Protein AF-A0A968U167-F1 (afdb_monomer_lite)

Structure (mmCIF, N/CA/C/O backbone):
data_AF-A0A968U167-F1
#
_entry.id   AF-A0A968U167-F1
#
loop_
_atom_site.group_PDB
_atom_site.id
_atom_site.type_symbol
_atom_site.label_atom_id
_atom_site.label_alt_id
_atom_site.label_comp_id
_atom_site.label_asym_id
_atom_site.label_entity_id
_atom_site.label_seq_id
_atom_site.pdbx_PDB_ins_code
_atom_site.Cartn_x
_atom_site.Cartn_y
_atom_site.Cartn_z
_atom_site.occupancy
_atom_site.B_iso_or_equiv
_atom_site.auth_seq_id
_atom_site.auth_comp_id
_atom_site.auth_asym_id
_atom_site.auth_atom_id
_atom_site.pdbx_PDB_model_num
ATOM 1 N N . MET A 1 1 ? 27.352 14.567 -9.848 1.00 68.00 1 MET A N 1
ATOM 2 C CA . MET A 1 1 ? 27.889 14.735 -11.212 1.00 68.00 1 MET A CA 1
ATOM 3 C C . MET A 1 1 ? 27.193 13.751 -12.149 1.00 68.00 1 MET A C 1
ATOM 5 O O . MET A 1 1 ? 26.640 12.771 -11.653 1.00 68.00 1 MET A O 1
ATOM 9 N N . GLY A 1 2 ? 27.095 14.096 -13.438 1.00 72.19 2 GLY A N 1
ATOM 10 C CA . GLY A 1 2 ? 26.357 13.371 -14.487 1.00 72.19 2 GLY A CA 1
ATOM 11 C C . GLY A 1 2 ? 24.846 13.634 -14.541 1.00 72.19 2 GLY A C 1
ATOM 12 O O . GLY A 1 2 ? 24.357 14.433 -15.340 1.00 72.19 2 GLY A O 1
ATOM 13 N N . LEU A 1 3 ? 24.090 12.958 -13.672 1.00 84.94 3 LEU A N 1
ATOM 14 C CA . LEU A 1 3 ? 22.621 12.949 -13.714 1.00 84.94 3 LEU A CA 1
ATOM 15 C C . LEU A 1 3 ? 21.984 14.230 -13.139 1.00 84.94 3 LEU A C 1
ATOM 17 O O . LEU A 1 3 ? 22.247 14.600 -11.983 1.00 84.94 3 LEU A O 1
ATOM 21 N N . ILE A 1 4 ? 21.061 14.843 -13.887 1.00 89.62 4 ILE A N 1
ATOM 22 C CA . ILE A 1 4 ? 20.212 15.953 -13.410 1.00 89.62 4 ILE A CA 1
ATOM 23 C C . ILE A 1 4 ? 18.915 15.439 -12.771 1.00 89.62 4 ILE A C 1
ATOM 25 O O . ILE A 1 4 ? 18.640 14.240 -12.750 1.00 89.62 4 ILE A O 1
ATOM 29 N N . LYS A 1 5 ? 18.104 16.349 -12.209 1.00 88.62 5 LYS A N 1
ATOM 30 C CA . LYS A 1 5 ? 16.814 16.012 -11.579 1.00 88.62 5 LYS A CA 1
ATOM 31 C C . LYS A 1 5 ? 15.911 15.203 -12.518 1.00 88.62 5 LYS A C 1
ATOM 33 O O . LYS A 1 5 ? 15.347 14.213 -12.073 1.00 88.62 5 LYS A O 1
ATOM 38 N N . GLN A 1 6 ? 15.832 15.601 -13.789 1.00 88.69 6 GLN A N 1
ATOM 39 C CA . GLN A 1 6 ? 15.009 14.928 -14.794 1.00 88.69 6 GLN A CA 1
ATOM 40 C C . GLN A 1 6 ? 15.457 13.480 -15.037 1.00 88.69 6 GLN A C 1
ATOM 42 O O . GLN A 1 6 ? 14.628 12.578 -15.053 1.00 88.69 6 GLN A O 1
ATOM 47 N N . ASP A 1 7 ? 16.764 13.222 -15.147 1.00 88.44 7 ASP A N 1
ATOM 48 C CA . ASP A 1 7 ? 17.282 11.860 -15.341 1.00 88.44 7 ASP A CA 1
ATOM 49 C C . ASP A 1 7 ? 16.907 10.947 -14.160 1.00 88.44 7 ASP A C 1
ATOM 51 O O . ASP A 1 7 ? 16.488 9.808 -14.343 1.00 88.44 7 ASP A O 1
ATOM 55 N N . LYS A 1 8 ? 16.999 11.491 -12.941 1.00 87.94 8 LYS A N 1
ATOM 56 C CA . LYS A 1 8 ? 16.749 10.794 -11.668 1.00 87.94 8 LYS A CA 1
ATOM 57 C C . LYS A 1 8 ? 15.270 10.582 -11.348 1.00 87.94 8 LYS A C 1
ATOM 59 O O . LYS A 1 8 ? 14.965 9.934 -10.345 1.00 87.94 8 LYS A O 1
ATOM 64 N N . GLU A 1 9 ? 14.366 11.201 -12.102 1.00 89.50 9 GLU A N 1
ATOM 65 C CA . GLU A 1 9 ? 12.940 11.150 -11.819 1.00 89.50 9 GLU A CA 1
ATOM 66 C C . GLU A 1 9 ? 12.406 9.739 -12.069 1.00 89.50 9 GLU A C 1
ATOM 68 O O . GLU A 1 9 ? 12.439 9.243 -13.192 1.00 89.50 9 GLU A O 1
ATOM 73 N N . PHE A 1 10 ? 11.933 9.096 -11.002 1.00 92.62 10 PHE A N 1
ATOM 74 C CA . PHE A 1 10 ? 11.420 7.729 -11.049 1.00 92.62 10 PHE A CA 1
ATOM 75 C C . PHE A 1 10 ? 9.894 7.697 -11.015 1.00 92.62 10 PHE A C 1
ATOM 77 O O . PHE A 1 10 ? 9.302 6.906 -11.727 1.00 92.62 10 PHE A O 1
ATOM 84 N N . ARG A 1 11 ? 9.244 8.584 -10.249 1.00 92.25 11 ARG A N 1
ATOM 85 C CA . ARG A 1 11 ? 7.783 8.597 -10.074 1.00 92.25 11 ARG A CA 1
ATOM 86 C C . ARG A 1 11 ? 7.042 8.758 -11.410 1.00 92.25 11 ARG A C 1
ATOM 88 O O . ARG A 1 11 ? 7.341 9.657 -12.204 1.00 92.25 11 ARG A O 1
ATOM 95 N N . LEU A 1 12 ? 6.032 7.913 -11.618 1.00 95.44 12 LEU A N 1
ATOM 96 C CA . LEU A 1 12 ? 5.095 8.003 -12.735 1.00 95.44 12 LEU A CA 1
ATOM 97 C C . LEU A 1 12 ? 3.699 7.540 -12.298 1.00 95.44 12 LEU A C 1
ATOM 99 O O . LEU A 1 12 ? 3.453 6.341 -12.175 1.00 95.44 12 LEU A O 1
ATOM 103 N N . SER A 1 13 ? 2.769 8.487 -12.140 1.00 95.12 13 SER A N 1
ATOM 104 C CA . SER A 1 13 ? 1.399 8.213 -11.674 1.00 95.12 13 SER A CA 1
ATOM 105 C C . SER A 1 13 ? 0.599 7.286 -12.596 1.00 95.12 13 SER A C 1
ATOM 107 O O . SER A 1 13 ? -0.333 6.636 -12.142 1.00 95.12 13 SER A O 1
ATOM 109 N N . LYS A 1 14 ? 1.004 7.155 -13.868 1.00 94.81 14 LYS A N 1
ATOM 110 C CA . LYS A 1 14 ? 0.450 6.176 -14.819 1.00 94.81 14 LYS A CA 1
ATOM 111 C C . LYS A 1 14 ? 0.715 4.710 -14.413 1.00 94.81 14 LYS A C 1
ATOM 113 O O . LYS A 1 14 ? 0.041 3.813 -14.904 1.00 94.81 14 LYS A O 1
ATOM 118 N N . ILE A 1 15 ? 1.706 4.460 -13.548 1.00 96.56 15 ILE A N 1
ATOM 119 C CA . ILE A 1 15 ? 2.030 3.135 -12.984 1.00 96.56 15 ILE A CA 1
ATOM 120 C C . ILE A 1 15 ? 1.485 3.029 -11.553 1.00 96.56 15 ILE A C 1
ATOM 122 O O . ILE A 1 15 ? 0.775 2.082 -11.205 1.00 96.56 15 ILE A O 1
ATOM 126 N N . THR A 1 16 ? 1.852 3.995 -10.710 1.00 97.44 16 THR A N 1
ATOM 127 C CA . THR A 1 16 ? 1.410 4.107 -9.317 1.00 97.44 16 THR A CA 1
ATOM 128 C C . THR A 1 16 ? 1.583 5.541 -8.831 1.00 97.44 16 THR A C 1
ATOM 130 O O . THR A 1 16 ? 2.532 6.232 -9.207 1.00 97.44 16 THR A O 1
ATOM 133 N N . TYR A 1 17 ? 0.682 5.989 -7.963 1.00 97.12 17 TYR A N 1
ATOM 134 C CA . TYR A 1 17 ? 0.774 7.297 -7.319 1.00 97.12 17 TYR A CA 1
ATOM 135 C C . TYR A 1 17 ? 1.794 7.327 -6.174 1.00 97.12 17 TYR A C 1
ATOM 137 O O . TYR A 1 17 ? 2.246 8.413 -5.794 1.00 97.12 17 TYR A O 1
ATOM 145 N N . VAL A 1 18 ? 2.179 6.151 -5.663 1.00 97.00 18 VAL A N 1
ATOM 146 C CA . VAL A 1 18 ? 3.116 5.967 -4.548 1.00 97.00 18 VAL A CA 1
ATOM 147 C C . VAL A 1 18 ? 4.551 6.335 -4.948 1.00 97.00 18 VAL A C 1
ATOM 149 O O . VAL A 1 18 ? 5.072 5.872 -5.956 1.00 97.00 18 VAL A O 1
ATOM 152 N N . ASP A 1 19 ? 5.228 7.133 -4.115 1.00 94.00 19 ASP A N 1
ATOM 153 C CA . ASP A 1 19 ? 6.620 7.591 -4.321 1.00 94.00 19 ASP A CA 1
ATOM 154 C C . ASP A 1 19 ? 7.682 6.631 -3.731 1.00 94.00 19 ASP A C 1
ATOM 156 O O . ASP A 1 19 ? 8.813 7.023 -3.453 1.00 94.00 19 ASP A O 1
ATOM 160 N N . PHE A 1 20 ? 7.307 5.373 -3.480 1.00 94.44 20 PHE A N 1
ATOM 161 C CA . PHE A 1 20 ? 8.162 4.300 -2.946 1.00 94.44 20 PHE A CA 1
ATOM 162 C C . PHE A 1 20 ? 9.031 4.691 -1.742 1.00 94.44 20 PHE A C 1
ATOM 164 O O . PHE A 1 20 ? 10.158 4.229 -1.594 1.00 94.44 20 PHE A O 1
ATOM 171 N N . LYS A 1 21 ? 8.508 5.545 -0.865 1.00 94.69 21 LYS A N 1
ATOM 172 C CA . LYS A 1 21 ? 9.087 5.819 0.453 1.00 94.69 21 LYS A CA 1
ATOM 173 C C . LYS A 1 21 ? 8.426 4.934 1.500 1.00 94.69 21 LYS A C 1
ATOM 175 O O . LYS A 1 21 ? 7.410 4.294 1.233 1.00 94.69 21 LYS A O 1
ATOM 180 N N . TYR A 1 22 ? 9.002 4.923 2.694 1.00 95.62 22 TYR A N 1
ATOM 181 C CA . TYR A 1 22 ? 8.359 4.332 3.857 1.00 95.62 22 TYR A CA 1
ATOM 182 C C . TYR A 1 22 ? 7.024 5.049 4.134 1.00 95.62 22 TYR A C 1
ATOM 184 O O . TYR A 1 22 ? 6.995 6.279 4.229 1.00 95.62 22 TYR A O 1
ATOM 192 N N . ILE A 1 23 ? 5.932 4.287 4.226 1.00 95.38 23 ILE A N 1
ATOM 193 C CA . ILE A 1 23 ? 4.570 4.796 4.417 1.00 95.38 23 ILE A CA 1
ATOM 194 C C . ILE A 1 23 ? 4.063 4.370 5.792 1.00 95.38 23 ILE A C 1
ATOM 196 O O . ILE A 1 23 ? 4.002 3.185 6.099 1.00 95.38 23 ILE A O 1
ATOM 200 N N . GLU A 1 24 ? 3.636 5.345 6.587 1.00 95.00 24 GLU A N 1
ATOM 201 C CA . GLU A 1 24 ? 2.816 5.100 7.775 1.00 95.00 24 GLU A CA 1
ATOM 202 C C . GLU A 1 24 ? 1.341 5.117 7.356 1.00 95.00 24 GLU A C 1
ATOM 204 O O . GLU A 1 24 ? 0.851 6.126 6.836 1.00 95.00 24 GLU A O 1
ATOM 209 N N . ILE A 1 25 ? 0.631 4.006 7.563 1.00 95.56 25 ILE A N 1
ATOM 210 C CA . ILE A 1 25 ? -0.739 3.820 7.061 1.00 95.56 25 ILE A CA 1
ATOM 211 C C . ILE A 1 25 ? -1.738 4.802 7.693 1.00 95.56 25 ILE A C 1
ATOM 213 O O . ILE A 1 25 ? -2.713 5.208 7.063 1.00 95.56 25 ILE A O 1
ATOM 217 N N . GLU A 1 26 ? -1.467 5.273 8.907 1.00 94.25 26 GLU A N 1
ATOM 218 C CA . GLU A 1 26 ? -2.222 6.338 9.561 1.00 94.25 26 GLU A CA 1
ATOM 219 C C . GLU A 1 26 ? -2.206 7.637 8.737 1.00 94.25 26 GLU A C 1
ATOM 221 O O . GLU A 1 26 ? -3.217 8.334 8.663 1.00 94.25 26 GLU A O 1
ATOM 226 N N . ARG A 1 27 ? -1.093 7.949 8.054 1.00 95.81 27 ARG A N 1
ATOM 227 C CA . ARG A 1 27 ? -0.978 9.125 7.165 1.00 95.81 27 ARG A CA 1
ATOM 228 C C . ARG A 1 27 ? -1.778 8.932 5.891 1.00 95.81 27 ARG A C 1
ATOM 230 O O . ARG A 1 27 ? -2.374 9.890 5.404 1.00 95.81 27 ARG A O 1
ATOM 237 N N . THR A 1 28 ? -1.799 7.704 5.371 1.00 97.00 28 THR A N 1
ATOM 238 C CA . THR A 1 28 ? -2.648 7.330 4.238 1.00 97.00 28 THR A CA 1
ATOM 239 C C . THR A 1 28 ? -4.102 7.626 4.564 1.00 97.00 28 THR A C 1
ATOM 241 O O . THR A 1 28 ? -4.745 8.337 3.800 1.00 97.00 28 THR A O 1
ATOM 244 N N . LEU A 1 29 ? -4.600 7.159 5.713 1.00 96.44 29 LEU A N 1
ATOM 245 C CA . LEU A 1 29 ? -5.994 7.365 6.101 1.00 96.44 29 LEU A CA 1
ATOM 246 C C . LEU A 1 29 ? -6.301 8.854 6.352 1.00 96.44 29 LEU A C 1
ATOM 248 O O . LEU A 1 29 ? -7.245 9.396 5.779 1.00 96.44 29 LEU A O 1
ATOM 252 N N . LEU A 1 30 ? -5.427 9.547 7.090 1.00 95.75 30 LEU A N 1
ATOM 253 C CA . LEU A 1 30 ? -5.536 10.984 7.368 1.00 95.75 30 LEU A CA 1
ATOM 254 C C . LEU A 1 30 ? -5.639 11.843 6.095 1.00 95.75 30 LEU A C 1
ATOM 256 O O . LEU A 1 30 ? -6.416 12.794 6.043 1.00 95.75 30 LEU A O 1
ATOM 260 N N . ASN A 1 31 ? -4.844 11.539 5.064 1.00 96.56 31 ASN A N 1
ATOM 261 C CA . ASN A 1 31 ? -4.865 12.283 3.799 1.00 96.56 31 ASN A CA 1
ATOM 262 C C . ASN A 1 31 ? -5.885 11.740 2.793 1.00 96.56 31 ASN A C 1
ATOM 264 O O . ASN A 1 31 ? -6.165 12.405 1.795 1.00 96.56 31 ASN A O 1
ATOM 268 N N . PHE A 1 32 ? -6.452 10.564 3.046 1.00 97.69 32 PHE A N 1
ATOM 269 C CA . PHE A 1 32 ? -7.521 9.988 2.240 1.00 97.69 32 PHE A CA 1
ATOM 270 C C . PHE A 1 32 ? -8.875 10.639 2.541 1.00 97.69 32 PHE A C 1
ATOM 272 O O . PHE A 1 32 ? -9.629 10.910 1.610 1.00 97.69 32 PHE A O 1
ATOM 279 N N . PHE A 1 33 ? -9.145 11.000 3.797 1.00 96.12 33 PHE A N 1
ATOM 280 C CA . PHE A 1 33 ? -10.383 11.678 4.205 1.00 96.12 33 PHE A CA 1
ATOM 281 C C . PHE A 1 33 ? -10.721 12.936 3.392 1.00 96.12 33 PHE A C 1
ATOM 283 O O . PHE A 1 33 ? -11.812 12.987 2.823 1.00 96.12 33 PHE A O 1
ATOM 290 N N . PRO A 1 34 ? -9.821 13.924 3.224 1.00 95.50 34 PRO A N 1
ATOM 291 C CA . PRO A 1 34 ? -10.146 15.079 2.395 1.00 95.50 34 PRO A CA 1
ATOM 292 C C . PRO A 1 34 ? -10.361 14.723 0.919 1.00 95.50 34 PRO A C 1
ATOM 294 O O . PRO A 1 34 ? -11.121 15.408 0.246 1.00 95.50 34 PRO A O 1
ATOM 297 N N . ARG A 1 35 ? -9.749 13.643 0.411 1.00 96.31 35 ARG A N 1
ATOM 298 C CA . ARG A 1 35 ? -10.002 13.174 -0.961 1.00 96.31 35 ARG A CA 1
ATOM 299 C C . ARG A 1 35 ? -11.391 12.558 -1.095 1.00 96.31 35 ARG A C 1
ATOM 301 O O . ARG A 1 35 ? -12.014 12.731 -2.132 1.00 96.31 35 ARG A O 1
ATOM 308 N N . LEU A 1 36 ? -11.899 11.883 -0.063 1.00 96.75 36 LEU A N 1
ATOM 309 C CA . LEU A 1 36 ? -13.303 11.458 -0.015 1.00 96.75 36 LEU A CA 1
ATOM 310 C C . LEU A 1 36 ? -14.256 12.661 0.066 1.00 96.75 36 LEU A C 1
ATOM 312 O O . LEU A 1 36 ? -15.259 12.692 -0.649 1.00 96.75 36 LEU A O 1
ATOM 316 N N . LYS A 1 37 ? -13.927 13.664 0.895 1.00 95.50 37 LYS A N 1
ATOM 317 C CA . LYS A 1 37 ? -14.728 14.893 1.048 1.00 95.50 37 LYS A CA 1
ATOM 318 C C . LYS A 1 37 ? -14.831 15.663 -0.269 1.00 95.50 37 LYS A C 1
ATOM 320 O O . LYS A 1 37 ? -15.934 16.016 -0.675 1.00 95.50 37 LYS A O 1
ATOM 325 N N . PHE A 1 38 ? -13.698 15.859 -0.944 1.00 95.31 38 PHE A N 1
ATOM 326 C CA . PHE A 1 38 ? -13.552 16.716 -2.122 1.00 95.31 38 PHE A CA 1
ATOM 327 C C . PHE A 1 38 ? -13.279 15.939 -3.416 1.00 95.31 38 PHE A C 1
ATOM 329 O O . PHE A 1 38 ? -12.487 16.387 -4.239 1.00 95.31 38 PHE A O 1
ATOM 336 N N . ASP A 1 39 ? -13.871 14.758 -3.591 1.00 93.94 39 ASP A N 1
ATOM 337 C CA . ASP A 1 39 ? -13.865 14.003 -4.858 1.00 93.94 39 ASP A CA 1
ATOM 338 C C . ASP A 1 39 ? -12.494 13.876 -5.551 1.00 93.94 39 ASP A C 1
ATOM 340 O O . ASP A 1 39 ? -12.337 14.029 -6.762 1.00 93.94 39 ASP A O 1
ATOM 344 N N . GLY A 1 40 ? -11.479 13.554 -4.752 1.00 94.19 40 GLY A N 1
ATOM 345 C CA . GLY A 1 40 ? -10.117 13.260 -5.193 1.00 94.19 40 GLY A CA 1
ATOM 346 C C . GLY A 1 40 ? -9.142 14.412 -4.999 1.00 94.19 40 GLY A C 1
ATOM 347 O O . GLY A 1 40 ? -7.928 14.173 -4.967 1.00 94.19 40 GLY A O 1
ATOM 348 N N . TYR A 1 41 ? -9.639 15.634 -4.791 1.00 95.81 41 TYR A N 1
ATOM 349 C CA . TYR A 1 41 ? -8.796 16.783 -4.483 1.00 95.81 41 TYR A CA 1
ATOM 350 C C . TYR A 1 41 ? -8.205 16.670 -3.068 1.00 95.81 41 TYR A C 1
ATOM 352 O O . TYR A 1 41 ? -8.864 16.198 -2.138 1.00 95.81 41 TYR A O 1
ATOM 360 N N . PRO A 1 42 ? -6.951 17.106 -2.859 1.00 93.00 42 PRO A N 1
ATOM 361 C CA . PRO A 1 42 ? -6.421 17.301 -1.518 1.00 93.00 42 PRO A CA 1
ATOM 362 C C . PRO A 1 42 ? -7.231 18.355 -0.753 1.00 93.00 42 PRO A C 1
ATOM 364 O O . PRO A 1 42 ? -7.771 19.294 -1.335 1.00 93.00 42 PRO A O 1
ATOM 367 N N . GLY A 1 43 ? -7.267 18.236 0.571 1.00 89.75 43 GLY A N 1
ATOM 368 C CA . GLY A 1 43 ? -7.894 19.231 1.440 1.00 89.75 43 GLY A CA 1
ATOM 369 C C . GLY A 1 43 ? -6.897 20.310 1.838 1.00 89.75 43 GLY A C 1
ATOM 370 O O . GLY A 1 43 ? -5.816 19.996 2.353 1.00 89.75 43 GLY A O 1
ATOM 371 N N . LYS A 1 44 ? -7.276 21.571 1.644 1.00 89.00 44 LYS A N 1
ATOM 372 C CA . LYS A 1 44 ? -6.535 22.754 2.075 1.00 89.00 44 LYS A CA 1
ATOM 373 C C . LYS A 1 44 ? -7.215 23.373 3.283 1.00 89.00 44 LYS A C 1
ATOM 375 O O . LYS A 1 44 ? -8.374 23.759 3.223 1.00 89.00 44 LYS A O 1
ATOM 380 N N . VAL A 1 45 ? -6.447 23.511 4.351 1.00 87.12 45 VAL A N 1
ATOM 381 C CA . VAL A 1 45 ? -6.916 24.025 5.636 1.00 87.12 45 VAL A CA 1
ATOM 382 C C . VAL A 1 45 ? -6.452 25.470 5.786 1.00 87.12 45 VAL A C 1
ATOM 384 O O . VAL A 1 45 ? -5.280 25.769 5.528 1.00 87.12 45 VAL A O 1
ATOM 387 N N . ARG A 1 46 ? -7.347 26.375 6.185 1.00 76.25 46 ARG A N 1
ATOM 388 C CA . ARG A 1 46 ? -7.015 27.777 6.471 1.00 76.25 46 ARG A CA 1
ATOM 389 C C . ARG A 1 46 ? -6.764 27.953 7.966 1.00 76.25 46 ARG A C 1
ATOM 391 O O . ARG A 1 46 ? -7.608 28.457 8.689 1.00 76.25 46 ARG A O 1
ATOM 398 N N . ARG A 1 47 ? -5.571 27.565 8.425 1.00 69.62 47 ARG A N 1
ATOM 399 C CA . ARG A 1 47 ? -5.115 27.851 9.794 1.00 69.62 47 ARG A CA 1
ATOM 400 C C . ARG A 1 47 ? -3.913 28.789 9.792 1.00 69.62 47 ARG A C 1
ATOM 402 O O . ARG A 1 47 ? -3.069 28.721 8.896 1.00 69.62 47 ARG A O 1
ATOM 409 N N . GLY A 1 48 ? -3.814 29.628 10.826 1.00 58.00 48 GLY A N 1
ATOM 410 C CA . GLY A 1 48 ? -2.565 30.301 11.182 1.00 58.00 48 GLY A CA 1
ATOM 411 C C . GLY A 1 48 ? -1.419 29.296 11.381 1.00 58.00 48 GLY A C 1
ATOM 412 O O . GLY A 1 48 ? -1.646 28.115 11.646 1.00 58.00 48 GLY A O 1
ATOM 413 N N . ALA A 1 49 ? -0.175 29.761 11.246 1.00 52.69 49 ALA A N 1
ATOM 414 C CA . ALA A 1 49 ? 1.042 28.935 11.232 1.00 52.69 49 ALA A CA 1
ATOM 415 C C . ALA A 1 49 ? 1.363 28.191 12.551 1.00 52.69 49 ALA A C 1
ATOM 417 O O . ALA A 1 49 ? 2.447 27.624 12.692 1.00 52.69 49 ALA A O 1
ATOM 418 N N . THR A 1 50 ? 0.457 28.197 13.528 1.00 62.06 50 THR A N 1
ATOM 419 C CA . THR A 1 50 ? 0.640 27.591 14.846 1.00 62.06 50 THR A CA 1
ATOM 420 C C . THR A 1 50 ? 0.821 26.088 14.701 1.00 62.06 50 THR A C 1
ATOM 422 O O . THR A 1 50 ? 0.019 25.433 14.049 1.00 62.06 50 THR A O 1
ATOM 425 N N . HIS A 1 51 ? 1.877 25.526 15.273 1.00 77.50 51 HIS A N 1
ATOM 426 C CA . HIS A 1 51 ? 2.136 24.088 15.287 1.00 77.50 51 HIS A CA 1
ATOM 427 C C . HIS A 1 51 ? 1.261 23.425 16.361 1.00 77.50 51 HIS A C 1
ATOM 429 O O . HIS A 1 51 ? 1.255 23.897 17.493 1.00 77.50 51 HIS A O 1
ATOM 435 N N . LEU A 1 52 ? 0.546 22.338 16.048 1.00 86.94 52 LEU A N 1
ATOM 436 C CA . LEU A 1 52 ? -0.223 21.619 17.074 1.00 86.94 52 LEU A CA 1
ATOM 437 C C . LEU A 1 52 ? 0.721 20.852 17.995 1.00 86.94 52 LEU A C 1
ATOM 439 O O . LEU A 1 52 ? 1.615 20.146 17.517 1.00 86.94 52 LEU A O 1
ATOM 443 N N . THR A 1 53 ? 0.517 20.976 19.298 1.00 92.19 53 THR A N 1
ATOM 444 C CA . THR A 1 53 ? 1.271 20.262 20.332 1.00 92.19 53 THR A CA 1
ATOM 445 C C . THR A 1 53 ? 0.307 19.583 21.295 1.00 92.19 53 THR A C 1
ATOM 447 O O . THR A 1 53 ? -0.881 19.902 21.300 1.00 92.19 53 THR A O 1
ATOM 450 N N . ILE A 1 54 ? 0.806 18.641 22.095 1.00 93.75 54 ILE A N 1
ATOM 451 C CA . ILE A 1 54 ? -0.012 17.945 23.098 1.00 93.75 54 ILE A CA 1
ATOM 452 C C . ILE A 1 54 ? -0.581 18.963 24.094 1.00 93.75 54 ILE A C 1
ATOM 454 O O . ILE A 1 54 ? -1.751 18.889 24.449 1.00 93.75 54 ILE A O 1
ATOM 458 N N . GLU A 1 55 ? 0.229 19.951 24.473 1.00 93.00 55 GLU A N 1
ATOM 459 C CA . GLU A 1 55 ? -0.133 21.027 25.394 1.00 93.00 55 GLU A CA 1
ATOM 460 C C . GLU A 1 55 ? -1.312 21.836 24.856 1.00 93.00 55 GLU A C 1
ATOM 462 O O . GLU A 1 55 ? -2.245 22.095 25.601 1.00 93.00 55 GLU A O 1
ATOM 467 N N . ARG A 1 56 ? -1.345 22.144 23.552 1.00 90.12 56 ARG A N 1
ATOM 468 C CA . ARG A 1 56 ? -2.480 22.862 22.955 1.00 90.12 56 ARG A CA 1
ATOM 469 C C . ARG A 1 56 ? -3.788 22.071 23.051 1.00 90.12 56 ARG A C 1
ATOM 471 O O . ARG A 1 56 ? -4.826 22.652 23.361 1.00 90.12 56 ARG A O 1
ATOM 478 N N . PHE A 1 57 ? -3.754 20.764 22.783 1.00 91.62 57 PHE A N 1
ATOM 479 C CA . PHE A 1 57 ? -4.937 19.907 22.944 1.00 91.62 57 PHE A CA 1
ATOM 480 C C . PHE A 1 57 ? -5.382 19.853 24.406 1.00 91.62 57 PHE A C 1
ATOM 482 O O . PHE A 1 57 ? -6.567 20.000 24.693 1.00 91.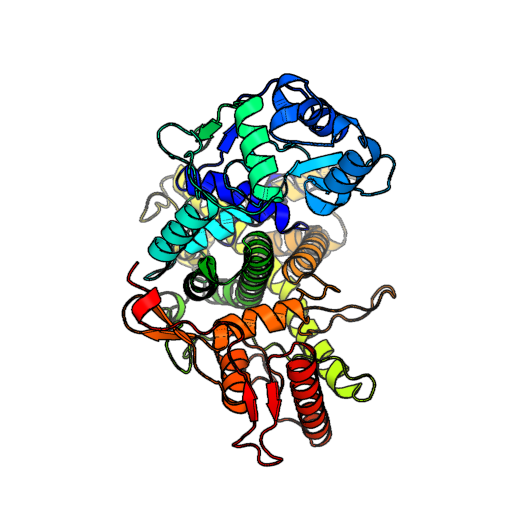62 57 PHE A O 1
ATOM 489 N N . LEU A 1 58 ? -4.425 19.701 25.324 1.00 94.00 58 LEU A N 1
ATOM 490 C CA . LEU A 1 58 ? -4.687 19.684 26.757 1.00 94.00 58 LEU A CA 1
ATOM 491 C C . LEU A 1 58 ? -5.326 20.998 27.221 1.00 94.00 58 LEU A C 1
ATOM 493 O O . LEU A 1 58 ? -6.405 20.967 27.796 1.00 94.00 58 LEU A O 1
ATOM 497 N N . GLU A 1 59 ? -4.712 22.143 26.917 1.00 92.19 59 GLU A N 1
ATOM 498 C CA . GLU A 1 59 ? -5.230 23.476 27.248 1.00 92.19 59 GLU A CA 1
ATOM 499 C C . GLU A 1 59 ? -6.669 23.659 26.767 1.00 92.19 59 GLU A C 1
ATOM 501 O O . GLU A 1 59 ? -7.505 24.140 27.522 1.00 92.19 59 GLU A O 1
ATOM 506 N N . THR A 1 60 ? -6.971 23.211 25.546 1.00 89.69 60 THR A N 1
ATOM 507 C CA . THR A 1 60 ? -8.312 23.313 24.953 1.00 89.69 60 THR A CA 1
ATOM 508 C C . THR A 1 60 ? -9.350 22.521 25.753 1.00 89.69 60 THR A C 1
ATOM 510 O O . THR A 1 60 ? -10.438 23.023 26.041 1.00 89.69 60 THR A O 1
ATOM 513 N N . PHE A 1 61 ? -9.016 21.297 26.168 1.00 90.75 61 PHE A N 1
ATOM 514 C CA . PHE A 1 61 ? -9.908 20.466 26.983 1.00 90.75 61 PHE A CA 1
ATOM 515 C C . PHE A 1 61 ? -10.056 20.959 28.427 1.00 90.75 61 PHE A C 1
ATOM 517 O O . PHE A 1 61 ? -11.053 20.643 29.071 1.00 90.75 61 PHE A O 1
ATOM 524 N N . LEU A 1 62 ? -9.100 21.749 28.922 1.00 93.12 62 LEU A N 1
ATOM 525 C CA . LEU A 1 62 ? -9.093 22.308 30.275 1.00 93.12 62 LEU A CA 1
ATO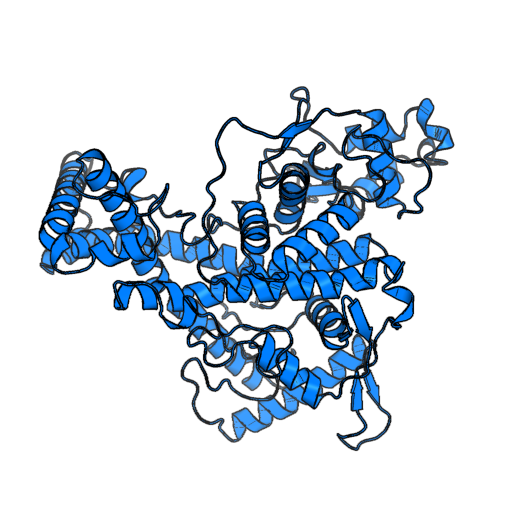M 526 C C . LEU A 1 62 ? -9.691 23.723 30.374 1.00 93.12 62 LEU A C 1
ATOM 528 O O . LEU A 1 62 ? -9.609 24.332 31.438 1.00 93.12 62 LEU A O 1
ATOM 532 N N . LEU A 1 63 ? -10.289 24.266 29.308 1.00 91.75 63 LEU A N 1
ATOM 533 C CA . LEU A 1 63 ? -11.007 25.544 29.380 1.00 91.75 63 LEU A CA 1
ATOM 534 C C . LEU A 1 63 ? -12.304 25.406 30.196 1.00 91.75 63 LEU A C 1
ATOM 536 O O . LEU A 1 63 ? -13.029 24.423 30.044 1.00 91.75 63 LEU A O 1
ATOM 540 N N . GLU A 1 64 ? -12.629 26.420 31.008 1.00 90.81 64 GLU A N 1
ATOM 541 C CA . GLU A 1 64 ? -13.816 26.434 31.890 1.00 90.81 64 GLU A CA 1
ATOM 542 C C . GLU A 1 64 ? -15.130 26.162 31.144 1.00 90.81 64 GLU A C 1
ATOM 544 O O . GLU A 1 64 ? -15.992 25.426 31.624 1.00 90.81 64 GLU A O 1
ATOM 549 N N . GLU A 1 65 ? -15.256 26.691 29.928 1.00 89.94 65 GLU A N 1
ATOM 550 C CA . GLU A 1 65 ? -16.406 26.487 29.041 1.00 89.94 65 GLU A CA 1
ATOM 551 C C . GLU A 1 65 ? -16.632 25.021 28.624 1.00 89.94 65 GLU A C 1
ATOM 553 O O . GLU A 1 65 ? -17.728 24.672 28.187 1.00 89.94 65 GLU A O 1
ATOM 558 N N . ASN A 1 66 ? -15.629 24.152 28.798 1.00 89.25 66 ASN A N 1
ATOM 559 C CA . ASN A 1 66 ? -15.671 22.740 28.420 1.00 89.25 66 ASN A CA 1
ATOM 560 C C . ASN A 1 66 ? -15.862 21.780 29.610 1.00 89.25 66 ASN A C 1
ATOM 562 O O . ASN A 1 66 ? -15.952 20.568 29.406 1.00 89.25 66 ASN A O 1
ATOM 566 N N . TYR A 1 67 ? -15.965 22.275 30.850 1.00 89.50 67 TYR A N 1
ATOM 567 C CA . TYR A 1 67 ? -16.018 21.423 32.054 1.00 89.50 67 TYR A CA 1
ATOM 568 C C . TYR A 1 67 ? -17.237 20.501 32.105 1.00 89.50 67 TYR A C 1
ATOM 570 O O . TYR A 1 67 ? -17.161 19.383 32.611 1.00 89.50 67 TYR A O 1
ATOM 578 N N . ASN A 1 68 ? -18.368 20.946 31.557 1.00 87.06 68 ASN A N 1
ATOM 579 C CA . ASN A 1 68 ? -19.576 20.128 31.462 1.00 87.06 68 ASN A CA 1
ATOM 580 C C . ASN A 1 68 ? -19.405 18.923 30.519 1.00 87.06 68 ASN A C 1
ATOM 582 O O . ASN A 1 68 ? -20.090 17.915 30.705 1.00 87.06 68 ASN A O 1
ATOM 586 N N . LYS A 1 69 ? -18.499 19.025 29.540 1.00 84.94 69 LYS A N 1
ATOM 587 C CA . LYS A 1 69 ? -18.214 18.002 28.526 1.00 84.94 69 LYS A CA 1
ATOM 588 C C . LYS A 1 69 ? -17.048 17.092 28.920 1.00 84.94 69 LYS A C 1
ATOM 590 O O . LYS A 1 69 ? -17.106 15.898 28.654 1.00 84.94 69 LYS A O 1
ATOM 595 N N . PHE A 1 70 ? -16.035 17.625 29.606 1.00 88.62 70 PHE A N 1
ATOM 596 C CA . PHE A 1 70 ? -14.859 16.878 30.070 1.00 88.62 70 PHE A CA 1
ATOM 597 C C . PHE A 1 70 ? -14.767 16.839 31.598 1.00 88.62 70 PHE A C 1
ATOM 599 O O . PHE A 1 70 ? -13.848 17.378 32.220 1.00 88.62 70 PHE A O 1
ATOM 606 N N . GLN A 1 71 ? -15.752 16.196 32.219 1.00 89.25 71 GLN A N 1
ATOM 607 C CA . GLN A 1 71 ? -15.855 16.133 33.676 1.00 89.25 71 GLN A CA 1
ATOM 608 C C . GLN A 1 71 ? -14.630 15.433 34.289 1.00 89.25 71 GLN A C 1
ATOM 610 O O . GLN A 1 71 ? -14.237 14.348 33.861 1.00 89.25 71 GLN A O 1
ATOM 615 N N . GLY A 1 72 ? -14.016 16.071 35.290 1.00 90.25 72 GLY A N 1
ATOM 616 C CA . GLY A 1 72 ? -12.837 15.560 36.001 1.00 90.25 72 GLY A CA 1
ATOM 617 C C . GLY A 1 72 ? -11.492 15.760 35.289 1.00 90.25 72 GLY A C 1
ATOM 618 O O . GLY A 1 72 ? -10.455 15.448 35.869 1.00 90.25 72 GLY A O 1
ATOM 619 N N . PHE A 1 73 ? -11.453 16.302 34.064 1.00 94.19 73 PHE A N 1
ATOM 620 C CA . PHE A 1 73 ? -10.182 16.512 33.348 1.00 94.19 73 PHE A CA 1
ATOM 621 C C . PHE A 1 73 ? -9.277 17.529 34.061 1.00 94.19 73 PHE A C 1
ATOM 623 O O . PHE A 1 73 ? -8.064 17.334 34.141 1.00 94.19 73 PHE A O 1
ATOM 630 N N . VAL A 1 74 ? -9.877 18.580 34.622 1.00 94.31 74 VAL A N 1
ATOM 631 C CA . VAL A 1 74 ? -9.202 19.663 35.365 1.00 94.31 74 VAL A CA 1
ATOM 632 C C . VAL A 1 74 ? -8.549 19.168 36.643 1.00 94.31 74 VAL A C 1
ATOM 634 O O . VAL A 1 74 ? -7.483 19.653 37.016 1.00 94.31 74 VAL A O 1
ATOM 637 N N . ASP A 1 75 ? -9.158 18.175 37.284 1.00 95.62 75 ASP A N 1
ATOM 638 C CA . ASP A 1 75 ? -8.640 17.588 38.516 1.00 95.62 75 ASP A CA 1
ATOM 639 C C . ASP A 1 75 ? -7.428 16.681 38.238 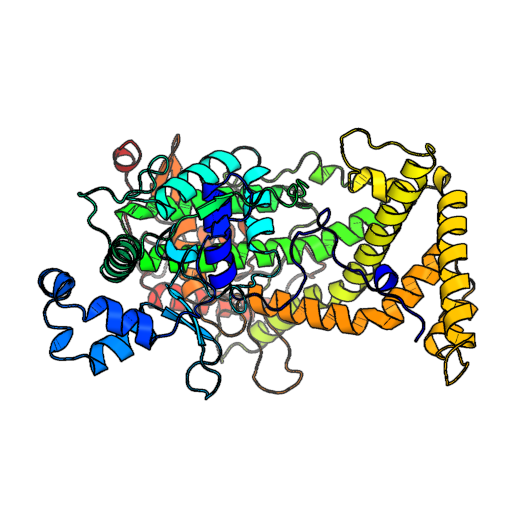1.00 95.62 75 ASP A C 1
ATOM 641 O O . ASP A 1 75 ? -6.575 16.483 39.106 1.00 95.62 75 ASP A O 1
ATOM 645 N N . TYR A 1 76 ? -7.314 16.156 37.009 1.00 95.88 76 TYR A N 1
ATOM 646 C CA . TYR A 1 76 ? -6.298 15.173 36.620 1.00 95.88 76 TYR A CA 1
ATOM 647 C C . TYR A 1 76 ? -5.592 15.483 35.283 1.00 95.88 76 TYR A C 1
ATOM 649 O O . TYR A 1 76 ? -5.479 14.600 34.423 1.00 95.88 76 TYR A O 1
ATOM 657 N N . PRO A 1 77 ? -5.002 16.679 35.096 1.00 95.12 77 PRO A N 1
ATOM 658 C CA . PRO A 1 77 ? -4.441 17.106 33.809 1.00 95.12 77 PRO A CA 1
ATOM 659 C C . PRO A 1 77 ? -3.300 16.202 33.315 1.00 95.12 77 PRO A C 1
ATOM 661 O O . PRO A 1 77 ? -3.143 15.982 32.117 1.00 95.12 77 PRO A O 1
ATOM 664 N N . GLN A 1 78 ? -2.529 15.611 34.234 1.00 95.38 78 GLN A N 1
ATOM 665 C CA . GLN A 1 78 ? -1.457 14.663 33.907 1.00 95.38 78 GLN A CA 1
ATOM 666 C C . GLN A 1 78 ? -1.993 13.352 33.306 1.00 95.38 78 GLN A C 1
ATOM 668 O O . GLN A 1 78 ? -1.364 12.772 32.421 1.00 95.38 78 GLN A O 1
ATOM 673 N N . ILE A 1 79 ? -3.160 12.886 33.767 1.00 95.19 79 ILE A N 1
ATOM 674 C CA . ILE A 1 79 ? -3.813 11.684 33.228 1.00 95.19 79 ILE A CA 1
ATOM 675 C C . ILE A 1 79 ? -4.351 11.987 31.829 1.00 95.19 79 ILE A C 1
ATOM 677 O O . ILE A 1 79 ? -4.114 11.208 30.907 1.00 95.19 79 ILE A O 1
ATOM 681 N N . VAL A 1 80 ? -4.984 13.150 31.649 1.00 94.88 80 VAL A N 1
ATOM 682 C CA . VAL A 1 80 ? -5.477 13.613 30.343 1.00 94.88 80 VAL A CA 1
ATOM 683 C C . VAL A 1 80 ? -4.331 13.727 29.341 1.00 94.88 80 VAL A C 1
ATOM 685 O O . VAL A 1 80 ? -4.438 13.217 28.230 1.00 94.88 80 VAL A O 1
ATOM 688 N N . GLN A 1 81 ? -3.197 14.311 29.737 1.00 95.25 81 GLN A N 1
ATOM 689 C CA . GLN A 1 81 ? -2.013 14.387 28.883 1.00 95.25 81 GLN A CA 1
ATOM 690 C C . GLN A 1 81 ? -1.527 12.999 28.445 1.00 95.25 81 GLN A C 1
ATOM 692 O O . GLN A 1 81 ? -1.185 12.805 27.279 1.00 95.25 81 GLN A O 1
ATOM 697 N N . LYS A 1 82 ? -1.510 12.015 29.353 1.00 94.56 82 LYS A N 1
ATOM 698 C CA . LYS A 1 82 ? -1.117 10.642 29.010 1.00 94.56 82 LYS A CA 1
ATOM 699 C C . LYS A 1 82 ? -2.105 9.984 28.057 1.00 94.56 82 LYS A C 1
ATOM 701 O O . LYS A 1 82 ? -1.659 9.365 27.097 1.00 94.56 82 LYS A O 1
ATOM 706 N N . TRP A 1 83 ? -3.403 10.169 28.279 1.00 94.38 83 TRP A N 1
ATOM 707 C CA . TRP A 1 83 ? -4.445 9.679 27.378 1.00 94.38 83 TRP A CA 1
ATOM 708 C C . TRP A 1 83 ? -4.351 10.317 25.982 1.00 94.38 83 TRP A C 1
ATOM 710 O O . TRP A 1 83 ? -4.417 9.607 24.980 1.00 94.38 83 TRP A O 1
ATOM 720 N N . LEU A 1 84 ? -4.073 11.624 25.892 1.00 94.50 84 LEU A N 1
ATOM 721 C CA . LEU A 1 84 ? -3.780 12.295 24.621 1.00 94.50 84 LEU A CA 1
ATOM 722 C C . LEU A 1 84 ? -2.599 11.634 23.897 1.00 94.50 84 LEU A C 1
ATOM 724 O O . LEU A 1 84 ? -2.679 11.371 22.701 1.00 94.50 84 LEU A O 1
ATOM 728 N N . GLU A 1 85 ? -1.510 11.344 24.612 1.00 93.25 85 GLU A N 1
ATOM 729 C CA . GLU A 1 85 ? -0.304 10.721 24.050 1.00 93.25 85 GLU A CA 1
ATOM 730 C C . GLU A 1 85 ? -0.481 9.258 23.620 1.00 93.25 85 GLU A C 1
ATOM 732 O O . GLU A 1 85 ? 0.302 8.768 22.798 1.00 93.25 85 GLU A O 1
ATOM 737 N N . THR A 1 86 ? -1.408 8.522 24.238 1.00 89.69 86 THR A N 1
ATOM 738 C CA . THR A 1 86 ? -1.571 7.076 24.031 1.00 89.69 86 THR A CA 1
ATOM 739 C C . THR A 1 86 ? -2.732 6.738 23.111 1.00 89.69 86 THR A C 1
ATOM 741 O O . THR A 1 86 ? -2.551 5.889 22.241 1.00 89.69 86 THR A O 1
ATOM 744 N N . GLU A 1 87 ? -3.876 7.401 23.283 1.00 89.12 87 GLU A N 1
ATOM 745 C CA . GLU A 1 87 ? -5.144 6.996 22.676 1.00 89.12 87 GLU A CA 1
ATOM 746 C C . GLU A 1 87 ? -5.682 7.988 21.647 1.00 89.12 87 GLU A C 1
ATOM 748 O O . GLU A 1 87 ? -6.240 7.538 20.649 1.00 89.12 87 GLU A O 1
ATOM 753 N N . LEU A 1 88 ? -5.505 9.305 21.840 1.00 92.62 88 LEU A N 1
ATOM 754 C CA . LEU A 1 88 ? -6.148 10.310 20.979 1.00 92.62 88 LEU A CA 1
ATOM 755 C C . LEU A 1 88 ? -5.247 10.846 19.863 1.00 92.62 88 LEU A C 1
ATOM 757 O O . LEU A 1 88 ? -5.712 11.062 18.744 1.00 92.62 88 LEU A O 1
ATOM 761 N N . LEU A 1 89 ? -3.970 11.101 20.154 1.00 94.50 89 LEU A N 1
ATOM 762 C CA . LEU A 1 89 ? -3.047 11.745 19.223 1.00 94.50 89 LEU A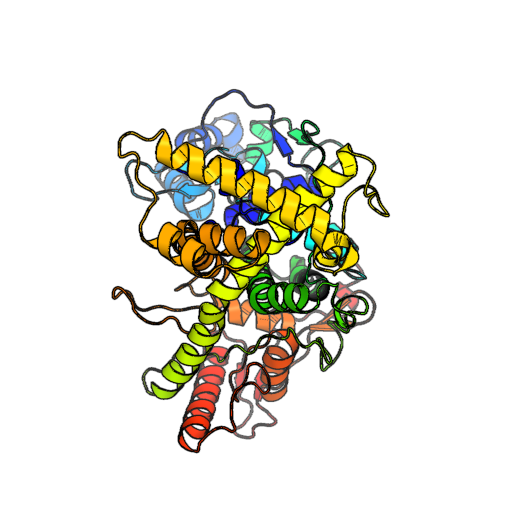 CA 1
ATOM 763 C C . LEU A 1 89 ? -2.116 10.740 18.568 1.00 94.50 89 LEU A C 1
ATOM 765 O O . LEU A 1 89 ? -1.597 9.811 19.182 1.00 94.50 89 LEU A O 1
ATOM 769 N N . ASP A 1 90 ? -1.841 10.997 17.300 1.00 94.06 90 ASP A N 1
ATOM 770 C CA . ASP A 1 90 ? -0.817 10.300 16.560 1.00 94.06 90 ASP A CA 1
ATOM 771 C C . ASP A 1 90 ? 0.495 11.093 16.600 1.00 94.06 90 ASP A C 1
ATOM 773 O O . ASP A 1 90 ? 0.534 12.287 16.282 1.00 94.06 90 ASP A O 1
ATOM 777 N N . LEU A 1 91 ? 1.577 10.433 17.015 1.00 94.19 91 LEU A N 1
ATOM 778 C CA . LEU A 1 91 ? 2.857 11.052 17.348 1.00 94.19 91 LEU A CA 1
ATOM 779 C C . LEU A 1 91 ? 3.999 10.446 16.527 1.00 94.19 91 LEU A C 1
ATOM 781 O O . LEU A 1 91 ? 4.123 9.230 16.395 1.00 94.19 91 LEU A O 1
ATOM 785 N N . VAL A 1 92 ? 4.921 11.290 16.064 1.00 93.00 92 VAL A N 1
ATOM 786 C CA . VAL A 1 92 ? 6.229 10.851 15.547 1.00 93.00 92 VAL A CA 1
ATOM 787 C C . VAL A 1 92 ? 7.286 10.916 16.639 1.00 93.00 92 VAL A C 1
ATOM 789 O O . VAL A 1 92 ? 7.199 11.746 17.538 1.00 93.00 92 VAL A O 1
ATOM 792 N N . ASN A 1 93 ? 8.319 10.069 16.538 1.00 91.38 93 ASN A N 1
ATOM 793 C CA . ASN A 1 93 ? 9.450 10.020 17.477 1.00 91.38 93 ASN A CA 1
ATOM 794 C C . ASN A 1 93 ? 9.023 9.887 18.950 1.00 91.38 93 ASN A C 1
ATOM 796 O O . ASN A 1 93 ? 9.625 10.508 19.827 1.00 91.38 93 ASN A O 1
ATOM 800 N N . ARG A 1 94 ? 7.982 9.092 19.220 1.00 88.88 94 ARG A N 1
ATOM 801 C CA . ARG A 1 94 ? 7.418 8.923 20.563 1.00 88.88 94 ARG A CA 1
ATOM 802 C C . ARG A 1 94 ? 8.499 8.586 21.599 1.00 88.88 94 ARG A C 1
ATOM 804 O O . ARG A 1 94 ? 9.347 7.725 21.361 1.00 88.88 94 ARG A O 1
ATOM 811 N N . GLY A 1 95 ? 8.476 9.290 22.729 1.00 86.56 95 GLY A N 1
ATOM 812 C CA . GLY A 1 95 ? 9.442 9.139 23.820 1.00 86.56 95 GLY A CA 1
ATOM 813 C C . GLY A 1 95 ? 10.841 9.706 23.540 1.00 86.56 95 GLY A C 1
ATOM 814 O O . GLY A 1 95 ? 11.753 9.472 24.329 1.00 86.56 95 GLY A O 1
ATOM 815 N N . ARG A 1 96 ? 11.045 10.433 22.431 1.00 92.12 96 ARG A N 1
ATOM 816 C CA . ARG A 1 96 ? 12.311 11.120 22.114 1.00 92.12 96 ARG A CA 1
ATOM 817 C C . ARG A 1 96 ? 12.162 12.640 22.256 1.00 92.12 96 ARG A C 1
ATOM 819 O O . ARG A 1 96 ? 11.052 13.146 22.121 1.00 92.12 96 ARG A O 1
ATOM 826 N N . PRO A 1 97 ? 13.269 13.397 22.398 1.00 91.06 97 PRO A N 1
ATOM 827 C CA . PRO A 1 97 ? 13.225 14.867 22.428 1.00 91.06 97 PRO A CA 1
ATOM 828 C C . PRO A 1 97 ? 12.605 15.504 21.176 1.00 91.06 97 PRO A C 1
ATOM 830 O O . PRO A 1 97 ? 12.158 16.642 21.207 1.00 91.06 97 PRO A O 1
ATOM 833 N N . THR A 1 98 ? 12.585 14.774 20.059 1.00 92.38 98 THR A N 1
ATOM 834 C CA . THR A 1 98 ? 11.990 15.196 18.787 1.00 92.38 98 THR A CA 1
ATOM 835 C C . THR A 1 98 ? 10.550 14.704 18.603 1.00 92.38 98 THR A C 1
ATOM 837 O O . THR A 1 98 ? 10.073 14.657 17.462 1.00 92.38 98 THR A O 1
ATOM 840 N N . GLN A 1 99 ? 9.880 14.287 19.688 1.00 93.81 99 GLN A N 1
ATOM 841 C CA . GLN A 1 99 ? 8.468 13.910 19.677 1.00 93.81 99 GLN A CA 1
ATOM 842 C C . GLN A 1 99 ? 7.628 15.072 19.150 1.00 93.81 99 GLN A C 1
ATOM 844 O O . GLN A 1 99 ? 7.801 16.216 19.563 1.00 93.81 99 GLN A O 1
ATOM 849 N N . ALA A 1 100 ? 6.716 14.781 18.229 1.00 94.44 100 ALA A N 1
ATOM 850 C CA . ALA A 1 100 ? 5.809 15.788 17.701 1.00 94.44 100 ALA A CA 1
ATOM 851 C C . ALA A 1 100 ? 4.458 15.174 17.347 1.00 94.44 100 ALA A C 1
ATOM 853 O O . ALA A 1 100 ? 4.386 14.027 16.904 1.00 94.44 100 ALA A O 1
ATOM 854 N N . VAL A 1 101 ? 3.401 15.971 17.504 1.00 95.12 101 VAL A N 1
ATOM 855 C CA . VAL A 1 101 ? 2.056 15.608 17.054 1.00 95.12 101 VAL A CA 1
ATOM 856 C C . VAL A 1 101 ? 2.021 15.606 15.534 1.00 95.12 101 VAL A C 1
ATOM 858 O O . VAL A 1 101 ? 2.504 16.543 14.890 1.00 95.12 101 VAL A O 1
ATOM 861 N N . VAL A 1 102 ? 1.428 14.571 14.953 1.00 94.62 102 VAL A N 1
ATOM 862 C CA . VAL A 1 102 ? 1.053 14.570 13.542 1.00 94.62 102 VAL A CA 1
ATOM 863 C C . VAL A 1 102 ? -0.361 15.084 13.378 1.00 94.62 102 VAL A C 1
ATOM 865 O O . VAL A 1 102 ? -0.558 16.031 12.627 1.00 94.62 102 VAL A O 1
ATOM 868 N N . SER A 1 103 ? -1.315 14.483 14.077 1.00 93.81 103 SER A N 1
ATOM 869 C CA . SER A 1 103 ? -2.735 14.837 14.089 1.00 93.81 103 SER A CA 1
ATOM 870 C C . SER A 1 103 ? -3.422 14.090 15.237 1.00 93.81 103 SER A C 1
ATOM 872 O O . SER A 1 103 ? -2.804 13.195 15.818 1.00 93.81 103 SER A O 1
ATOM 874 N N . PRO A 1 104 ? -4.702 14.356 15.535 1.00 94.12 104 PRO A N 1
ATOM 875 C CA . PRO A 1 104 ? -5.546 13.344 16.153 1.00 94.12 104 PRO A CA 1
ATOM 876 C C . PRO A 1 104 ? -5.537 12.055 15.323 1.00 94.12 104 PRO A C 1
ATOM 878 O O . PRO A 1 104 ? -5.291 12.086 14.107 1.00 94.12 104 PRO A O 1
ATOM 881 N N . ARG A 1 105 ? -5.793 10.915 15.964 1.00 93.19 105 ARG A N 1
ATOM 882 C CA . ARG A 1 105 ? -5.976 9.649 15.253 1.00 93.19 105 ARG A CA 1
ATOM 883 C C . ARG A 1 105 ? -7.113 9.798 14.237 1.00 93.19 105 ARG A C 1
ATOM 885 O O . ARG A 1 105 ? -8.083 10.500 14.514 1.00 93.19 105 ARG A O 1
ATOM 892 N N . PRO A 1 106 ? -7.018 9.141 13.071 1.00 93.44 106 PRO A N 1
ATOM 893 C CA . PRO A 1 106 ? -7.986 9.275 11.984 1.00 93.44 106 PRO A CA 1
ATOM 894 C C . PRO A 1 106 ? -9.294 8.512 12.276 1.00 93.44 106 PRO A C 1
ATOM 896 O O . PRO A 1 106 ? -9.643 7.585 11.554 1.00 93.44 106 PRO A O 1
ATOM 899 N N . LEU A 1 107 ? -9.992 8.876 13.355 1.00 92.44 107 LEU A N 1
ATOM 900 C CA . LEU A 1 107 ? -11.268 8.279 13.764 1.00 92.44 107 LEU A CA 1
ATOM 901 C C . LEU A 1 107 ? -12.471 8.966 13.109 1.00 92.44 107 LEU A C 1
ATOM 903 O O . LEU A 1 107 ? -13.481 8.324 12.855 1.00 92.44 107 LEU A O 1
ATOM 907 N N . HIS A 1 108 ? -12.351 10.246 12.760 1.00 92.50 108 HIS A N 1
ATOM 908 C CA . HIS A 1 108 ? -13.386 11.000 12.053 1.00 92.50 108 HIS A CA 1
ATOM 909 C C . HIS A 1 108 ? -12.803 11.778 10.870 1.00 92.50 108 HIS A C 1
ATOM 911 O O . HIS A 1 108 ? -11.625 12.164 10.865 1.00 92.50 108 HIS A O 1
ATOM 917 N N . GLY A 1 109 ? -13.643 12.042 9.875 1.00 92.06 109 GLY A N 1
ATOM 918 C CA . GLY A 1 109 ? -13.287 12.688 8.624 1.00 92.06 109 GLY A CA 1
ATOM 919 C C . GLY A 1 109 ? -12.731 14.099 8.765 1.00 92.06 109 GLY A C 1
ATOM 920 O O . GLY A 1 109 ? -11.924 14.488 7.935 1.00 92.06 109 GLY A O 1
ATOM 921 N N . ASN A 1 110 ? -13.048 14.839 9.832 1.00 90.69 110 ASN A N 1
ATOM 922 C CA . ASN A 1 110 ? -12.501 16.186 10.072 1.00 90.69 110 ASN A CA 1
ATOM 923 C C . ASN A 1 110 ? -11.124 16.198 10.760 1.00 90.69 110 ASN A C 1
ATOM 925 O O . ASN A 1 110 ? -10.480 17.242 10.839 1.00 90.69 110 ASN A O 1
ATOM 929 N N . THR A 1 111 ? -10.588 15.047 11.181 1.00 90.81 111 THR A N 1
ATOM 930 C CA . THR A 1 111 ? -9.280 14.978 11.873 1.00 90.81 111 THR A CA 1
ATOM 931 C C . THR A 1 111 ? -8.127 15.554 11.052 1.00 90.81 111 THR A C 1
ATOM 933 O O . THR A 1 111 ? -7.172 16.103 11.606 1.00 90.81 111 THR A O 1
ATOM 936 N N . TYR A 1 112 ? -8.218 15.500 9.720 1.00 91.75 112 TYR A N 1
ATOM 937 C CA . TYR A 1 112 ? -7.188 16.030 8.829 1.00 91.75 112 TYR A CA 1
ATOM 938 C C . TYR A 1 112 ? -7.022 17.552 8.919 1.00 91.75 112 TYR A C 1
ATOM 940 O O . TYR A 1 112 ? -5.941 18.054 8.592 1.00 91.75 112 TYR A O 1
ATOM 948 N N . LYS A 1 113 ? -8.055 18.283 9.364 1.00 91.25 113 LYS A N 1
ATOM 949 C CA . LYS A 1 113 ? -7.983 19.729 9.620 1.00 91.25 113 LYS A CA 1
ATOM 950 C C . LYS A 1 113 ? -6.930 20.045 10.686 1.00 91.25 113 LYS A C 1
ATOM 952 O O . LYS A 1 113 ? -6.232 21.056 10.620 1.00 91.25 113 LYS A O 1
ATOM 957 N N . TYR A 1 114 ? -6.724 19.107 11.607 1.00 90.62 114 TYR A N 1
ATOM 958 C CA . TYR A 1 114 ? -5.853 19.229 12.770 1.00 90.62 114 TYR A CA 1
ATOM 959 C C . TYR A 1 114 ? -4.532 18.485 12.599 1.00 90.62 114 TYR A C 1
ATOM 961 O O . TYR A 1 114 ? -4.026 17.870 13.534 1.00 90.62 114 TYR A O 1
ATOM 969 N N . ARG A 1 115 ? -3.935 18.553 11.406 1.00 91.44 115 ARG A N 1
ATOM 970 C CA . ARG A 1 115 ? -2.632 17.933 11.135 1.00 91.44 115 ARG A CA 1
ATOM 971 C C . ARG A 1 115 ? -1.490 18.940 11.050 1.00 91.44 115 ARG A C 1
ATOM 973 O O . ARG A 1 115 ? -1.604 20.006 10.447 1.00 91.44 115 ARG A O 1
ATOM 980 N N . ASN A 1 116 ? -0.325 18.545 11.540 1.00 92.19 116 ASN A N 1
ATOM 981 C CA . ASN A 1 116 ? 0.946 19.180 11.233 1.00 92.19 116 ASN A CA 1
ATOM 982 C C . ASN A 1 116 ? 1.459 18.633 9.891 1.00 92.19 116 ASN A C 1
ATOM 984 O O . ASN A 1 116 ? 2.051 17.555 9.817 1.00 92.19 116 ASN A O 1
ATOM 988 N N . THR A 1 117 ? 1.246 19.393 8.810 1.00 89.19 117 THR A N 1
ATOM 989 C CA . THR A 1 117 ? 1.534 18.992 7.412 1.00 89.19 117 THR A CA 1
ATOM 990 C C . THR A 1 117 ? 2.953 18.464 7.186 1.00 89.19 117 THR A C 1
ATOM 992 O O . THR A 1 117 ? 3.163 17.577 6.358 1.00 89.19 117 THR A O 1
ATOM 995 N N . LYS A 1 118 ? 3.932 18.958 7.956 1.00 89.38 118 LYS A N 1
ATOM 996 C CA . LYS A 1 118 ? 5.322 18.479 7.949 1.00 89.38 118 LYS A CA 1
ATOM 997 C C . LYS A 1 118 ? 5.435 16.976 8.239 1.00 89.38 118 LYS A C 1
ATOM 999 O O . LYS A 1 118 ? 6.237 16.309 7.590 1.00 89.38 118 LYS A O 1
ATOM 1004 N N . TYR A 1 119 ? 4.654 16.462 9.188 1.00 92.81 119 TYR A N 1
ATOM 1005 C CA . TYR A 1 119 ? 4.696 15.064 9.633 1.00 92.81 119 TYR A CA 1
ATOM 1006 C C . TYR A 1 119 ? 3.583 14.203 9.023 1.00 92.81 119 TYR A C 1
ATOM 1008 O O . TYR A 1 119 ? 3.623 12.983 9.125 1.00 92.81 119 TYR A O 1
ATOM 1016 N N . ALA A 1 120 ? 2.614 14.827 8.348 1.00 93.12 120 ALA A N 1
ATOM 1017 C CA . ALA A 1 120 ? 1.446 14.163 7.779 1.00 93.12 120 ALA A CA 1
ATOM 1018 C C . ALA A 1 120 ? 1.665 13.586 6.367 1.00 93.12 120 ALA A C 1
ATOM 1020 O O . ALA A 1 120 ? 0.699 13.239 5.700 1.00 93.12 120 ALA A O 1
ATOM 1021 N N . ARG A 1 121 ? 2.901 13.522 5.853 1.00 93.88 121 ARG A N 1
ATOM 1022 C CA . ARG A 1 121 ? 3.155 13.059 4.477 1.00 93.88 121 ARG A CA 1
ATOM 1023 C C . ARG A 1 121 ? 2.904 11.556 4.347 1.00 93.88 121 ARG A C 1
ATOM 1025 O O . ARG A 1 121 ? 3.465 10.767 5.095 1.00 93.88 121 ARG A O 1
ATOM 1032 N N . ASP A 1 122 ? 2.125 11.180 3.341 1.00 95.25 122 ASP A N 1
ATOM 1033 C CA . ASP A 1 122 ? 1.728 9.800 3.024 1.00 95.25 122 ASP A CA 1
ATOM 1034 C C . ASP A 1 122 ? 2.312 9.304 1.686 1.00 95.25 122 ASP A C 1
ATOM 1036 O O . ASP A 1 122 ? 2.005 8.203 1.230 1.00 95.25 122 ASP A O 1
ATOM 1040 N N . TYR A 1 123 ? 3.126 10.140 1.033 1.00 96.06 123 TYR A N 1
ATOM 1041 C CA . TYR A 1 123 ? 3.874 9.825 -0.187 1.00 96.06 123 TYR A CA 1
ATOM 1042 C C . TYR A 1 123 ? 3.020 9.260 -1.336 1.00 96.06 123 TYR A C 1
ATOM 1044 O O . TYR A 1 123 ? 3.475 8.394 -2.084 1.00 96.06 123 TYR A O 1
ATOM 1052 N N . GLY A 1 124 ? 1.795 9.776 -1.488 1.00 96.50 124 GLY A N 1
ATOM 1053 C CA . GLY A 1 124 ? 0.882 9.431 -2.584 1.00 96.50 124 GLY A CA 1
ATOM 1054 C C . GLY A 1 124 ? 0.044 8.173 -2.347 1.00 96.50 124 GLY A C 1
ATOM 1055 O O . GLY A 1 124 ? -0.699 7.764 -3.233 1.00 96.50 124 GLY A O 1
ATOM 1056 N N . SER A 1 125 ? 0.124 7.557 -1.165 1.00 97.94 125 SER A N 1
ATOM 1057 C CA . SER A 1 125 ? -0.683 6.373 -0.841 1.00 97.94 125 SER A CA 1
ATOM 1058 C C . SER A 1 125 ? -2.182 6.674 -0.731 1.00 97.94 125 SER A C 1
ATOM 1060 O O . SER A 1 125 ? -2.979 5.884 -1.226 1.00 97.94 125 SER A O 1
ATOM 1062 N N . SER A 1 126 ? -2.591 7.819 -0.172 1.00 97.62 126 SER A N 1
ATOM 1063 C CA . SER A 1 126 ? -4.008 8.232 -0.136 1.00 97.62 126 SER A CA 1
ATOM 1064 C C . SER A 1 126 ? -4.569 8.465 -1.535 1.00 97.62 126 SER A C 1
ATOM 1066 O O . SER A 1 126 ? -5.710 8.117 -1.827 1.00 97.62 126 SER A O 1
ATOM 1068 N N . GLU A 1 127 ? -3.743 9.034 -2.413 1.00 97.25 127 GLU A N 1
ATOM 1069 C CA . GLU A 1 127 ? -4.063 9.263 -3.816 1.00 97.25 127 GLU A CA 1
ATOM 1070 C C . GLU A 1 127 ? -4.215 7.930 -4.558 1.00 97.25 127 GLU A C 1
ATOM 1072 O O . GLU A 1 127 ? -5.195 7.733 -5.271 1.00 97.25 127 GLU A O 1
ATOM 1077 N N . GLN A 1 128 ? -3.306 6.978 -4.311 1.00 98.25 128 GLN A N 1
ATOM 1078 C CA . GLN A 1 128 ? -3.396 5.621 -4.846 1.00 98.25 128 GLN A CA 1
ATOM 1079 C C . GLN A 1 128 ? -4.697 4.927 -4.423 1.00 98.25 128 GLN A C 1
ATOM 1081 O O . GLN A 1 128 ? -5.380 4.367 -5.276 1.00 98.25 128 GLN A O 1
ATOM 1086 N N . VAL A 1 129 ? -5.049 4.967 -3.131 1.00 98.56 129 VAL A N 1
ATOM 1087 C CA . VAL A 1 129 ? -6.288 4.353 -2.622 1.00 98.56 129 VAL A CA 1
ATOM 1088 C C . VAL A 1 129 ? -7.509 4.991 -3.279 1.00 98.56 129 VAL A C 1
ATOM 1090 O O . VAL A 1 129 ? -8.361 4.272 -3.801 1.00 98.56 129 VAL A O 1
ATOM 1093 N N . PHE A 1 130 ? -7.571 6.325 -3.319 1.00 98.50 130 PHE A N 1
ATOM 1094 C CA . PHE A 1 130 ? -8.695 7.035 -3.921 1.00 98.50 130 PHE A CA 1
ATOM 1095 C C . PHE A 1 130 ? -8.884 6.670 -5.394 1.00 98.50 130 PHE A C 1
ATOM 1097 O O . PHE A 1 130 ? -9.986 6.293 -5.785 1.00 98.50 130 PHE A O 1
ATOM 1104 N N . TRP A 1 131 ? -7.826 6.729 -6.209 1.00 98.00 131 TRP A N 1
ATOM 1105 C CA . TRP A 1 131 ? -7.951 6.435 -7.638 1.00 98.00 131 TRP A CA 1
ATOM 1106 C C . TRP A 1 131 ? -8.170 4.954 -7.924 1.00 98.00 131 TRP A C 1
ATOM 1108 O O . TRP A 1 131 ? -8.867 4.628 -8.881 1.00 98.00 131 TRP A O 1
ATOM 1118 N N . MET A 1 132 ? -7.668 4.045 -7.083 1.00 98.44 132 MET A N 1
ATOM 1119 C CA . MET A 1 132 ? -8.073 2.642 -7.164 1.00 98.44 132 MET A CA 1
ATOM 1120 C C . MET A 1 132 ? -9.587 2.509 -6.983 1.00 98.44 132 MET A C 1
ATOM 1122 O O . MET A 1 132 ? -10.238 1.917 -7.835 1.00 98.44 132 MET A O 1
ATOM 1126 N N . LEU A 1 133 ? -10.170 3.110 -5.946 1.00 98.56 133 LEU A N 1
ATOM 1127 C CA . LEU A 1 133 ? -11.617 3.033 -5.731 1.00 98.56 133 LEU A CA 1
ATOM 1128 C C . LEU A 1 133 ? -12.424 3.765 -6.805 1.00 98.56 133 LEU A C 1
ATOM 1130 O O . LEU A 1 133 ? -13.448 3.257 -7.241 1.00 98.56 133 LEU A O 1
ATOM 1134 N N . TYR A 1 134 ? -11.961 4.928 -7.263 1.00 98.00 134 TYR A N 1
ATOM 1135 C CA . TYR A 1 134 ? -12.623 5.691 -8.322 1.00 98.00 134 TYR A CA 1
ATOM 1136 C C . TYR A 1 134 ? -12.735 4.884 -9.621 1.00 98.00 134 TYR A C 1
ATOM 1138 O O . TYR A 1 134 ? -13.770 4.914 -10.278 1.00 98.00 134 TYR A O 1
ATOM 1146 N N . TYR A 1 135 ? -11.667 4.170 -9.989 1.00 97.00 135 TYR A N 1
ATOM 1147 C CA . TYR A 1 135 ? -11.617 3.396 -11.227 1.00 97.00 135 TYR A CA 1
ATOM 1148 C C . TYR A 1 135 ? -12.102 1.951 -11.079 1.00 97.00 135 TYR A C 1
ATOM 1150 O O . TYR A 1 135 ? -12.365 1.308 -12.096 1.00 97.00 135 TYR A O 1
ATOM 1158 N N . ALA A 1 136 ? -12.227 1.424 -9.857 1.00 97.12 136 ALA A N 1
ATOM 1159 C CA . ALA A 1 136 ? -12.804 0.103 -9.628 1.00 97.12 136 ALA A CA 1
ATOM 1160 C C . ALA A 1 136 ? -14.192 0.015 -10.281 1.00 97.12 136 ALA A C 1
ATOM 1162 O O . ALA A 1 136 ? -15.010 0.926 -10.181 1.00 97.12 136 ALA A O 1
ATOM 1163 N N . ARG A 1 137 ? -14.449 -1.090 -10.982 1.00 95.06 137 ARG A N 1
ATOM 1164 C CA . ARG A 1 137 ? -15.483 -1.182 -12.018 1.00 95.06 137 ARG A CA 1
ATOM 1165 C C . ARG A 1 137 ? -16.894 -1.063 -11.447 1.00 95.06 137 ARG A C 1
ATOM 1167 O O . ARG A 1 137 ? -17.550 -0.048 -11.625 1.00 95.06 137 ARG A O 1
ATOM 1174 N N . LYS A 1 138 ? -17.396 -2.123 -10.809 1.00 92.94 138 LYS A N 1
ATOM 1175 C CA . LYS A 1 138 ? -18.792 -2.181 -10.327 1.00 92.94 138 LYS A CA 1
ATOM 1176 C C . LYS A 1 138 ? -18.947 -1.699 -8.887 1.00 92.94 138 LYS A C 1
ATOM 1178 O O . LYS A 1 138 ? -19.976 -1.139 -8.542 1.00 92.94 138 LYS A O 1
ATOM 1183 N N . LEU A 1 139 ? -17.934 -1.944 -8.059 1.00 95.19 139 LEU A N 1
ATOM 1184 C CA . LEU A 1 139 ? -18.000 -1.752 -6.608 1.00 95.19 139 LEU A CA 1
ATOM 1185 C C . LEU A 1 139 ? -17.258 -0.496 -6.136 1.00 95.19 139 LEU A C 1
ATOM 1187 O O . LEU A 1 139 ? -17.315 -0.168 -4.959 1.00 95.19 139 LEU A O 1
ATOM 1191 N N . GLY A 1 140 ? -16.586 0.219 -7.044 1.00 96.69 140 GLY A N 1
ATOM 1192 C CA . GLY A 1 140 ? -15.777 1.390 -6.714 1.00 96.69 140 GLY A CA 1
ATOM 1193 C C . GLY A 1 140 ? -16.576 2.549 -6.130 1.00 96.69 140 GLY A C 1
ATOM 1194 O O . GLY A 1 140 ? -16.257 3.027 -5.044 1.00 96.69 140 GLY A O 1
ATOM 1195 N N . LEU A 1 141 ? -17.638 2.969 -6.825 1.00 97.12 141 LEU A N 1
ATOM 1196 C CA . LEU A 1 141 ? -18.538 4.019 -6.342 1.00 97.12 141 LEU A CA 1
ATOM 1197 C C . LEU A 1 141 ? -19.235 3.616 -5.025 1.00 97.12 141 LEU A C 1
ATOM 1199 O O . LEU A 1 141 ? -19.045 4.347 -4.057 1.00 97.12 141 LEU A O 1
ATOM 1203 N N . PRO A 1 142 ? -19.897 2.441 -4.914 1.00 97.06 142 PRO A N 1
ATOM 1204 C CA . PRO A 1 142 ? -20.475 2.000 -3.642 1.00 97.06 142 PRO A CA 1
ATOM 1205 C C . PRO A 1 142 ? -19.474 1.987 -2.481 1.00 97.06 142 PRO A C 1
ATOM 1207 O O . PRO A 1 142 ? -19.796 2.436 -1.388 1.00 97.06 142 PRO A O 1
ATOM 1210 N N . ALA A 1 143 ? -18.241 1.519 -2.708 1.00 97.81 143 ALA A N 1
ATOM 1211 C CA . ALA A 1 143 ? -17.213 1.504 -1.670 1.00 97.81 143 ALA A CA 1
ATOM 1212 C C . ALA A 1 143 ? -16.791 2.919 -1.246 1.00 97.81 143 ALA A C 1
ATOM 1214 O O . ALA A 1 143 ? -16.540 3.150 -0.066 1.00 97.81 143 ALA A O 1
ATOM 1215 N N . ARG A 1 144 ? -16.700 3.871 -2.185 1.00 97.94 144 ARG A N 1
ATOM 1216 C CA . ARG A 1 144 ? -16.401 5.277 -1.868 1.00 97.94 144 ARG A CA 1
ATOM 1217 C C . ARG A 1 144 ? -17.528 5.933 -1.087 1.00 97.94 144 ARG A C 1
ATOM 1219 O O . ARG A 1 144 ? -17.222 6.658 -0.146 1.00 97.94 144 ARG A O 1
ATOM 1226 N N . ASP A 1 145 ? -18.773 5.684 -1.473 1.00 97.06 145 ASP A N 1
ATOM 1227 C CA . ASP A 1 145 ? -19.946 6.263 -0.820 1.00 97.06 145 ASP A CA 1
ATOM 1228 C C . ASP A 1 145 ? -20.075 5.725 0.608 1.00 97.06 145 ASP A C 1
ATOM 1230 O O . ASP A 1 145 ? -20.090 6.521 1.543 1.00 97.06 145 ASP A O 1
ATOM 1234 N N . ALA A 1 146 ? -19.991 4.401 0.793 1.00 96.88 146 ALA A N 1
ATOM 1235 C CA . ALA A 1 146 ? -19.999 3.772 2.115 1.00 96.88 146 ALA A CA 1
ATOM 1236 C C . ALA A 1 146 ? -18.833 4.250 2.999 1.00 96.88 146 ALA A C 1
ATOM 1238 O O . ALA A 1 146 ? -19.007 4.535 4.178 1.00 96.88 146 ALA A O 1
ATOM 1239 N N . LEU A 1 147 ? -17.625 4.400 2.436 1.00 97.56 147 LEU A N 1
ATOM 1240 C CA . LEU A 1 147 ? -16.497 4.974 3.175 1.00 97.56 147 LEU A CA 1
ATOM 1241 C C . LEU A 1 147 ? -16.732 6.432 3.559 1.00 97.56 147 LEU A C 1
ATOM 1243 O O . LEU A 1 147 ? -16.297 6.847 4.628 1.00 97.56 147 LEU A O 1
ATOM 1247 N N . LYS A 1 148 ? -17.333 7.229 2.673 1.00 95.94 148 LYS A N 1
ATOM 1248 C CA . LYS A 1 148 ? -17.600 8.644 2.927 1.00 95.94 148 LYS A CA 1
ATOM 1249 C C . LYS A 1 148 ? -18.646 8.795 4.027 1.00 95.94 148 LYS A C 1
ATOM 1251 O O . LYS A 1 148 ? -18.424 9.599 4.923 1.00 95.94 148 LYS A O 1
ATOM 1256 N N . GLU A 1 149 ? -19.709 8.000 3.979 1.00 93.44 149 GLU A N 1
ATOM 1257 C CA . GLU A 1 149 ? -20.736 7.922 5.019 1.00 93.44 149 GLU A CA 1
ATOM 1258 C C . GLU A 1 149 ? -20.128 7.510 6.362 1.00 93.44 149 GLU A C 1
ATOM 1260 O O . GLU A 1 149 ? -20.188 8.286 7.309 1.00 93.44 149 GLU A O 1
ATOM 1265 N N . PHE A 1 150 ? -19.399 6.391 6.409 1.00 93.44 150 PHE A N 1
ATOM 1266 C CA . PHE A 1 150 ? -18.733 5.937 7.629 1.00 93.44 150 PHE A CA 1
ATOM 1267 C C . PHE A 1 150 ? -17.752 6.983 8.180 1.00 93.44 150 PHE A C 1
ATOM 1269 O O . PHE A 1 150 ? -17.763 7.318 9.359 1.00 93.44 150 PHE A O 1
ATOM 1276 N N . VAL A 1 151 ? -16.853 7.528 7.356 1.00 93.38 151 VAL A N 1
ATOM 1277 C CA . VAL A 1 151 ? -15.786 8.429 7.831 1.00 93.38 151 VAL A CA 1
ATOM 1278 C C . VAL A 1 151 ? -16.333 9.769 8.332 1.00 93.38 151 VAL A C 1
ATOM 1280 O O . VAL A 1 151 ? -15.764 10.317 9.279 1.00 93.38 151 VAL A O 1
ATOM 1283 N N . PHE A 1 152 ? -17.393 10.284 7.711 1.00 92.06 152 PHE A N 1
ATOM 1284 C CA . PHE A 1 152 ? -18.018 11.572 8.032 1.00 92.06 152 PHE A CA 1
ATOM 1285 C C . PHE A 1 152 ? -19.376 11.419 8.734 1.00 92.06 152 PHE A C 1
ATOM 1287 O O . PHE A 1 152 ? -20.203 12.327 8.660 1.00 92.06 152 PHE A O 1
ATOM 1294 N N . GLU A 1 153 ? -19.593 10.283 9.400 1.00 88.31 153 GLU A N 1
ATOM 1295 C CA . GLU A 1 153 ? -20.730 10.061 10.295 1.00 88.31 153 GLU A CA 1
ATOM 1296 C C . GLU A 1 153 ? -20.873 11.271 11.236 1.00 88.31 153 GLU A C 1
ATOM 1298 O O . GLU A 1 153 ? -19.883 11.753 11.797 1.00 88.31 153 GLU A O 1
ATOM 1303 N N . GLY A 1 154 ? -22.077 11.835 11.312 1.00 83.75 154 GLY A N 1
ATOM 1304 C CA . GLY A 1 154 ? -22.359 12.955 12.214 1.00 83.75 154 GLY A CA 1
ATOM 1305 C C . GLY A 1 154 ? -22.029 14.315 11.692 1.00 83.75 154 GLY A C 1
ATOM 1306 O O . GLY A 1 154 ? -22.176 15.286 12.433 1.00 83.75 154 GLY A O 1
ATOM 1307 N N . LEU A 1 155 ? -21.630 14.420 10.432 1.00 86.94 155 LEU A N 1
ATOM 1308 C CA . LEU A 1 155 ? -21.294 15.682 9.810 1.00 86.94 155 LEU A CA 1
ATOM 1309 C C . LEU A 1 155 ? -22.255 15.994 8.665 1.00 86.94 155 LEU A C 1
ATOM 1311 O O . LEU A 1 155 ? -22.355 15.261 7.681 1.00 86.94 155 LEU A O 1
ATOM 1315 N N . ASP A 1 156 ? -22.891 17.160 8.730 1.00 85.75 156 ASP A N 1
ATOM 1316 C CA . ASP A 1 156 ? -23.484 17.751 7.537 1.00 85.75 156 ASP A CA 1
ATOM 1317 C C . ASP A 1 156 ? -22.353 18.249 6.629 1.00 85.75 156 ASP A C 1
ATOM 1319 O O . ASP A 1 156 ? -21.750 19.291 6.872 1.00 85.75 156 ASP A O 1
ATOM 1323 N N . LEU A 1 157 ? -22.062 17.505 5.561 1.00 84.75 157 LEU A N 1
ATOM 1324 C CA . LEU A 1 157 ? -20.998 17.829 4.606 1.00 84.75 157 LEU A CA 1
ATOM 1325 C C . LEU A 1 157 ? -21.205 19.153 3.853 1.00 84.75 157 LEU A C 1
ATOM 1327 O O . LEU A 1 157 ? -20.249 19.654 3.257 1.00 84.75 157 LEU A O 1
ATOM 1331 N N . HIS A 1 158 ? -22.421 19.708 3.838 1.00 84.62 158 HIS A N 1
ATOM 1332 C CA . HIS A 1 158 ? -22.696 20.996 3.208 1.00 84.62 158 HIS A CA 1
ATOM 1333 C C . HIS A 1 158 ? -22.385 22.163 4.143 1.00 84.62 158 HIS A C 1
ATOM 1335 O O . HIS A 1 158 ? -21.759 23.136 3.722 1.00 84.62 158 HIS A O 1
ATOM 1341 N N . THR A 1 159 ? -22.823 22.072 5.401 1.00 84.06 159 THR A N 1
ATOM 1342 C CA . THR A 1 159 ? -22.609 23.137 6.394 1.00 84.06 159 THR A CA 1
ATOM 1343 C C . THR A 1 159 ? -21.332 22.962 7.213 1.00 84.06 159 THR A C 1
ATOM 1345 O O . THR A 1 159 ? -20.930 23.896 7.901 1.00 84.06 159 THR A O 1
ATOM 1348 N N . ASP A 1 160 ? -20.697 21.792 7.115 1.00 83.88 160 ASP A N 1
ATOM 1349 C CA . ASP A 1 160 ? -19.546 21.344 7.903 1.00 83.88 160 ASP A CA 1
ATOM 1350 C C . ASP A 1 160 ? -19.807 21.374 9.420 1.00 83.88 160 ASP A C 1
ATOM 1352 O O . ASP A 1 160 ? -18.901 21.613 10.218 1.00 83.88 160 ASP A O 1
ATOM 1356 N N . LYS A 1 161 ? -21.067 21.142 9.822 1.00 84.19 161 LYS A N 1
ATOM 1357 C CA . LYS A 1 161 ? -21.518 21.157 11.221 1.00 84.19 161 LYS A CA 1
ATOM 1358 C C . LYS A 1 161 ? -21.829 19.763 11.743 1.00 84.19 161 LYS A C 1
ATOM 1360 O O . LYS A 1 161 ? -22.411 18.937 11.042 1.00 84.19 161 LYS A O 1
ATOM 1365 N N . ILE A 1 162 ? -21.485 19.549 13.010 1.00 81.25 162 ILE A N 1
ATOM 1366 C CA . ILE A 1 162 ? -21.736 18.298 13.728 1.00 81.25 162 ILE A CA 1
ATOM 1367 C C . ILE A 1 162 ? -23.222 18.194 14.088 1.00 81.25 162 ILE A C 1
ATOM 1369 O O . ILE A 1 162 ? -23.820 19.144 14.606 1.00 81.25 162 ILE A O 1
ATOM 1373 N N . LEU A 1 163 ? -23.819 17.036 13.821 1.00 79.75 163 LEU A N 1
ATOM 1374 C CA . LEU A 1 163 ? -25.220 16.744 14.084 1.00 79.75 163 LEU A CA 1
ATOM 1375 C C . LEU A 1 163 ? -25.429 16.322 15.557 1.00 79.75 163 LEU A C 1
ATOM 1377 O O . LEU A 1 163 ? -24.633 15.557 16.096 1.00 79.75 163 LEU A O 1
ATOM 1381 N N . PRO A 1 164 ? -26.503 16.764 16.248 1.00 64.00 164 PRO A N 1
ATOM 1382 C CA . PRO A 1 164 ? -26.605 16.654 17.715 1.00 64.00 164 PRO A CA 1
ATOM 1383 C C . PRO A 1 164 ? -26.927 15.262 18.299 1.00 64.00 164 PRO A C 1
ATOM 1385 O O . PRO A 1 164 ? -27.326 15.192 19.460 1.00 64.00 164 PRO A O 1
ATOM 1388 N N . LYS A 1 165 ? -26.880 14.171 17.522 1.00 62.50 165 LYS A N 1
ATOM 1389 C CA . LYS A 1 165 ? -27.567 12.908 17.873 1.00 62.50 165 LYS A CA 1
ATOM 1390 C C . LYS A 1 165 ? -26.765 11.618 17.708 1.00 62.50 165 LYS A C 1
ATOM 1392 O O . LYS A 1 165 ? -27.366 10.549 17.736 1.00 62.50 165 LYS A O 1
ATOM 1397 N N . GLU A 1 166 ? -25.450 11.689 17.578 1.00 63.94 166 GLU A N 1
ATOM 1398 C CA . GLU A 1 166 ? -24.670 10.478 17.326 1.00 63.94 166 GLU A CA 1
ATOM 1399 C C . GLU A 1 166 ? -23.960 9.934 18.562 1.00 63.94 166 GLU A C 1
ATOM 1401 O O . GLU A 1 166 ? -23.141 10.604 19.195 1.00 63.94 166 GLU A O 1
ATOM 1406 N N . GLU A 1 167 ? -24.276 8.683 18.895 1.00 71.06 167 GLU A N 1
ATOM 1407 C CA . GLU A 1 167 ? -23.545 7.888 19.877 1.00 71.06 167 GLU A CA 1
ATOM 1408 C C . GLU A 1 167 ? -22.260 7.343 19.239 1.00 71.06 167 GLU A C 1
ATOM 1410 O O . GLU A 1 167 ? -22.196 6.196 18.807 1.00 71.06 167 GLU A O 1
ATOM 1415 N N . VAL A 1 168 ? -21.221 8.175 19.176 1.00 77.12 168 VAL A N 1
ATOM 1416 C CA . VAL A 1 168 ? -19.865 7.740 18.792 1.00 77.12 168 VAL A CA 1
ATOM 1417 C C . VAL A 1 168 ? -18.999 7.449 20.022 1.00 77.12 168 VAL A C 1
ATOM 1419 O O . VAL A 1 168 ? -19.327 7.857 21.139 1.00 77.12 168 VAL A O 1
ATOM 1422 N N . ASP A 1 169 ? -17.886 6.734 19.831 1.00 81.19 169 ASP A N 1
ATOM 1423 C CA . ASP A 1 169 ? -16.934 6.416 20.904 1.00 81.19 169 ASP A CA 1
ATOM 1424 C C . ASP A 1 169 ? -16.275 7.670 21.509 1.00 81.19 169 ASP A C 1
ATOM 1426 O O . ASP A 1 169 ? -16.250 8.737 20.896 1.00 81.19 169 ASP A O 1
ATOM 1430 N N . VAL A 1 170 ? -15.725 7.537 22.722 1.00 84.62 170 VAL A N 1
ATOM 1431 C CA . VAL A 1 170 ? -15.186 8.656 23.517 1.00 84.62 170 VAL A CA 1
ATOM 1432 C C . VAL A 1 170 ? -14.074 9.406 22.779 1.00 84.62 170 VAL A C 1
ATOM 1434 O O . VAL A 1 170 ? -14.052 10.638 22.791 1.00 84.62 170 VAL A O 1
ATOM 1437 N N . GLU A 1 171 ? -13.161 8.698 22.112 1.00 86.94 171 GLU A N 1
ATOM 1438 C CA . GLU A 1 171 ? -12.087 9.316 21.336 1.00 86.94 171 GLU A CA 1
ATOM 1439 C C . GLU A 1 171 ? -12.640 10.099 20.137 1.00 86.94 171 GLU A C 1
ATOM 1441 O O . GLU A 1 171 ? -12.214 11.231 19.882 1.00 86.94 171 GLU A O 1
ATOM 1446 N N . THR A 1 172 ? -13.626 9.543 19.431 1.00 86.75 172 THR A N 1
ATOM 1447 C CA . THR A 1 172 ? -14.323 10.242 18.344 1.00 86.75 172 THR A CA 1
ATOM 1448 C C . THR A 1 172 ? -15.081 11.469 18.861 1.00 86.75 172 THR A C 1
ATOM 1450 O O . THR A 1 172 ? -14.944 12.547 18.281 1.00 86.75 172 THR A O 1
ATOM 1453 N N . GLN A 1 173 ? -15.797 11.367 19.987 1.00 86.19 173 GLN A N 1
ATOM 1454 C CA . GLN A 1 173 ? -16.487 12.506 20.610 1.00 86.19 173 GLN A CA 1
ATOM 1455 C C . GLN A 1 173 ? -15.511 13.617 21.005 1.00 86.19 173 GLN A C 1
ATOM 1457 O O . GLN A 1 173 ? -15.782 14.791 20.760 1.00 86.19 173 GLN A O 1
ATOM 1462 N N . ALA A 1 174 ? -14.353 13.268 21.570 1.00 88.12 174 ALA A N 1
ATOM 1463 C CA . ALA A 1 174 ? -13.337 14.247 21.941 1.00 88.12 174 ALA A CA 1
ATOM 1464 C C . ALA A 1 174 ? -12.765 14.983 20.719 1.00 88.12 174 ALA A C 1
ATOM 1466 O O . ALA A 1 174 ? -12.549 16.193 20.775 1.00 88.12 174 ALA A O 1
ATOM 1467 N N . ILE A 1 175 ? -12.557 14.275 19.603 1.00 88.44 175 ILE A N 1
ATOM 1468 C CA . ILE A 1 175 ? -12.134 14.870 18.326 1.00 88.44 175 ILE A CA 1
ATOM 1469 C C . ILE A 1 175 ? -13.207 15.806 17.768 1.00 88.44 175 ILE A C 1
ATOM 1471 O O . ILE A 1 175 ? -12.881 16.910 17.342 1.00 88.44 175 ILE A O 1
ATOM 1475 N N . LEU A 1 176 ? -14.468 15.373 17.753 1.00 86.19 176 LEU A N 1
ATOM 1476 C CA . LEU A 1 176 ? -15.591 16.174 17.263 1.00 86.19 176 LEU A CA 1
ATOM 1477 C C . LEU A 1 176 ? -15.788 17.432 18.110 1.00 86.19 176 LEU A C 1
ATOM 1479 O O . LEU A 1 176 ? -15.958 18.527 17.584 1.00 86.19 176 LEU A O 1
ATOM 1483 N N . HIS A 1 177 ? -15.697 17.304 19.431 1.00 85.62 177 HIS A N 1
ATOM 1484 C CA . HIS A 1 177 ? -15.797 18.459 20.310 1.00 85.62 177 HIS A CA 1
ATOM 1485 C C . HIS A 1 177 ? -14.606 19.410 20.132 1.00 85.62 177 HIS A C 1
ATOM 1487 O O . HIS A 1 177 ? -14.808 20.620 20.067 1.00 85.62 177 HIS A O 1
ATOM 1493 N N . PHE A 1 178 ? -13.386 18.891 19.945 1.00 86.38 178 PHE A N 1
ATOM 1494 C CA . PHE A 1 178 ? -12.234 19.714 19.558 1.00 86.38 178 PHE A CA 1
ATOM 1495 C C . PHE A 1 178 ? -12.471 20.457 18.232 1.00 86.38 178 PHE A C 1
ATOM 1497 O O . PHE A 1 178 ? -12.165 21.646 18.138 1.00 86.38 178 PHE A O 1
ATOM 1504 N N . ASP A 1 179 ? -13.064 19.788 17.234 1.00 85.50 179 ASP A N 1
ATOM 1505 C CA . ASP A 1 179 ? -13.438 20.400 15.950 1.00 85.50 179 ASP A CA 1
ATOM 1506 C C . ASP A 1 179 ? -14.438 21.549 16.145 1.00 85.50 179 ASP A C 1
ATOM 1508 O O . ASP A 1 179 ? -14.256 22.628 15.584 1.00 85.50 179 ASP A O 1
ATOM 1512 N N . SER A 1 180 ? -15.418 21.361 17.035 1.00 82.50 180 SER A N 1
ATOM 1513 C CA . SER A 1 180 ? -16.421 22.379 17.372 1.00 82.50 180 SER A CA 1
ATOM 1514 C C . SER A 1 180 ? -15.880 23.598 18.128 1.00 82.50 180 SER A C 1
ATOM 1516 O O . SER A 1 180 ? -16.514 24.645 18.095 1.00 82.50 180 SER A O 1
ATOM 1518 N N . ILE A 1 181 ? -14.740 23.476 18.820 1.00 82.44 181 ILE A N 1
ATOM 1519 C CA . ILE A 1 181 ? -14.106 24.604 19.524 1.00 82.44 181 ILE A CA 1
ATOM 1520 C C . ILE A 1 181 ? -13.213 25.396 18.570 1.00 82.44 181 ILE A C 1
ATOM 1522 O O . ILE A 1 181 ? -13.230 26.622 18.561 1.00 82.44 181 ILE A O 1
ATOM 1526 N N . GLU A 1 182 ? -12.375 24.694 17.805 1.00 81.81 182 GLU A N 1
ATOM 1527 C CA . GLU A 1 182 ? -11.353 25.339 16.979 1.00 81.81 182 GLU A CA 1
ATOM 1528 C C . GLU A 1 182 ? -11.902 25.840 15.631 1.00 81.81 182 GLU A C 1
ATOM 1530 O O . GLU A 1 182 ? -11.247 26.667 15.000 1.00 81.81 182 GLU A O 1
ATOM 1535 N N . GLU A 1 183 ? -13.055 25.321 15.180 1.00 80.44 183 GLU A N 1
ATOM 1536 C CA . GLU A 1 183 ? -13.811 25.747 13.985 1.00 80.44 183 GLU A CA 1
ATOM 1537 C C . GLU A 1 183 ? -12.924 26.028 12.757 1.00 80.44 183 GLU A C 1
ATOM 1539 O O . GLU A 1 183 ? -12.966 27.086 12.123 1.00 80.44 183 GLU A O 1
ATOM 1544 N N . VAL A 1 184 ? -12.057 25.071 12.416 1.00 85.50 184 VAL A N 1
ATOM 1545 C CA . VAL A 1 184 ? -11.065 25.281 11.361 1.00 85.50 184 VAL A CA 1
ATOM 1546 C C . VAL A 1 184 ? -11.698 25.109 9.979 1.00 85.50 184 VAL A C 1
ATOM 1548 O O . VAL A 1 184 ? -12.101 24.010 9.599 1.00 85.50 184 VAL A O 1
ATOM 1551 N N . GLU A 1 185 ? -11.679 26.179 9.180 1.00 87.19 185 GLU A N 1
ATOM 1552 C CA . GLU A 1 185 ? -12.143 26.151 7.791 1.00 87.19 185 GLU A CA 1
ATOM 1553 C C . GLU A 1 185 ? -11.251 25.290 6.878 1.00 87.19 185 GLU A C 1
ATOM 1555 O O . GLU A 1 185 ? -10.012 25.395 6.863 1.00 87.19 185 GLU A O 1
ATOM 1560 N N . ASP A 1 186 ? -11.896 24.508 6.015 1.00 91.38 186 ASP A N 1
ATOM 1561 C CA . ASP A 1 186 ? -11.271 23.734 4.953 1.00 91.38 186 ASP A CA 1
ATOM 1562 C C . ASP A 1 186 ? -11.910 24.000 3.578 1.00 91.38 186 ASP A C 1
ATOM 1564 O O . ASP A 1 186 ? -12.957 24.627 3.436 1.00 91.38 186 ASP A O 1
ATOM 1568 N N . ARG A 1 187 ? -11.208 23.592 2.520 1.00 92.44 187 ARG A N 1
ATOM 1569 C CA . ARG A 1 187 ? -11.714 23.584 1.141 1.00 92.44 187 ARG A CA 1
ATOM 1570 C C . ARG A 1 187 ? -10.898 22.641 0.270 1.00 92.44 187 ARG A C 1
ATOM 1572 O O . ARG A 1 187 ? -9.751 22.326 0.597 1.00 92.44 187 ARG A O 1
ATOM 1579 N N . ALA A 1 188 ? -11.442 22.276 -0.883 1.00 93.31 188 ALA A N 1
ATOM 1580 C CA . ALA A 1 188 ? -10.688 21.594 -1.926 1.00 93.31 188 ALA A CA 1
ATOM 1581 C C . ALA A 1 188 ? -9.485 22.441 -2.392 1.00 93.31 188 ALA A C 1
ATOM 1583 O O . ALA A 1 188 ? -9.590 23.658 -2.597 1.00 93.31 188 ALA A O 1
ATOM 1584 N N . ASP A 1 189 ? -8.324 21.804 -2.550 1.00 92.81 189 ASP A N 1
ATOM 1585 C CA . ASP A 1 189 ? -7.138 22.436 -3.121 1.00 92.81 189 ASP A CA 1
ATOM 1586 C C . ASP A 1 189 ? -7.144 22.329 -4.651 1.00 92.81 189 ASP A C 1
ATOM 1588 O O . ASP A 1 189 ? -6.700 21.335 -5.216 1.00 92.81 189 ASP A O 1
ATOM 1592 N N . HIS A 1 190 ? -7.627 23.377 -5.318 1.00 92.31 190 HIS A N 1
ATOM 1593 C CA . HIS A 1 190 ? -7.619 23.495 -6.782 1.00 92.31 190 HIS A CA 1
ATOM 1594 C C . HIS A 1 190 ? -6.357 24.184 -7.333 1.00 92.31 190 HIS A C 1
ATOM 1596 O O . HIS A 1 190 ? -6.383 24.717 -8.440 1.00 92.31 190 HIS A O 1
ATOM 1602 N N . SER A 1 191 ? -5.263 24.250 -6.562 1.00 89.31 191 SER A N 1
ATOM 1603 C CA . SER A 1 191 ? -4.008 24.834 -7.065 1.00 89.31 191 SER A CA 1
ATOM 1604 C C . SER A 1 191 ? -3.371 24.011 -8.188 1.00 89.31 191 SER A C 1
ATOM 1606 O O . SER A 1 191 ? -2.756 24.589 -9.082 1.00 89.31 191 SER A O 1
ATOM 1608 N N . GLU A 1 192 ? -3.558 22.691 -8.171 1.00 85.31 192 GLU A N 1
ATOM 1609 C CA . GLU A 1 192 ? -3.152 21.772 -9.233 1.00 85.31 192 GLU A CA 1
ATOM 1610 C C . GLU A 1 192 ? -4.288 20.784 -9.511 1.00 85.31 192 GLU A C 1
ATOM 1612 O O . GLU A 1 192 ? -4.915 20.267 -8.583 1.00 85.31 192 GLU A O 1
ATOM 1617 N N . GLU A 1 193 ? -4.554 20.510 -10.790 1.00 87.75 193 GLU A N 1
ATOM 1618 C CA . GLU A 1 193 ? -5.542 19.504 -11.174 1.00 87.75 193 GLU A CA 1
ATOM 1619 C C . GLU A 1 193 ? -4.989 18.097 -10.882 1.00 87.75 193 GLU A C 1
ATOM 1621 O O . GLU A 1 193 ? -3.892 17.763 -11.349 1.00 87.75 193 GLU A O 1
ATOM 1626 N N . PRO A 1 194 ? -5.714 17.246 -10.130 1.00 87.56 194 PRO A N 1
ATOM 1627 C CA . PRO A 1 194 ? -5.262 15.898 -9.838 1.00 87.56 194 PRO A CA 1
ATOM 1628 C C . PRO A 1 194 ? -5.046 15.091 -11.116 1.00 87.56 194 PRO A C 1
ATOM 1630 O O . PRO A 1 194 ? -5.908 15.024 -11.993 1.00 87.56 194 PRO A O 1
ATOM 1633 N N . SER A 1 195 ? -3.911 14.402 -11.193 1.00 86.31 195 SER A N 1
ATOM 1634 C CA . SER A 1 195 ? -3.692 13.402 -12.236 1.00 86.31 195 SER A CA 1
ATOM 1635 C C . SER A 1 195 ? -4.701 12.264 -12.073 1.00 86.31 195 SER A C 1
ATOM 1637 O O . SER A 1 195 ? -4.740 11.641 -11.014 1.00 86.31 195 SER A O 1
ATOM 1639 N N . ARG A 1 196 ? -5.485 11.955 -13.113 1.00 91.00 196 ARG A N 1
ATOM 1640 C CA . ARG A 1 196 ? -6.528 10.911 -13.092 1.00 91.00 196 ARG A CA 1
ATOM 1641 C C . ARG A 1 196 ? -6.145 9.713 -13.964 1.00 91.00 196 ARG A C 1
ATOM 1643 O O . ARG A 1 196 ? -6.741 9.485 -15.008 1.00 91.00 196 ARG A O 1
ATOM 1650 N N . TYR A 1 197 ? -5.169 8.923 -13.544 1.00 92.62 197 TYR A N 1
ATOM 1651 C CA . TYR A 1 197 ? -4.756 7.700 -14.224 1.00 92.62 197 TYR A CA 1
ATOM 1652 C C . TYR A 1 197 ? -5.392 6.469 -13.580 1.00 92.62 197 TYR A C 1
ATOM 1654 O O . TYR A 1 197 ? -5.379 6.311 -12.359 1.00 92.62 197 TYR A O 1
ATOM 1662 N N . ALA A 1 198 ? -5.927 5.580 -14.415 1.00 92.75 198 ALA A N 1
ATOM 1663 C CA . ALA A 1 198 ? -6.429 4.295 -13.953 1.00 92.75 198 ALA A CA 1
ATOM 1664 C C . ALA A 1 198 ? -5.294 3.450 -13.341 1.00 92.75 198 ALA A C 1
ATOM 1666 O O . ALA A 1 198 ? -4.167 3.484 -13.846 1.00 92.75 198 ALA A O 1
ATOM 1667 N N . PRO A 1 199 ? -5.565 2.670 -12.277 1.00 94.62 199 PRO A N 1
ATOM 1668 C CA . PRO A 1 199 ? -4.577 1.763 -11.714 1.00 94.62 199 PRO A CA 1
ATOM 1669 C C . PRO A 1 199 ? -4.178 0.715 -12.755 1.00 94.62 199 PRO A C 1
ATOM 1671 O O . PRO A 1 199 ? -5.032 0.123 -13.418 1.00 94.62 199 PRO A O 1
ATOM 1674 N N . LEU A 1 200 ? -2.879 0.425 -12.851 1.00 94.50 200 LEU A N 1
ATOM 1675 C CA . LEU A 1 200 ? -2.359 -0.520 -13.842 1.00 94.50 200 LEU A CA 1
ATOM 1676 C C . LEU A 1 200 ? -2.943 -1.933 -13.654 1.00 94.50 200 LEU A C 1
ATOM 1678 O O . LEU A 1 200 ? -3.140 -2.665 -14.618 1.00 94.50 200 LEU A O 1
ATOM 1682 N N . CYS A 1 201 ? -3.269 -2.303 -12.410 1.00 95.94 201 CYS A N 1
ATOM 1683 C CA . CYS A 1 201 ? -4.003 -3.523 -12.078 1.00 95.94 201 CYS A CA 1
ATOM 1684 C C . CYS A 1 201 ? -5.423 -3.198 -11.585 1.00 95.94 201 CYS A C 1
ATOM 1686 O O . CYS A 1 201 ? -5.663 -3.105 -10.379 1.00 95.94 201 CYS A O 1
ATOM 1688 N N . ILE A 1 202 ? -6.374 -3.073 -12.516 1.00 95.69 202 ILE A N 1
ATOM 1689 C CA . ILE A 1 202 ? -7.782 -2.778 -12.200 1.00 95.69 202 ILE A CA 1
ATOM 1690 C C . ILE A 1 202 ? -8.437 -3.850 -11.316 1.00 95.69 202 ILE A C 1
ATOM 1692 O O . ILE A 1 202 ? -9.164 -3.524 -10.386 1.00 95.69 202 ILE A O 1
ATOM 1696 N N . GLY A 1 203 ? -8.097 -5.128 -11.518 1.00 96.44 203 GLY A N 1
ATOM 1697 C CA . GLY A 1 203 ? -8.648 -6.219 -10.711 1.00 96.44 203 GLY A CA 1
ATOM 1698 C C . GLY A 1 203 ? -8.284 -6.121 -9.227 1.00 96.44 203 GLY A C 1
ATOM 1699 O O . GLY A 1 203 ? -9.092 -6.449 -8.366 1.00 96.44 203 GLY A O 1
ATOM 1700 N N . GLN A 1 204 ? -7.096 -5.611 -8.892 1.00 97.75 204 GLN A N 1
ATOM 1701 C CA . GLN A 1 204 ? -6.751 -5.390 -7.486 1.00 97.75 204 GLN A CA 1
ATOM 1702 C C . GLN A 1 204 ? -7.580 -4.255 -6.865 1.00 97.75 204 GLN A C 1
ATOM 1704 O O . GLN A 1 204 ? -7.853 -4.290 -5.667 1.00 97.75 204 GLN A O 1
ATOM 1709 N N . ALA A 1 205 ? -7.987 -3.269 -7.668 1.00 98.00 205 ALA A N 1
ATOM 1710 C CA . ALA A 1 205 ? -8.884 -2.214 -7.225 1.00 98.00 205 ALA A CA 1
ATOM 1711 C C . ALA A 1 205 ? -10.308 -2.740 -6.983 1.00 98.00 205 ALA A C 1
ATOM 1713 O O . ALA A 1 205 ? -10.897 -2.414 -5.956 1.00 98.00 205 ALA A O 1
ATOM 1714 N N . ASP A 1 206 ? -10.819 -3.618 -7.854 1.00 97.94 206 ASP A N 1
ATOM 1715 C CA . ASP A 1 206 ? -12.111 -4.288 -7.636 1.00 97.94 206 ASP A CA 1
ATOM 1716 C C . ASP A 1 206 ? -12.111 -5.148 -6.370 1.00 97.94 206 ASP A C 1
ATOM 1718 O O . ASP A 1 206 ? -13.075 -5.125 -5.610 1.00 97.94 206 ASP A O 1
ATOM 1722 N N . LEU A 1 207 ? -11.021 -5.889 -6.137 1.00 98.12 207 LEU A N 1
ATOM 1723 C CA . LEU A 1 207 ? -10.866 -6.710 -4.939 1.00 98.12 207 LEU A CA 1
ATOM 1724 C C . LEU A 1 207 ? -10.890 -5.853 -3.665 1.00 98.12 207 LEU A C 1
ATOM 1726 O O . LEU A 1 207 ? -11.563 -6.203 -2.704 1.00 98.12 207 LEU A O 1
ATOM 1730 N N . MET A 1 208 ? -10.171 -4.726 -3.676 1.00 98.62 208 MET A N 1
ATOM 1731 C CA . MET A 1 208 ? -10.134 -3.792 -2.550 1.00 98.62 208 MET A CA 1
ATOM 1732 C C . MET A 1 208 ? -11.504 -3.162 -2.284 1.00 98.62 208 MET A C 1
ATOM 1734 O O . MET A 1 208 ? -11.897 -3.043 -1.129 1.00 98.62 208 MET A O 1
ATOM 1738 N N . ALA A 1 209 ? -12.232 -2.775 -3.335 1.00 98.50 209 ALA A N 1
ATOM 1739 C CA . ALA A 1 209 ? -13.569 -2.204 -3.197 1.00 98.50 209 ALA A CA 1
ATOM 1740 C C . ALA A 1 209 ? -14.556 -3.199 -2.560 1.00 98.50 209 ALA A C 1
ATOM 1742 O O . ALA A 1 209 ? -15.287 -2.831 -1.645 1.00 98.50 209 ALA A O 1
ATOM 1743 N N . ASP A 1 210 ? -14.537 -4.464 -2.992 1.00 98.00 210 ASP A N 1
ATOM 1744 C CA . ASP A 1 210 ? -15.376 -5.519 -2.408 1.00 98.00 210 ASP A CA 1
ATOM 1745 C C . ASP A 1 210 ? -15.033 -5.789 -0.937 1.00 98.00 210 ASP A C 1
ATOM 1747 O O . ASP A 1 210 ? -15.924 -5.857 -0.095 1.00 98.00 210 ASP A O 1
ATOM 1751 N N . ASP A 1 211 ? -13.743 -5.883 -0.604 1.00 98.44 211 ASP A N 1
ATOM 1752 C CA . ASP A 1 211 ? -13.305 -6.118 0.775 1.00 98.44 211 ASP A CA 1
ATOM 1753 C C . ASP A 1 211 ? -13.621 -4.946 1.711 1.00 98.44 211 ASP A C 1
ATOM 1755 O O . ASP A 1 211 ? -13.931 -5.166 2.881 1.00 98.44 211 ASP A O 1
ATOM 1759 N N . ILE A 1 212 ? -13.589 -3.707 1.210 1.00 98.50 212 ILE A N 1
ATOM 1760 C CA . ILE A 1 212 ? -14.025 -2.529 1.969 1.00 98.50 212 ILE A CA 1
ATOM 1761 C C . ILE A 1 212 ? -15.520 -2.612 2.277 1.00 98.50 212 ILE A C 1
ATOM 1763 O O . ILE A 1 212 ? -15.898 -2.411 3.425 1.00 98.50 212 ILE A O 1
ATOM 1767 N N . LEU A 1 213 ? -16.361 -2.945 1.295 1.00 97.75 213 LEU A N 1
ATOM 1768 C CA . LEU A 1 213 ? -17.807 -3.087 1.511 1.00 97.75 213 LEU A CA 1
ATOM 1769 C C . LEU A 1 213 ? -18.126 -4.199 2.518 1.00 97.75 213 LEU A C 1
ATOM 1771 O O . LEU A 1 213 ? -18.924 -4.004 3.435 1.00 97.75 213 LEU A O 1
ATOM 1775 N N . ARG A 1 214 ? -17.447 -5.346 2.398 1.00 97.12 214 ARG A N 1
ATOM 1776 C CA . ARG A 1 214 ? -17.540 -6.445 3.370 1.00 97.12 214 ARG A CA 1
ATOM 1777 C C . ARG A 1 214 ? -17.163 -5.982 4.771 1.00 97.12 214 ARG A C 1
ATOM 1779 O O . ARG A 1 214 ? -17.877 -6.261 5.726 1.00 97.12 214 ARG A O 1
ATOM 1786 N N . LEU A 1 215 ? -16.060 -5.248 4.894 1.00 97.06 215 LEU A N 1
ATOM 1787 C CA . LEU A 1 215 ? -15.594 -4.753 6.182 1.00 97.06 215 LEU A CA 1
ATOM 1788 C C . LEU A 1 215 ? -16.572 -3.740 6.799 1.00 97.06 215 LEU A C 1
ATOM 1790 O O . LEU A 1 215 ? -16.885 -3.852 7.981 1.00 97.06 215 LEU A O 1
ATOM 1794 N N . LEU A 1 216 ? -17.083 -2.791 6.011 1.00 96.31 216 LEU A N 1
ATOM 1795 C CA . LEU A 1 216 ? -18.029 -1.773 6.482 1.00 96.31 216 LEU A CA 1
ATOM 1796 C C . LEU A 1 216 ? -19.399 -2.348 6.862 1.00 96.31 216 LEU A C 1
ATOM 1798 O O . LEU A 1 216 ? -20.115 -1.734 7.639 1.00 96.31 216 LEU A O 1
ATOM 1802 N N . THR A 1 217 ? -19.731 -3.574 6.445 1.00 95.00 217 THR A N 1
ATOM 1803 C CA . THR A 1 217 ? -20.947 -4.262 6.923 1.00 95.00 217 THR A CA 1
ATOM 1804 C C . THR A 1 217 ? -20.948 -4.440 8.454 1.00 95.00 217 THR A C 1
ATOM 1806 O O . THR A 1 217 ? -21.998 -4.574 9.075 1.00 95.00 217 THR A O 1
ATOM 1809 N N . TYR A 1 218 ? -19.775 -4.408 9.095 1.00 93.75 218 TYR A N 1
ATOM 1810 C CA . TYR A 1 218 ? -19.641 -4.511 10.549 1.00 93.75 218 TYR A CA 1
ATOM 1811 C C . TYR A 1 218 ? -19.781 -3.183 11.303 1.00 93.75 218 TYR A C 1
ATOM 1813 O O . TYR A 1 218 ? -19.639 -3.195 12.525 1.00 93.75 218 TYR A O 1
ATOM 1821 N N . GLU A 1 219 ? -20.056 -2.064 10.627 1.00 91.19 219 GLU A N 1
ATOM 1822 C CA . GLU A 1 219 ? -20.145 -0.722 11.226 1.00 91.19 219 GLU A CA 1
ATOM 1823 C C . GLU A 1 219 ? -21.003 -0.684 12.494 1.00 91.19 219 GLU A C 1
ATOM 1825 O O . GLU A 1 219 ? -20.533 -0.258 13.544 1.00 91.19 219 GLU A O 1
ATOM 1830 N N . ARG A 1 220 ? -22.211 -1.256 12.451 1.00 88.56 220 ARG A N 1
ATOM 1831 C CA . ARG A 1 220 ? -23.132 -1.286 13.603 1.00 88.56 220 ARG A CA 1
ATOM 1832 C C . ARG A 1 220 ? -22.830 -2.376 14.635 1.00 88.56 220 ARG A C 1
ATOM 1834 O O . ARG A 1 220 ? -23.487 -2.455 15.670 1.00 88.56 220 ARG A O 1
ATOM 1841 N N . HIS A 1 221 ? -21.866 -3.247 14.356 1.00 90.00 221 HIS A N 1
ATOM 1842 C CA . HIS A 1 221 ? -21.547 -4.413 15.183 1.00 90.00 221 HIS A CA 1
ATOM 1843 C C . HIS A 1 221 ? -20.207 -4.281 15.914 1.00 90.00 221 HIS A C 1
ATOM 1845 O O . HIS A 1 221 ? -19.880 -5.120 16.756 1.00 90.00 221 HIS A O 1
ATOM 1851 N N . MET A 1 222 ? -19.417 -3.252 15.604 1.00 89.00 222 MET A N 1
ATOM 1852 C CA . MET A 1 222 ? -18.054 -3.099 16.090 1.00 89.00 222 MET A CA 1
ATOM 1853 C C . MET A 1 222 ? -17.775 -1.649 16.489 1.00 89.00 222 MET A C 1
ATOM 1855 O O . MET A 1 222 ? -18.184 -0.741 15.774 1.00 89.00 222 MET A O 1
ATOM 1859 N N . PRO A 1 223 ? -17.014 -1.404 17.573 1.00 89.12 223 PRO A N 1
ATOM 1860 C CA . PRO A 1 223 ? -16.567 -0.056 17.884 1.00 89.12 223 PRO A CA 1
ATOM 1861 C C . PRO A 1 223 ? -15.803 0.559 16.707 1.00 89.12 223 PRO A C 1
ATOM 1863 O O . PRO A 1 223 ? -14.904 -0.068 16.135 1.00 89.12 223 PRO A O 1
ATOM 1866 N N . ARG A 1 224 ? -16.121 1.813 16.397 1.00 90.56 224 ARG A N 1
ATOM 1867 C CA . ARG A 1 224 ? -15.544 2.578 15.287 1.00 90.56 224 ARG A CA 1
ATOM 1868 C C . ARG A 1 224 ? -14.016 2.573 15.283 1.00 90.56 224 ARG A C 1
ATOM 1870 O O . ARG A 1 224 ? -13.403 2.350 14.241 1.00 90.56 224 ARG A O 1
ATOM 1877 N N . SER A 1 225 ? -13.386 2.732 16.445 1.00 90.12 225 SER A N 1
ATOM 1878 C CA . SER A 1 225 ? -11.925 2.674 16.593 1.00 90.12 225 SER A CA 1
ATOM 1879 C C . SER A 1 225 ? -11.319 1.341 16.128 1.00 90.12 225 SER A C 1
ATOM 1881 O O . SER A 1 225 ? -10.281 1.329 15.459 1.00 90.12 225 SER A O 1
ATOM 1883 N N . VAL A 1 226 ? -11.995 0.220 16.399 1.00 91.81 226 VAL A N 1
ATOM 1884 C CA . VAL A 1 226 ? -11.577 -1.113 15.942 1.00 91.81 226 VAL A CA 1
ATOM 1885 C C . VAL A 1 226 ? -11.764 -1.240 14.432 1.00 91.81 226 VAL A C 1
ATOM 1887 O O . VAL A 1 226 ? -10.856 -1.723 13.751 1.00 91.81 226 VAL A O 1
ATOM 1890 N N . LEU A 1 227 ? -12.887 -0.754 13.896 1.00 94.38 227 LEU A N 1
ATOM 1891 C CA . LEU A 1 227 ? -13.163 -0.802 12.461 1.00 94.38 227 LEU A CA 1
ATOM 1892 C C . LEU A 1 227 ? -12.177 0.061 11.659 1.00 94.38 227 LEU A C 1
ATOM 1894 O O . LEU A 1 227 ? -11.682 -0.369 10.618 1.00 94.38 227 LEU A O 1
ATOM 1898 N N . VAL A 1 228 ? -11.791 1.228 12.182 1.00 95.25 228 VAL A N 1
ATOM 1899 C CA . VAL A 1 228 ? -10.721 2.070 11.623 1.00 95.25 228 VAL A CA 1
ATOM 1900 C C . VAL A 1 228 ? -9.377 1.335 11.630 1.00 95.25 228 VAL A C 1
ATOM 1902 O O . VAL A 1 228 ? -8.645 1.359 10.636 1.00 95.25 228 VAL A O 1
ATOM 1905 N N . ASP A 1 229 ? -9.031 0.638 12.715 1.00 94.94 229 ASP A N 1
ATOM 1906 C CA . ASP A 1 229 ? -7.803 -0.163 12.775 1.00 94.94 229 ASP A CA 1
ATOM 1907 C C . ASP A 1 229 ? -7.821 -1.346 11.785 1.00 94.94 229 ASP A C 1
ATOM 1909 O O . ASP A 1 229 ? -6.783 -1.683 11.190 1.00 94.94 229 ASP A O 1
ATOM 1913 N N . TYR A 1 230 ? -8.987 -1.955 11.560 1.00 97.44 230 TYR A N 1
ATOM 1914 C CA . TYR A 1 230 ? -9.180 -2.977 10.531 1.00 97.44 230 TYR A CA 1
ATOM 1915 C C . TYR A 1 230 ? -9.052 -2.384 9.127 1.00 97.44 230 TYR A C 1
ATOM 1917 O O . TYR A 1 230 ? -8.324 -2.944 8.308 1.00 97.44 230 TYR A O 1
ATOM 1925 N N . LEU A 1 231 ? -9.649 -1.218 8.869 1.00 97.94 231 LEU A N 1
ATOM 1926 C CA . LEU A 1 231 ? -9.561 -0.522 7.587 1.00 97.94 231 LEU A CA 1
ATOM 1927 C C . LEU A 1 231 ? -8.111 -0.159 7.255 1.00 97.94 231 LEU A C 1
ATOM 1929 O O . LEU A 1 231 ? -7.657 -0.415 6.143 1.00 97.94 231 LEU A O 1
ATOM 1933 N N . LYS A 1 232 ? -7.331 0.343 8.223 1.00 97.25 232 LYS A N 1
ATOM 1934 C CA . LYS A 1 232 ? -5.885 0.567 8.036 1.00 97.25 232 LYS A CA 1
ATOM 1935 C C . LYS A 1 232 ? -5.171 -0.723 7.635 1.00 97.25 232 LYS A C 1
ATOM 1937 O O . LYS A 1 232 ? -4.397 -0.741 6.680 1.00 97.25 232 LYS A O 1
ATOM 1942 N N . THR A 1 233 ? -5.435 -1.812 8.353 1.00 98.38 233 THR A N 1
ATOM 1943 C CA . THR A 1 233 ? -4.832 -3.122 8.067 1.00 98.38 233 THR A CA 1
ATOM 1944 C C . THR A 1 233 ? -5.177 -3.594 6.654 1.00 98.38 233 THR A C 1
ATOM 1946 O O . THR A 1 233 ? -4.281 -3.985 5.906 1.00 98.38 233 THR A O 1
ATOM 1949 N N . LEU A 1 234 ? -6.446 -3.471 6.267 1.00 98.62 234 LEU A N 1
ATOM 1950 C CA . LEU A 1 234 ? -6.960 -3.864 4.964 1.00 98.62 234 LEU A CA 1
ATOM 1951 C C . LEU A 1 234 ? -6.366 -3.021 3.827 1.00 98.62 234 LEU A C 1
ATOM 1953 O O . LEU A 1 234 ? -5.844 -3.571 2.859 1.00 98.62 234 LEU A O 1
ATOM 1957 N N . LEU A 1 235 ? -6.358 -1.692 3.957 1.00 98.62 235 LEU A N 1
ATOM 1958 C CA . LEU A 1 235 ? -5.785 -0.794 2.950 1.00 98.62 235 LEU A CA 1
ATOM 1959 C C . LEU A 1 235 ? -4.289 -1.056 2.754 1.00 98.62 235 LEU A C 1
ATOM 1961 O O . LEU A 1 235 ? -3.823 -1.169 1.619 1.00 98.62 235 LEU A O 1
ATOM 1965 N N . SER A 1 236 ? -3.540 -1.215 3.850 1.00 98.50 236 SER A N 1
ATOM 1966 C CA . SER A 1 236 ? -2.113 -1.555 3.795 1.00 98.50 236 SER A CA 1
ATOM 1967 C C . SER A 1 236 ? -1.889 -2.875 3.054 1.00 98.50 236 SER A C 1
ATOM 1969 O O . SER A 1 236 ? -1.024 -2.967 2.180 1.00 98.50 236 SER A O 1
ATOM 1971 N N . PHE A 1 237 ? -2.719 -3.879 3.350 1.00 98.81 237 PHE A N 1
ATOM 1972 C CA . PHE A 1 237 ? -2.678 -5.182 2.702 1.00 98.81 237 PHE A CA 1
ATOM 1973 C C . PHE A 1 237 ? -2.960 -5.087 1.195 1.00 98.81 237 PHE A C 1
ATOM 1975 O O . PHE A 1 237 ? -2.146 -5.558 0.399 1.00 98.81 237 PHE A O 1
ATOM 1982 N N . HIS A 1 238 ? -4.028 -4.407 0.760 1.00 98.75 238 HIS A N 1
ATOM 1983 C CA . HIS A 1 238 ? -4.311 -4.253 -0.675 1.00 98.75 238 HIS A CA 1
ATOM 1984 C C . HIS A 1 238 ? -3.258 -3.437 -1.418 1.00 98.75 238 HIS A C 1
ATOM 1986 O O . HIS A 1 238 ? -2.940 -3.778 -2.560 1.00 98.75 238 HIS A O 1
ATOM 1992 N N . LEU A 1 239 ? -2.685 -2.406 -0.789 1.00 98.75 239 LEU A N 1
ATOM 1993 C CA . LEU A 1 239 ? -1.554 -1.676 -1.355 1.00 98.75 239 LEU A CA 1
ATOM 1994 C C . LEU A 1 239 ? -0.341 -2.599 -1.521 1.00 98.75 239 LEU A C 1
ATOM 1996 O O . LEU A 1 239 ? 0.303 -2.557 -2.569 1.00 98.75 239 LEU A O 1
ATOM 2000 N N . ALA A 1 240 ? -0.042 -3.470 -0.554 1.00 98.62 240 ALA A N 1
ATOM 2001 C CA . ALA A 1 240 ? 1.034 -4.450 -0.692 1.00 98.62 240 ALA A CA 1
ATOM 2002 C C . ALA A 1 240 ? 0.781 -5.419 -1.861 1.00 98.62 240 ALA A C 1
ATOM 2004 O O . ALA A 1 240 ? 1.647 -5.574 -2.725 1.00 98.62 240 ALA A O 1
ATOM 2005 N N . LEU A 1 241 ? -0.413 -6.019 -1.943 1.00 98.56 241 LEU A N 1
ATOM 2006 C CA . LEU A 1 241 ? -0.764 -6.940 -3.032 1.00 98.56 241 LEU A CA 1
ATOM 2007 C C . LEU A 1 241 ? -0.729 -6.249 -4.404 1.00 98.56 241 LEU A C 1
ATOM 2009 O O . LEU A 1 241 ? -0.223 -6.830 -5.365 1.00 98.56 241 LEU A O 1
ATOM 2013 N N . TYR A 1 242 ? -1.206 -5.001 -4.498 1.00 98.56 242 TYR A N 1
ATOM 2014 C CA . TYR A 1 242 ? -1.120 -4.193 -5.719 1.00 98.56 242 TYR A CA 1
ATOM 2015 C C . TYR A 1 242 ? 0.324 -4.070 -6.195 1.00 98.56 242 TYR A C 1
ATOM 2017 O O . TYR A 1 242 ? 0.635 -4.422 -7.334 1.00 98.56 242 TYR A O 1
ATOM 2025 N N . HIS A 1 243 ? 1.228 -3.647 -5.312 1.00 98.50 243 HIS A N 1
ATOM 2026 C CA . HIS A 1 243 ? 2.623 -3.442 -5.683 1.00 98.50 243 HIS A CA 1
ATOM 2027 C C . HIS A 1 243 ? 3.349 -4.760 -5.983 1.00 98.50 243 HIS A C 1
ATOM 2029 O O . HIS A 1 243 ? 4.124 -4.797 -6.935 1.00 98.50 243 HIS A O 1
ATOM 2035 N N . LEU A 1 244 ? 3.050 -5.861 -5.279 1.00 98.19 244 LEU A N 1
ATOM 2036 C CA . LEU A 1 244 ? 3.580 -7.192 -5.614 1.00 98.19 244 LEU A CA 1
ATOM 2037 C C . LEU A 1 244 ? 3.150 -7.653 -7.017 1.00 98.19 244 LEU A C 1
ATOM 2039 O O . LEU A 1 244 ? 3.965 -8.209 -7.755 1.00 98.19 244 LEU A O 1
ATOM 2043 N N . ARG A 1 245 ? 1.905 -7.372 -7.428 1.00 97.19 245 ARG A N 1
ATOM 2044 C CA . ARG A 1 245 ? 1.434 -7.635 -8.801 1.00 97.19 245 ARG A CA 1
ATOM 2045 C C . ARG A 1 245 ? 2.167 -6.778 -9.827 1.00 97.19 245 ARG A C 1
ATOM 2047 O O . ARG A 1 245 ? 2.549 -7.289 -10.880 1.00 97.19 245 ARG A O 1
ATOM 2054 N N . LEU A 1 246 ? 2.418 -5.502 -9.521 1.00 97.81 246 LEU A N 1
ATOM 2055 C CA . LEU A 1 246 ? 3.153 -4.608 -10.423 1.00 97.81 246 LEU A CA 1
ATOM 2056 C C . LEU A 1 246 ? 4.574 -5.101 -10.722 1.00 97.81 246 LEU A C 1
ATOM 2058 O O . LEU A 1 246 ? 5.040 -4.919 -11.848 1.00 97.81 246 LEU A O 1
ATOM 2062 N N . LEU A 1 247 ? 5.226 -5.784 -9.770 1.00 98.00 247 LEU A N 1
ATOM 2063 C CA . LEU A 1 247 ? 6.548 -6.389 -9.985 1.00 98.00 247 LEU A CA 1
ATOM 2064 C C . LEU A 1 247 ? 6.558 -7.436 -11.113 1.00 98.00 247 LEU A C 1
ATOM 2066 O O . LEU A 1 247 ? 7.617 -7.709 -11.676 1.00 98.00 247 LEU A O 1
ATOM 2070 N N . LYS A 1 248 ? 5.400 -8.022 -11.448 1.00 95.75 248 LYS A N 1
ATOM 2071 C CA . LYS A 1 248 ? 5.221 -8.946 -12.580 1.00 95.75 248 LYS A CA 1
ATOM 2072 C C . LYS A 1 248 ? 4.667 -8.233 -13.813 1.00 95.75 248 LYS A C 1
ATOM 2074 O O . LYS A 1 248 ? 5.204 -8.398 -14.909 1.00 95.75 248 LYS A O 1
ATOM 2079 N N . LEU A 1 249 ? 3.612 -7.443 -13.607 1.00 96.56 249 LEU A N 1
ATOM 2080 C CA . LEU A 1 249 ? 2.823 -6.826 -14.668 1.00 96.56 249 LEU A CA 1
ATOM 2081 C C . LEU A 1 249 ? 3.649 -5.839 -15.491 1.00 96.56 249 LEU A C 1
ATOM 2083 O O . LEU A 1 249 ? 3.753 -6.000 -16.702 1.00 96.56 249 LEU A O 1
ATOM 2087 N N . LEU A 1 250 ? 4.290 -4.856 -14.853 1.00 97.56 250 LEU A N 1
ATOM 2088 C CA . LEU A 1 250 ? 4.991 -3.799 -15.584 1.00 97.56 250 LEU A CA 1
ATOM 2089 C C . LEU A 1 250 ? 6.129 -4.350 -16.472 1.00 97.56 250 LEU A C 1
ATOM 2091 O O . LEU A 1 250 ? 6.161 -3.999 -17.653 1.00 97.56 250 LEU A O 1
ATOM 2095 N N . PRO A 1 251 ? 7.008 -5.258 -15.994 1.00 97.56 251 PRO A N 1
ATOM 2096 C CA . PRO A 1 251 ? 7.995 -5.889 -16.869 1.00 97.56 251 PRO A CA 1
ATOM 2097 C C . PRO A 1 251 ? 7.404 -6.707 -18.017 1.00 97.56 251 PRO A C 1
ATOM 2099 O O . PRO A 1 251 ? 8.010 -6.779 -19.084 1.00 97.56 251 PRO A O 1
ATOM 2102 N N . ALA A 1 252 ? 6.246 -7.344 -17.821 1.00 95.69 252 ALA A N 1
ATOM 2103 C CA . ALA A 1 252 ? 5.576 -8.071 -18.898 1.00 95.69 252 ALA A CA 1
ATOM 2104 C C . ALA A 1 252 ? 5.081 -7.121 -19.998 1.00 95.69 252 ALA A C 1
ATOM 2106 O O . ALA A 1 252 ? 5.326 -7.390 -21.173 1.00 95.69 252 ALA A O 1
ATOM 2107 N N . LEU A 1 253 ? 4.484 -5.988 -19.617 1.00 96.50 253 LEU A N 1
ATOM 2108 C CA . LEU A 1 253 ? 4.020 -4.960 -20.552 1.00 96.50 253 LEU A CA 1
ATOM 2109 C C . LEU A 1 253 ? 5.168 -4.361 -21.378 1.00 96.50 253 LEU A C 1
ATOM 2111 O O . LEU A 1 253 ? 5.049 -4.209 -22.593 1.00 96.50 253 LEU A O 1
ATOM 2115 N N . VAL A 1 254 ? 6.308 -4.078 -20.736 1.00 97.56 254 VAL A N 1
ATOM 2116 C CA . VAL A 1 254 ? 7.507 -3.576 -21.430 1.00 97.56 254 VAL A CA 1
ATOM 2117 C C . VAL A 1 254 ? 8.017 -4.588 -22.454 1.00 97.56 254 VAL A C 1
ATOM 2119 O O . VAL A 1 254 ? 8.232 -4.219 -23.605 1.00 97.56 254 VAL A O 1
ATOM 2122 N N . ARG A 1 255 ? 8.129 -5.874 -22.088 1.00 95.62 255 ARG A N 1
ATOM 2123 C CA . ARG A 1 255 ? 8.545 -6.931 -23.033 1.00 95.62 255 ARG A CA 1
ATOM 2124 C C . ARG A 1 255 ? 7.599 -7.080 -24.226 1.00 95.62 255 ARG A C 1
ATOM 2126 O O . ARG A 1 255 ? 8.045 -7.445 -25.306 1.00 95.62 255 ARG A O 1
ATOM 2133 N N . GLN A 1 256 ? 6.307 -6.828 -24.030 1.00 93.62 256 GLN A N 1
ATOM 2134 C CA . GLN A 1 256 ? 5.292 -6.917 -25.082 1.00 93.62 256 GLN A CA 1
ATOM 2135 C C . GLN A 1 256 ? 5.161 -5.633 -25.918 1.00 93.62 256 GLN A C 1
ATOM 2137 O O . GLN A 1 256 ? 4.426 -5.645 -26.908 1.00 93.62 256 GLN A O 1
ATOM 2142 N N . ALA A 1 257 ? 5.809 -4.526 -25.526 1.00 95.31 257 ALA A N 1
ATOM 2143 C CA . ALA A 1 257 ? 5.667 -3.207 -26.158 1.00 95.31 257 ALA A CA 1
ATOM 2144 C C . ALA A 1 257 ? 4.195 -2.777 -26.367 1.00 95.31 257 ALA A C 1
ATOM 2146 O O . ALA A 1 257 ? 3.835 -2.138 -27.362 1.00 95.31 257 ALA A O 1
ATOM 2147 N N . SER A 1 258 ? 3.310 -3.202 -25.462 1.00 91.19 258 SER A N 1
ATOM 2148 C CA . SER A 1 258 ? 1.862 -3.002 -25.553 1.00 91.19 258 SER A CA 1
ATOM 2149 C C . SER A 1 258 ? 1.176 -3.259 -24.206 1.00 91.19 258 SER A C 1
ATOM 2151 O O . SER A 1 258 ? 1.811 -3.672 -23.236 1.00 91.19 258 SER A O 1
ATOM 2153 N N . GLY A 1 259 ? -0.125 -2.961 -24.133 1.00 85.38 259 GLY A N 1
ATOM 2154 C CA . GLY A 1 259 ? -0.971 -3.327 -22.998 1.00 85.38 259 GLY A CA 1
ATOM 2155 C C . GLY A 1 259 ? -1.241 -4.836 -22.951 1.00 85.38 259 GLY A C 1
ATOM 2156 O O . GLY A 1 259 ? -1.224 -5.500 -23.985 1.00 85.38 259 GLY A O 1
ATOM 2157 N N . ASP A 1 260 ? -1.551 -5.368 -21.769 1.00 82.88 260 ASP A N 1
ATOM 2158 C CA . ASP A 1 260 ? -1.866 -6.789 -21.599 1.00 82.88 260 ASP A CA 1
ATOM 2159 C C . ASP A 1 260 ? -3.328 -7.068 -22.026 1.00 82.88 260 ASP A C 1
ATOM 2161 O O . ASP A 1 260 ? -4.258 -6.474 -21.460 1.00 82.88 260 ASP A O 1
ATOM 2165 N N . PRO A 1 261 ? -3.572 -7.968 -23.001 1.00 82.31 261 PRO A N 1
ATOM 2166 C CA . PRO A 1 261 ? -4.923 -8.296 -23.460 1.00 82.31 261 PRO A CA 1
ATOM 2167 C C . PRO A 1 261 ? -5.846 -8.834 -22.358 1.00 82.31 261 PRO A C 1
ATOM 2169 O O . PRO A 1 261 ? -7.045 -8.543 -22.373 1.00 82.31 261 PRO A O 1
ATOM 2172 N N . VAL A 1 262 ? -5.305 -9.584 -21.392 1.00 86.75 262 VAL A N 1
ATOM 2173 C CA . VAL A 1 262 ? -6.047 -10.098 -20.233 1.00 86.75 262 VAL A CA 1
ATOM 2174 C C . VAL A 1 262 ? -6.400 -8.951 -19.296 1.00 86.75 262 VAL A C 1
ATOM 2176 O O . VAL A 1 262 ? -7.523 -8.898 -18.807 1.00 86.75 262 VAL A O 1
ATOM 2179 N N . CYS A 1 263 ? -5.504 -7.986 -19.076 1.00 87.12 263 CYS A N 1
ATOM 2180 C CA . CYS A 1 263 ? -5.821 -6.811 -18.257 1.00 87.12 263 CYS A CA 1
ATOM 2181 C C . CYS A 1 263 ? -6.905 -5.922 -18.890 1.00 87.12 263 CYS A C 1
ATOM 2183 O O . CYS A 1 263 ? -7.756 -5.414 -18.160 1.00 87.12 263 CYS A O 1
ATOM 2185 N N . ASN A 1 264 ? -6.941 -5.801 -20.223 1.00 84.81 264 ASN A N 1
ATOM 2186 C CA . ASN A 1 264 ? -7.999 -5.068 -20.937 1.00 84.81 264 ASN A CA 1
ATOM 2187 C C . ASN A 1 264 ? -9.394 -5.683 -20.724 1.00 84.81 264 ASN A C 1
ATOM 2189 O O . ASN A 1 264 ? -10.400 -4.977 -20.756 1.00 84.81 264 ASN A O 1
ATOM 2193 N N . ARG A 1 265 ? -9.462 -6.999 -20.493 1.00 90.31 265 ARG A N 1
ATOM 2194 C CA . ARG A 1 265 ? -10.682 -7.736 -20.134 1.00 90.31 265 ARG A CA 1
ATOM 2195 C C . ARG A 1 265 ? -10.489 -8.455 -18.805 1.00 90.31 265 ARG A C 1
ATOM 2197 O O . ARG A 1 265 ? -10.693 -9.663 -18.720 1.00 90.31 265 ARG A O 1
ATOM 2204 N N . CYS A 1 266 ? -10.053 -7.705 -17.790 1.00 93.81 266 CYS A N 1
ATOM 2205 C CA . CYS A 1 266 ? -9.626 -8.273 -16.515 1.00 93.81 266 CYS A CA 1
ATOM 2206 C C . CYS A 1 266 ? -10.656 -9.291 -15.979 1.00 93.81 266 CYS A C 1
ATOM 2208 O O . CYS A 1 266 ? -11.797 -8.892 -15.712 1.00 93.81 266 CYS A O 1
ATOM 2210 N N . PRO A 1 267 ? -10.272 -10.572 -15.792 1.00 95.25 267 PRO A N 1
ATOM 2211 C CA . PRO A 1 267 ? -11.195 -11.631 -15.375 1.00 95.25 267 PRO A CA 1
ATOM 2212 C C . PRO A 1 267 ? -11.613 -11.506 -13.908 1.00 95.25 267 PRO A C 1
ATOM 2214 O O . PRO A 1 267 ? -12.478 -12.251 -13.461 1.00 95.25 267 PRO A O 1
ATOM 2217 N N . MET A 1 268 ? -11.005 -10.573 -13.164 1.00 96.06 268 MET A N 1
ATOM 2218 C CA . MET A 1 268 ? -11.226 -10.432 -11.736 1.00 96.06 268 MET A CA 1
ATOM 2219 C C . MET A 1 268 ? -12.713 -10.251 -11.411 1.00 96.06 268 MET A C 1
ATOM 2221 O O . MET A 1 268 ? -13.322 -9.270 -11.845 1.00 96.06 268 MET A O 1
ATOM 2225 N N . ASN A 1 269 ? -13.264 -11.158 -10.611 1.00 95.12 269 ASN A N 1
ATOM 2226 C CA . ASN A 1 269 ? -14.599 -11.064 -10.036 1.00 95.12 269 ASN A CA 1
ATOM 2227 C C . ASN A 1 269 ? -14.549 -11.512 -8.566 1.00 95.12 269 ASN A C 1
ATOM 2229 O O . ASN A 1 269 ? -14.385 -12.703 -8.306 1.00 95.12 269 ASN A O 1
ATOM 2233 N N . PRO A 1 270 ? -14.700 -10.597 -7.594 1.00 92.56 270 PRO A N 1
ATOM 2234 C CA . PRO A 1 270 ? -14.508 -10.926 -6.184 1.00 92.56 270 PRO A CA 1
ATOM 2235 C C . PRO A 1 270 ? -15.551 -11.903 -5.630 1.00 92.56 270 PRO A C 1
ATOM 2237 O O . PRO A 1 270 ? -15.292 -12.525 -4.607 1.00 92.56 270 PRO A O 1
ATOM 2240 N N . ASN A 1 271 ? -16.685 -12.089 -6.307 1.00 89.44 271 ASN A N 1
ATOM 2241 C CA . ASN A 1 271 ? -17.756 -12.984 -5.862 1.00 89.44 271 ASN A CA 1
ATOM 2242 C C . ASN A 1 271 ? -17.745 -14.345 -6.578 1.00 89.44 271 ASN A C 1
ATOM 2244 O O . ASN A 1 271 ? -18.705 -15.102 -6.490 1.00 89.44 271 ASN A O 1
ATOM 2248 N N . HIS A 1 272 ? -16.676 -14.656 -7.315 1.00 91.38 272 HIS A N 1
ATOM 2249 C CA . HIS A 1 272 ? -16.490 -15.943 -7.981 1.00 91.38 272 HIS A CA 1
ATOM 2250 C C . HIS A 1 272 ? -15.564 -16.865 -7.167 1.00 91.38 272 HIS A C 1
ATOM 2252 O O . HIS A 1 272 ? -14.668 -16.383 -6.481 1.00 91.38 272 HIS A O 1
ATOM 2258 N N . LEU A 1 273 ? -15.726 -18.191 -7.286 1.00 85.75 273 LEU A N 1
ATOM 2259 C CA . LEU A 1 273 ? -14.907 -19.185 -6.562 1.00 85.75 273 LEU A CA 1
ATOM 2260 C C . LEU A 1 273 ? -13.407 -19.094 -6.880 1.00 85.75 273 LEU A C 1
ATOM 2262 O O . LEU A 1 273 ? -12.571 -19.327 -6.014 1.00 85.75 273 LEU A O 1
ATOM 2266 N N . SER A 1 274 ? -13.076 -18.738 -8.121 1.00 91.38 274 SER A N 1
ATOM 2267 C CA . SER A 1 274 ? -11.724 -18.351 -8.534 1.00 91.38 274 SER A CA 1
ATOM 2268 C C . SER A 1 274 ? -11.761 -16.879 -8.939 1.00 91.38 274 SER A C 1
ATOM 2270 O O . SER A 1 274 ? -12.115 -16.583 -10.087 1.00 91.38 274 SER A O 1
ATOM 2272 N N . PRO A 1 275 ? -11.489 -15.942 -8.008 1.00 94.19 275 PRO A N 1
ATOM 2273 C CA . PRO A 1 275 ? -11.690 -14.527 -8.267 1.00 94.19 275 PRO A CA 1
ATOM 2274 C C . PRO A 1 275 ? -10.826 -13.997 -9.401 1.00 94.19 275 PRO A C 1
ATOM 2276 O O . PRO A 1 275 ? -11.317 -13.225 -10.212 1.00 94.19 275 PRO A O 1
ATOM 2279 N N . HIS A 1 276 ? -9.561 -14.419 -9.493 1.00 94.19 276 HIS A N 1
ATOM 2280 C CA . HIS A 1 276 ? -8.615 -13.902 -10.493 1.00 94.19 276 HIS A CA 1
ATOM 2281 C C . HIS A 1 276 ? -8.686 -14.609 -11.852 1.00 94.19 276 HIS A C 1
ATOM 2283 O O . HIS A 1 276 ? -7.999 -14.157 -12.771 1.00 94.19 276 HIS A O 1
ATOM 2289 N N . GLY A 1 277 ? -9.477 -15.680 -11.999 1.00 92.50 277 GLY A N 1
ATOM 2290 C CA . GLY A 1 277 ? -9.546 -16.492 -13.220 1.00 92.50 277 GLY A CA 1
ATOM 2291 C C . GLY A 1 277 ? -8.158 -16.849 -13.769 1.00 92.50 277 GLY A C 1
ATOM 2292 O O . GLY A 1 277 ? -7.248 -17.179 -13.011 1.00 92.50 277 GLY A O 1
ATOM 2293 N N . ASP A 1 278 ? -7.961 -16.675 -15.077 1.00 90.25 278 ASP A N 1
ATOM 2294 C CA . ASP A 1 278 ? -6.695 -16.984 -15.763 1.00 90.25 278 ASP A CA 1
ATOM 2295 C C . ASP A 1 278 ? -5.685 -15.818 -15.765 1.00 90.25 278 ASP A C 1
ATOM 2297 O O . ASP A 1 278 ? -4.827 -15.712 -16.642 1.00 90.25 278 ASP A O 1
ATOM 2301 N N . CYS A 1 279 ? -5.773 -14.887 -14.807 1.00 92.88 279 CYS A N 1
ATOM 2302 C CA . CYS A 1 279 ? -4.852 -13.751 -14.743 1.00 92.88 279 CYS A CA 1
ATOM 2303 C C . CYS A 1 279 ? -3.387 -14.227 -14.579 1.00 92.88 279 CYS A C 1
ATOM 2305 O O . CYS A 1 279 ? -3.065 -14.834 -13.554 1.00 92.88 279 CYS A O 1
ATOM 2307 N N . PRO A 1 280 ? -2.454 -13.899 -15.499 1.00 91.81 280 PRO A N 1
ATOM 2308 C CA . PRO A 1 280 ? -1.060 -14.362 -15.413 1.00 91.81 280 PRO A CA 1
ATOM 2309 C C . PRO A 1 280 ? -0.252 -13.640 -14.317 1.00 91.81 280 PRO A C 1
ATOM 2311 O O . PRO A 1 280 ? 0.827 -14.078 -13.900 1.00 91.81 280 PRO A O 1
ATOM 2314 N N . HIS A 1 281 ? -0.789 -12.527 -13.814 1.00 93.00 281 HIS A N 1
ATOM 2315 C CA . HIS A 1 281 ? -0.153 -11.664 -12.816 1.00 93.00 281 HIS A CA 1
ATOM 2316 C C . HIS A 1 281 ? -0.582 -11.982 -11.380 1.00 93.00 281 HIS A C 1
ATOM 2318 O O . HIS A 1 281 ? -0.303 -11.197 -10.476 1.00 93.00 281 HIS A O 1
ATOM 2324 N N . GLN A 1 282 ? -1.231 -13.129 -11.153 1.00 92.94 282 GLN A N 1
ATOM 2325 C CA . GLN A 1 282 ? -1.507 -13.655 -9.813 1.00 92.94 282 GLN A CA 1
ATOM 2326 C C . GLN A 1 282 ? -0.226 -13.782 -8.982 1.00 92.94 282 GLN A C 1
ATOM 2328 O O . GLN A 1 282 ? 0.862 -13.985 -9.523 1.00 92.94 282 GLN A O 1
ATOM 2333 N N . ILE A 1 283 ? -0.353 -13.667 -7.665 1.00 93.88 283 ILE A N 1
ATOM 2334 C CA . ILE A 1 283 ? 0.763 -13.754 -6.720 1.00 93.88 283 ILE A CA 1
ATOM 2335 C C . ILE A 1 283 ? 0.616 -15.021 -5.882 1.00 93.88 283 ILE A C 1
ATOM 2337 O O . ILE A 1 283 ? -0.471 -15.310 -5.398 1.00 93.88 283 ILE A O 1
ATOM 2341 N N . GLY A 1 284 ? 1.700 -15.781 -5.726 1.00 96.31 284 GLY A N 1
ATOM 2342 C CA . GLY A 1 284 ? 1.773 -16.896 -4.784 1.00 96.31 284 GLY A CA 1
ATOM 2343 C C . GLY A 1 284 ? 2.652 -16.545 -3.589 1.00 96.31 284 GLY A C 1
ATOM 2344 O O . GLY A 1 284 ? 3.859 -16.339 -3.749 1.00 96.31 284 GLY A O 1
ATOM 2345 N N . LEU A 1 285 ? 2.057 -16.465 -2.398 1.00 98.12 285 LEU A N 1
ATOM 2346 C CA . LEU A 1 285 ? 2.736 -16.162 -1.137 1.00 98.12 285 LEU A CA 1
ATOM 2347 C C . LEU A 1 285 ? 2.658 -17.382 -0.219 1.00 98.12 285 LEU A C 1
ATOM 2349 O O . LEU A 1 285 ? 1.587 -17.702 0.286 1.00 98.12 285 LEU A O 1
ATOM 2353 N N . VAL A 1 286 ? 3.781 -18.067 -0.003 1.00 98.62 286 VAL A N 1
ATOM 2354 C CA . VAL A 1 286 ? 3.849 -19.186 0.948 1.00 98.62 286 VAL A CA 1
ATOM 2355 C C . VAL A 1 286 ? 3.959 -18.631 2.363 1.00 98.62 286 VAL A C 1
ATOM 2357 O O . VAL A 1 286 ? 4.925 -17.936 2.678 1.00 98.62 286 VAL A O 1
ATOM 2360 N N . ILE A 1 287 ? 2.970 -18.934 3.199 1.00 98.56 287 ILE A N 1
ATOM 2361 C CA . ILE A 1 287 ? 2.786 -18.328 4.517 1.00 98.56 287 ILE A CA 1
ATOM 2362 C C . ILE A 1 287 ? 3.273 -19.271 5.612 1.00 98.56 287 ILE A C 1
ATOM 2364 O O . ILE A 1 287 ? 2.745 -20.369 5.773 1.00 98.56 287 ILE A O 1
ATOM 2368 N N . ASP A 1 288 ? 4.230 -18.814 6.414 1.00 98.50 288 ASP A N 1
ATOM 2369 C CA . ASP A 1 288 ? 4.609 -19.473 7.664 1.00 98.50 288 ASP A CA 1
ATOM 2370 C C . ASP A 1 288 ? 3.696 -18.996 8.807 1.00 98.50 288 ASP A C 1
ATOM 2372 O O . ASP A 1 288 ? 3.618 -17.800 9.113 1.00 98.50 288 ASP A O 1
ATOM 2376 N N . MET A 1 289 ? 2.997 -19.933 9.452 1.00 97.56 289 MET A N 1
ATOM 2377 C CA . MET A 1 289 ? 2.101 -19.641 10.573 1.00 97.56 289 MET A CA 1
ATOM 2378 C C . MET A 1 289 ? 2.827 -19.460 11.912 1.00 97.56 289 MET A C 1
ATOM 2380 O O . MET A 1 289 ? 2.189 -19.002 12.865 1.00 97.56 289 MET A O 1
ATOM 2384 N N . GLY A 1 290 ? 4.139 -19.720 11.967 1.00 92.69 290 GLY A N 1
ATOM 2385 C CA . GLY A 1 290 ? 5.025 -19.341 13.067 1.00 92.69 290 GLY A CA 1
ATOM 2386 C C . GLY A 1 290 ? 5.307 -20.436 14.095 1.00 92.69 290 GLY A C 1
ATOM 2387 O O . GLY A 1 290 ? 5.459 -20.106 15.268 1.00 92.69 290 GLY A O 1
ATOM 2388 N N . ASP A 1 291 ? 5.375 -21.706 13.683 1.00 92.56 291 ASP A N 1
ATOM 2389 C CA . ASP A 1 291 ? 5.746 -22.825 14.565 1.00 92.56 291 ASP A CA 1
ATOM 2390 C C . ASP A 1 291 ? 7.278 -22.974 14.682 1.00 92.56 291 ASP A C 1
ATOM 2392 O O . ASP A 1 291 ? 7.927 -23.350 13.700 1.00 92.56 291 ASP A O 1
ATOM 2396 N N . PRO A 1 292 ? 7.881 -22.749 15.870 1.00 90.88 292 PRO A N 1
ATOM 2397 C CA . PRO A 1 292 ? 9.318 -22.944 16.078 1.00 90.88 292 PRO A CA 1
ATOM 2398 C C . PRO A 1 292 ? 9.796 -24.381 15.803 1.00 90.88 292 PRO A C 1
ATOM 2400 O O . PRO A 1 292 ? 10.964 -24.581 15.474 1.00 90.88 292 PRO A O 1
ATOM 2403 N N . GLY A 1 293 ? 8.909 -25.377 15.915 1.00 94.19 293 GLY A N 1
ATOM 2404 C CA . GLY A 1 293 ? 9.173 -26.785 15.602 1.00 94.19 293 GLY A CA 1
ATOM 2405 C C . GLY A 1 293 ? 9.105 -27.129 14.107 1.00 94.19 293 GLY A C 1
ATOM 2406 O O . GLY A 1 293 ? 9.263 -28.299 13.736 1.00 94.19 293 GLY A O 1
ATOM 2407 N N . ASN A 1 294 ? 8.883 -26.134 13.241 1.00 96.81 294 ASN A N 1
ATOM 2408 C CA . ASN A 1 294 ? 8.730 -26.299 11.797 1.00 96.81 294 ASN A CA 1
ATOM 2409 C C . ASN A 1 294 ? 9.648 -25.358 10.978 1.00 96.81 294 ASN A C 1
ATOM 2411 O O . ASN A 1 294 ? 9.169 -24.610 10.123 1.00 96.81 294 ASN A O 1
ATOM 2415 N N . PR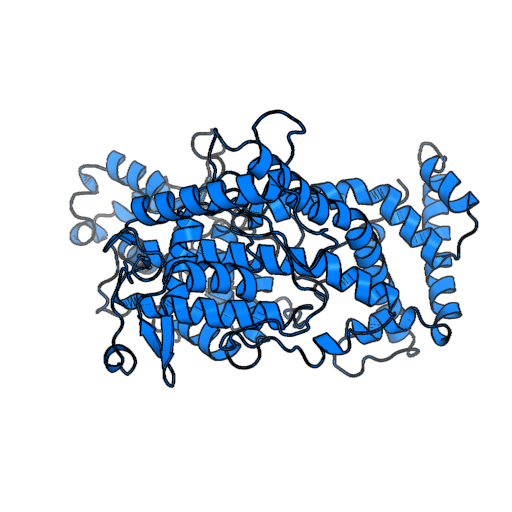O A 1 295 ? 10.980 -25.398 11.179 1.00 96.25 295 PRO A N 1
ATOM 2416 C CA . PRO A 1 295 ? 11.912 -24.481 10.510 1.00 96.25 295 PRO A CA 1
ATOM 2417 C C . PRO A 1 295 ? 11.899 -24.603 8.976 1.00 96.25 295 PRO A C 1
ATOM 2419 O O . PRO A 1 295 ? 12.127 -23.618 8.276 1.00 96.25 295 PRO A O 1
ATOM 2422 N N . HIS A 1 296 ? 11.572 -25.786 8.442 1.00 97.88 296 HIS A N 1
ATOM 2423 C CA . HIS A 1 296 ? 11.452 -26.004 6.995 1.00 97.88 296 HIS A CA 1
ATOM 2424 C C . HIS A 1 296 ? 10.332 -25.162 6.368 1.00 97.88 296 HIS A C 1
ATOM 2426 O O . HIS A 1 296 ? 10.473 -24.673 5.247 1.00 97.88 296 HIS A O 1
ATOM 2432 N N . MET A 1 297 ? 9.235 -24.933 7.099 1.00 98.12 297 MET A N 1
ATOM 2433 C CA . MET A 1 297 ? 8.158 -24.050 6.648 1.00 98.12 297 MET A CA 1
ATOM 2434 C C . MET A 1 297 ? 8.615 -22.592 6.578 1.00 98.12 297 MET A C 1
ATOM 2436 O O . MET A 1 297 ? 8.324 -21.898 5.601 1.00 98.12 297 MET A O 1
ATOM 2440 N N . THR A 1 298 ? 9.400 -22.143 7.560 1.00 97.56 298 THR A N 1
ATOM 2441 C CA . THR A 1 298 ? 10.033 -20.822 7.516 1.00 97.56 298 THR A CA 1
ATOM 2442 C C . THR A 1 298 ? 10.944 -20.696 6.294 1.00 97.56 298 THR A C 1
ATOM 2444 O O . THR A 1 298 ? 10.913 -19.672 5.616 1.00 97.56 298 THR A O 1
ATOM 2447 N N . ASP A 1 299 ? 11.717 -21.728 5.948 1.00 97.38 299 ASP A N 1
ATOM 2448 C CA . ASP A 1 299 ? 12.580 -21.706 4.761 1.00 97.38 299 ASP A CA 1
ATOM 2449 C C . ASP A 1 299 ? 11.788 -21.694 3.443 1.00 97.38 299 ASP A C 1
ATOM 2451 O O . ASP A 1 299 ? 12.155 -20.977 2.507 1.00 97.38 299 ASP A O 1
ATOM 2455 N N . LEU A 1 300 ? 10.658 -22.403 3.367 1.00 97.94 300 LEU A N 1
ATOM 2456 C CA . LEU A 1 300 ? 9.713 -22.286 2.252 1.00 97.94 300 LEU A CA 1
ATOM 2457 C C . LEU A 1 300 ? 9.177 -20.854 2.106 1.00 97.94 300 LEU A C 1
ATOM 2459 O O . LEU A 1 300 ? 9.230 -20.286 1.012 1.00 97.94 300 LEU A O 1
ATOM 2463 N N . ALA A 1 301 ? 8.742 -20.237 3.204 1.00 98.31 301 ALA A N 1
ATOM 2464 C CA . ALA A 1 301 ? 8.258 -18.859 3.207 1.00 98.31 301 ALA A CA 1
ATOM 2465 C C . ALA A 1 301 ? 9.371 -17.834 2.897 1.00 98.31 301 ALA A C 1
ATOM 2467 O O . ALA A 1 301 ? 9.116 -16.821 2.240 1.00 98.31 301 ALA A O 1
ATOM 2468 N N . ARG A 1 302 ? 10.625 -18.096 3.301 1.00 98.06 302 ARG A N 1
ATOM 2469 C CA . ARG A 1 302 ? 11.803 -17.287 2.926 1.00 98.06 302 ARG A CA 1
ATOM 2470 C C . ARG A 1 302 ? 12.071 -17.343 1.431 1.00 98.06 302 ARG A C 1
ATOM 2472 O O . ARG A 1 302 ? 12.251 -16.296 0.813 1.00 98.06 302 ARG A O 1
ATOM 2479 N N . ARG A 1 303 ? 12.066 -18.546 0.844 1.00 97.06 303 ARG A N 1
ATOM 2480 C CA . ARG A 1 303 ? 12.204 -18.729 -0.611 1.00 97.06 303 ARG A CA 1
ATOM 2481 C C . ARG A 1 303 ? 11.090 -18.004 -1.359 1.00 97.06 303 ARG A C 1
ATOM 2483 O O . ARG A 1 303 ? 11.367 -17.323 -2.342 1.00 97.06 303 ARG A O 1
ATOM 2490 N N . SER A 1 304 ? 9.862 -18.081 -0.845 1.00 97.81 304 SER A N 1
ATOM 2491 C CA . SER A 1 304 ? 8.734 -17.334 -1.396 1.00 97.81 304 SER A CA 1
ATOM 2492 C C . SER A 1 304 ? 8.962 -15.829 -1.358 1.00 97.81 304 SER A C 1
ATOM 2494 O O . SER A 1 304 ? 8.778 -15.182 -2.382 1.00 97.81 304 SER A O 1
ATOM 2496 N N . ALA A 1 305 ? 9.374 -15.254 -0.227 1.00 98.00 305 ALA A N 1
ATOM 2497 C CA . ALA A 1 305 ? 9.636 -13.818 -0.141 1.00 98.00 305 ALA A CA 1
ATOM 2498 C C . ALA A 1 305 ? 10.786 -13.390 -1.062 1.00 98.00 305 ALA A C 1
ATOM 2500 O O . ALA A 1 305 ? 10.645 -12.441 -1.832 1.00 98.00 305 ALA A O 1
ATOM 2501 N N . ASP A 1 306 ? 11.900 -14.117 -1.041 1.00 97.31 306 ASP A N 1
ATOM 2502 C CA . ASP A 1 306 ? 13.064 -13.838 -1.881 1.00 97.31 306 ASP A CA 1
ATOM 2503 C C . ASP A 1 306 ? 12.715 -13.833 -3.381 1.00 97.31 306 ASP A C 1
ATOM 2505 O O . ASP A 1 306 ? 13.119 -12.922 -4.104 1.00 97.31 306 ASP A O 1
ATOM 2509 N N . LEU A 1 307 ? 11.867 -14.761 -3.838 1.00 96.44 307 LEU A N 1
ATOM 2510 C CA . LEU A 1 307 ? 11.366 -14.800 -5.214 1.00 96.44 307 LEU A CA 1
ATOM 2511 C C . LEU A 1 307 ? 10.713 -13.479 -5.655 1.00 96.44 307 LEU A C 1
ATOM 2513 O O . LEU A 1 307 ? 10.983 -13.001 -6.758 1.00 96.44 307 LEU A O 1
ATOM 2517 N N . HIS A 1 308 ? 9.882 -12.865 -4.806 1.00 96.69 308 HIS A N 1
ATOM 2518 C CA . HIS A 1 308 ? 9.238 -11.585 -5.127 1.00 96.69 308 HIS A CA 1
ATOM 2519 C C . HIS A 1 308 ? 10.237 -10.425 -5.100 1.00 96.69 308 HIS A C 1
ATOM 2521 O O . HIS A 1 308 ? 10.239 -9.595 -6.007 1.00 96.69 308 HIS A O 1
ATOM 2527 N N . TYR A 1 309 ? 11.148 -10.389 -4.125 1.00 96.75 309 TYR A N 1
ATOM 2528 C CA . TYR A 1 309 ? 12.155 -9.324 -4.024 1.00 96.75 309 TYR A CA 1
ATOM 2529 C C . TYR A 1 309 ? 13.212 -9.393 -5.143 1.00 96.75 309 TYR A C 1
ATOM 2531 O O . TYR A 1 309 ? 13.753 -8.359 -5.546 1.00 96.75 309 TYR A O 1
ATOM 2539 N N . ARG A 1 310 ? 13.476 -10.576 -5.713 1.00 96.69 310 ARG A N 1
ATOM 2540 C CA . ARG A 1 310 ? 14.329 -10.746 -6.905 1.00 96.69 310 ARG A CA 1
ATOM 2541 C C . ARG A 1 310 ? 13.735 -10.141 -8.178 1.00 96.69 310 ARG A C 1
ATOM 2543 O O . ARG A 1 310 ? 14.469 -9.947 -9.140 1.00 96.69 310 ARG A O 1
ATOM 2550 N N . ARG A 1 311 ? 12.446 -9.782 -8.188 1.00 97.31 311 ARG A N 1
ATOM 2551 C CA . ARG A 1 311 ? 11.799 -9.090 -9.319 1.00 97.31 311 ARG A CA 1
ATOM 2552 C C . ARG A 1 311 ? 12.103 -7.593 -9.358 1.00 97.31 311 ARG A C 1
ATOM 2554 O O . ARG A 1 311 ? 11.928 -6.970 -10.402 1.00 97.31 311 ARG A O 1
ATOM 2561 N N . LEU A 1 312 ? 12.580 -7.017 -8.249 1.00 98.06 312 LEU A N 1
ATOM 2562 C CA . LEU A 1 312 ? 12.813 -5.575 -8.128 1.00 98.06 312 LEU A CA 1
ATOM 2563 C C . LEU A 1 312 ? 13.746 -5.002 -9.210 1.00 98.06 312 LEU A C 1
ATOM 2565 O O . LEU A 1 312 ? 13.380 -3.971 -9.766 1.00 98.06 312 LEU A O 1
ATOM 2569 N N . PRO A 1 313 ? 14.891 -5.620 -9.573 1.00 97.69 313 PRO A N 1
ATOM 2570 C CA . PRO A 1 313 ? 15.746 -5.080 -10.634 1.00 97.69 313 PRO A CA 1
ATOM 2571 C C . PRO A 1 313 ? 15.020 -4.960 -11.982 1.00 97.69 313 PRO A C 1
ATOM 2573 O O . PRO A 1 313 ? 15.025 -3.892 -12.589 1.00 97.69 313 PRO A O 1
ATOM 2576 N N . GLY A 1 314 ? 14.309 -6.014 -12.403 1.00 97.88 314 GLY A N 1
ATOM 2577 C CA . GLY A 1 314 ? 13.529 -5.999 -13.645 1.00 97.88 314 GLY A CA 1
ATOM 2578 C C . GLY A 1 314 ? 12.384 -4.983 -13.611 1.00 97.88 314 GLY A C 1
ATOM 2579 O O . GLY A 1 314 ? 12.127 -4.302 -14.605 1.00 97.88 314 GLY A O 1
ATOM 2580 N N . PHE A 1 315 ? 11.732 -4.825 -12.455 1.00 98.44 315 PHE A N 1
ATOM 2581 C CA . PHE A 1 315 ? 10.729 -3.782 -12.241 1.00 98.44 315 PHE A CA 1
ATOM 2582 C C . PHE A 1 315 ? 11.322 -2.374 -12.360 1.00 98.44 315 PHE A C 1
ATOM 2584 O O . PHE A 1 315 ? 10.744 -1.539 -13.046 1.00 98.44 315 PHE A O 1
ATOM 2591 N N . ILE A 1 316 ? 12.484 -2.113 -11.755 1.00 98.50 316 ILE A N 1
ATOM 2592 C CA . ILE A 1 316 ? 13.159 -0.807 -11.810 1.00 98.50 316 ILE A CA 1
ATOM 2593 C C . ILE A 1 316 ? 13.538 -0.445 -13.249 1.00 98.50 316 ILE A C 1
ATOM 2595 O O . ILE A 1 316 ? 13.231 0.663 -13.686 1.00 98.50 316 ILE A O 1
ATOM 2599 N N . GLY A 1 317 ? 14.142 -1.374 -13.999 1.00 98.25 317 GLY A N 1
ATOM 2600 C CA . GLY A 1 317 ? 14.478 -1.146 -15.410 1.00 98.25 317 GLY A CA 1
ATOM 2601 C C . GLY A 1 317 ? 13.240 -0.864 -16.264 1.00 98.25 317 GLY A C 1
ATOM 2602 O O . GLY A 1 317 ? 13.203 0.102 -17.028 1.00 98.25 317 GLY A O 1
ATOM 2603 N N . SER A 1 318 ? 12.168 -1.632 -16.051 1.00 98.56 318 SER A N 1
ATOM 2604 C CA . SER A 1 318 ? 10.884 -1.423 -16.734 1.00 98.56 318 SER A CA 1
ATOM 2605 C C . SER A 1 318 ? 10.247 -0.078 -16.370 1.00 98.56 318 SER A C 1
ATOM 2607 O O . SER A 1 318 ? 9.693 0.607 -17.226 1.00 98.56 318 SER A O 1
ATOM 2609 N N . HIS A 1 319 ? 10.360 0.345 -15.112 1.00 98.25 319 HIS A N 1
ATOM 2610 C CA . HIS A 1 319 ? 9.832 1.620 -14.643 1.00 98.25 319 HIS A CA 1
ATOM 2611 C C . HIS A 1 319 ? 10.590 2.813 -15.235 1.00 98.25 319 HIS A C 1
ATOM 2613 O O . HIS A 1 319 ? 9.956 3.781 -15.661 1.00 98.25 319 HIS A O 1
ATOM 2619 N N . PHE A 1 320 ? 11.925 2.752 -15.308 1.00 98.25 320 PHE A N 1
ATOM 2620 C CA . PHE A 1 320 ? 12.707 3.772 -16.008 1.00 98.25 320 PHE A CA 1
ATOM 2621 C C . PHE A 1 320 ? 12.362 3.813 -17.491 1.00 98.25 320 PHE A C 1
ATOM 2623 O O . PHE A 1 320 ? 12.106 4.895 -18.012 1.00 98.25 320 PHE A O 1
ATOM 2630 N N . THR A 1 321 ? 12.265 2.650 -18.138 1.00 98.50 321 THR A N 1
ATOM 2631 C CA . THR A 1 321 ? 11.863 2.538 -19.545 1.00 98.50 321 THR A CA 1
ATOM 2632 C C . THR A 1 321 ? 10.563 3.297 -19.797 1.00 98.50 321 THR A C 1
ATOM 2634 O O . THR A 1 321 ? 10.542 4.248 -20.572 1.00 98.50 321 THR A O 1
ATOM 2637 N N . VAL A 1 322 ? 9.493 2.965 -19.071 1.00 98.25 322 VAL A N 1
ATOM 2638 C CA . VAL A 1 322 ? 8.189 3.616 -19.257 1.00 98.25 322 VAL A CA 1
ATOM 2639 C C . VAL A 1 322 ? 8.236 5.106 -18.919 1.00 98.25 322 VAL A C 1
ATOM 2641 O O . VAL A 1 322 ? 7.662 5.906 -19.650 1.00 98.25 322 VAL A O 1
ATOM 2644 N N . LYS A 1 323 ? 8.953 5.515 -17.865 1.00 97.94 323 LYS A N 1
ATOM 2645 C CA . LYS A 1 323 ? 9.112 6.939 -17.530 1.00 97.94 323 LYS A CA 1
ATOM 2646 C C . LYS A 1 323 ? 9.782 7.723 -18.660 1.00 97.94 323 LYS A C 1
ATOM 2648 O O . LYS A 1 323 ? 9.332 8.818 -18.983 1.00 97.94 323 LYS A O 1
ATOM 2653 N N . LYS A 1 324 ? 10.837 7.182 -19.272 1.00 98.06 324 LYS A N 1
ATOM 2654 C CA . LYS A 1 324 ? 11.558 7.862 -20.360 1.00 98.06 324 LYS A CA 1
ATOM 2655 C C . LYS A 1 324 ? 10.801 7.831 -21.680 1.00 98.06 324 LYS A C 1
ATOM 2657 O O . LYS A 1 324 ? 10.858 8.812 -22.417 1.00 98.06 324 LYS A O 1
ATOM 2662 N N . LEU A 1 325 ? 10.019 6.786 -21.934 1.00 98.06 325 LEU A N 1
ATOM 2663 C CA . LEU A 1 325 ? 9.071 6.774 -23.048 1.00 98.06 325 LEU A CA 1
ATOM 2664 C C . LEU A 1 325 ? 7.936 7.788 -22.846 1.00 98.06 325 LEU A C 1
ATOM 2666 O O . LEU A 1 325 ? 7.534 8.429 -23.808 1.00 98.06 325 LEU A O 1
ATOM 2670 N N . ASP A 1 326 ? 7.446 7.990 -21.620 1.00 97.50 326 ASP A N 1
ATOM 2671 C CA . ASP A 1 326 ? 6.438 9.019 -21.326 1.00 97.50 326 ASP A CA 1
ATOM 2672 C C . ASP A 1 326 ? 7.003 10.425 -21.587 1.00 97.50 326 ASP A C 1
ATOM 2674 O O . ASP A 1 326 ? 6.358 11.249 -22.232 1.00 97.50 326 ASP A O 1
ATOM 2678 N N . GLU A 1 327 ? 8.250 10.694 -21.185 1.00 97.12 327 GLU A N 1
ATOM 2679 C CA . GLU A 1 327 ? 8.942 11.944 -21.534 1.00 97.12 327 GLU A CA 1
ATOM 2680 C C . GLU A 1 327 ? 9.103 12.119 -23.056 1.00 97.12 327 GLU A C 1
ATOM 2682 O O . GLU A 1 327 ? 8.888 13.221 -23.573 1.00 97.12 327 GLU A O 1
ATOM 2687 N N . LEU A 1 328 ? 9.440 11.044 -23.778 1.00 97.56 328 LEU A N 1
ATOM 2688 C CA . LEU A 1 328 ? 9.501 11.034 -25.241 1.00 97.56 328 LEU A CA 1
ATOM 2689 C C . LEU A 1 328 ? 8.127 11.316 -25.865 1.00 97.56 328 LEU A C 1
ATOM 2691 O O . LEU A 1 328 ? 8.040 12.137 -26.776 1.00 97.56 328 LEU A O 1
ATOM 2695 N N . ALA A 1 329 ? 7.053 10.704 -25.364 1.00 97.56 329 ALA A N 1
ATOM 2696 C CA . ALA A 1 329 ? 5.694 10.916 -25.858 1.00 97.56 329 ALA A CA 1
ATOM 2697 C C . ALA A 1 329 ? 5.300 12.399 -25.775 1.00 97.56 329 ALA A C 1
ATOM 2699 O O . ALA A 1 329 ? 4.868 12.987 -26.767 1.00 97.56 329 ALA A O 1
ATOM 2700 N N . HIS A 1 330 ? 5.553 13.046 -24.632 1.00 96.06 330 HIS A N 1
ATOM 2701 C CA . HIS A 1 330 ? 5.305 14.481 -24.464 1.00 96.06 330 HIS A CA 1
ATOM 2702 C C . HIS A 1 330 ? 6.216 15.347 -25.342 1.00 96.06 330 HIS A C 1
ATOM 2704 O O . HIS A 1 330 ? 5.787 16.391 -25.838 1.00 96.06 330 HIS A O 1
ATOM 2710 N N . TYR A 1 331 ? 7.469 14.938 -25.553 1.00 96.06 331 TYR A N 1
ATOM 2711 C CA . TYR A 1 331 ? 8.375 15.624 -26.474 1.00 96.06 331 TYR A CA 1
ATOM 2712 C C . TYR A 1 331 ? 7.861 15.572 -27.921 1.00 96.06 331 TYR A C 1
ATOM 2714 O O . TYR A 1 331 ? 7.822 16.602 -28.596 1.00 96.06 331 TYR A O 1
ATOM 2722 N N . LEU A 1 332 ? 7.411 14.404 -28.384 1.00 96.81 332 LEU A N 1
ATOM 2723 C CA . LEU A 1 332 ? 6.824 14.229 -29.715 1.00 96.81 332 LEU A CA 1
ATOM 2724 C C . LEU A 1 332 ? 5.495 14.973 -29.852 1.00 96.81 332 LEU A C 1
ATOM 2726 O O . LEU A 1 332 ? 5.243 15.572 -30.899 1.00 96.81 332 LEU A O 1
ATOM 2730 N N . HIS A 1 333 ? 4.693 15.014 -28.787 1.00 96.50 333 HIS A N 1
ATOM 2731 C CA . HIS A 1 333 ? 3.452 15.778 -28.750 1.00 96.50 333 HIS A CA 1
ATOM 2732 C C . HIS A 1 333 ? 3.671 17.276 -28.932 1.00 96.50 333 HIS A C 1
ATOM 2734 O O . HIS A 1 333 ? 3.051 17.893 -29.795 1.00 96.50 333 HIS A O 1
ATOM 2740 N N . LYS A 1 334 ? 4.647 17.851 -28.221 1.00 95.62 334 LYS A N 1
ATOM 2741 C CA . LYS A 1 334 ? 5.038 19.261 -28.393 1.00 95.62 334 LYS A CA 1
ATOM 2742 C C . LYS A 1 334 ? 5.541 19.590 -29.802 1.00 95.62 334 LYS A C 1
ATOM 2744 O O . LYS A 1 334 ? 5.562 20.757 -30.178 1.00 95.62 334 LYS A O 1
ATOM 2749 N N . ARG A 1 335 ? 5.965 18.583 -30.571 1.00 94.50 335 ARG A N 1
ATOM 2750 C CA . ARG A 1 335 ? 6.412 18.713 -31.968 1.00 94.50 335 ARG A CA 1
ATOM 2751 C C . ARG A 1 335 ? 5.345 18.291 -32.981 1.00 94.50 335 ARG A C 1
ATOM 2753 O O . ARG A 1 335 ? 5.673 18.150 -34.157 1.00 94.50 335 ARG A O 1
ATOM 2760 N N . SER A 1 336 ? 4.112 18.053 -32.533 1.00 94.31 336 SER A N 1
ATOM 2761 C CA . SER A 1 336 ? 2.988 17.606 -33.364 1.00 94.31 336 SER A CA 1
ATOM 2762 C C . SER A 1 336 ? 3.252 16.302 -34.131 1.00 94.31 336 SER A C 1
ATOM 2764 O O . SER A 1 336 ? 2.650 16.064 -35.173 1.00 94.31 336 SER A O 1
ATOM 2766 N N . LYS A 1 337 ? 4.160 15.451 -33.629 1.00 94.06 337 LYS A N 1
ATOM 2767 C CA . LYS A 1 337 ? 4.483 14.135 -34.211 1.00 94.06 337 LYS A CA 1
ATOM 2768 C C . LYS A 1 337 ? 3.657 12.994 -33.619 1.00 94.06 337 LYS A C 1
ATOM 2770 O O . LYS A 1 337 ? 3.596 11.916 -34.197 1.00 94.06 337 LYS A O 1
ATOM 2775 N N . LEU A 1 338 ? 3.073 13.219 -32.447 1.00 95.25 338 LEU A N 1
ATOM 2776 C CA . LEU A 1 338 ? 2.283 12.240 -31.715 1.00 95.25 338 LEU A CA 1
ATOM 2777 C C . LEU A 1 338 ? 1.148 12.965 -30.988 1.00 95.25 338 LEU A C 1
ATOM 2779 O O . LEU A 1 338 ? 1.348 14.050 -30.447 1.00 95.25 338 LEU A O 1
ATOM 2783 N N . ALA A 1 339 ? -0.039 12.379 -30.950 1.00 93.56 339 ALA A N 1
ATOM 2784 C CA . ALA A 1 339 ? -1.147 12.894 -30.157 1.00 93.56 339 ALA A CA 1
ATOM 2785 C C . ALA A 1 339 ? -1.719 11.758 -29.304 1.00 93.56 339 ALA A C 1
ATOM 2787 O O . ALA A 1 339 ? -1.804 10.634 -29.805 1.00 93.56 339 ALA A O 1
ATOM 2788 N N . PRO A 1 340 ? -2.078 12.022 -28.038 1.00 93.06 340 PRO A N 1
ATOM 2789 C CA . PRO A 1 340 ? -2.819 11.052 -27.249 1.00 93.06 340 PRO A CA 1
ATOM 2790 C C . PRO A 1 340 ? -4.219 10.856 -27.844 1.00 93.06 340 PRO A C 1
ATOM 2792 O O . PRO A 1 340 ? -4.815 11.792 -28.379 1.00 93.06 340 PRO A O 1
ATOM 2795 N N . ALA A 1 341 ? -4.769 9.649 -27.723 1.00 89.12 341 ALA A N 1
ATOM 2796 C CA . ALA A 1 341 ? -6.156 9.366 -28.090 1.00 89.12 341 ALA A CA 1
ATOM 2797 C C . ALA A 1 341 ? -7.167 10.038 -27.141 1.00 89.12 341 ALA A C 1
ATOM 2799 O O . ALA A 1 341 ? -8.341 10.182 -27.478 1.00 89.12 341 ALA A O 1
ATOM 2800 N N . SER A 1 342 ? -6.715 10.431 -25.947 1.00 86.06 342 SER A N 1
ATOM 2801 C CA . SER A 1 342 ? -7.500 11.121 -24.920 1.00 86.06 342 SER A CA 1
ATOM 2802 C C . SER A 1 342 ? -6.793 12.407 -24.465 1.00 86.06 342 SER A C 1
ATOM 2804 O O . SER A 1 342 ? -5.942 12.925 -25.179 1.00 86.06 342 SER A O 1
ATOM 2806 N N . THR A 1 343 ? -7.122 12.946 -23.288 1.00 84.88 343 THR A N 1
ATOM 2807 C CA . THR A 1 343 ? -6.442 14.133 -22.738 1.00 84.88 343 THR A CA 1
ATOM 2808 C C . THR A 1 343 ? -4.967 13.888 -22.419 1.00 84.88 343 THR A C 1
ATOM 2810 O O . THR A 1 343 ? -4.166 14.810 -22.492 1.00 84.88 343 THR A O 1
ATOM 2813 N N . GLU A 1 344 ? -4.608 12.655 -22.063 1.00 89.75 344 GLU A N 1
ATOM 2814 C CA . GLU A 1 344 ? -3.265 12.253 -21.643 1.00 89.75 344 GLU A CA 1
ATOM 2815 C C . GLU A 1 344 ? -2.874 10.932 -22.316 1.00 89.75 344 GLU A C 1
ATOM 2817 O O . GLU A 1 344 ? -3.737 10.137 -22.699 1.00 89.75 344 GLU A O 1
ATOM 2822 N N . PHE A 1 345 ? -1.569 10.670 -22.430 1.00 93.25 345 PHE A N 1
ATOM 2823 C CA . PHE A 1 345 ? -1.076 9.387 -22.934 1.00 93.25 345 PHE A CA 1
ATOM 2824 C C . PHE A 1 345 ? -1.368 8.249 -21.950 1.00 93.25 345 PHE A C 1
ATOM 2826 O O . PHE A 1 345 ? -1.085 8.332 -20.756 1.00 93.25 345 PHE A O 1
ATOM 2833 N N . THR A 1 346 ? -1.880 7.137 -22.453 1.00 92.62 346 THR A N 1
ATOM 2834 C CA . THR A 1 346 ? -2.013 5.884 -21.706 1.00 92.62 346 THR A CA 1
ATOM 2835 C C . THR A 1 346 ? -0.684 5.128 -21.659 1.00 92.62 346 THR A C 1
ATOM 2837 O O . THR A 1 346 ? 0.191 5.316 -22.505 1.00 92.62 346 THR A O 1
ATOM 2840 N N . ILE A 1 347 ? -0.532 4.199 -20.708 1.00 93.62 347 ILE A N 1
ATOM 2841 C CA . ILE A 1 347 ? 0.636 3.298 -20.670 1.00 93.62 347 ILE A CA 1
ATOM 2842 C C . ILE A 1 347 ? 0.776 2.508 -21.975 1.00 93.62 347 ILE A C 1
ATOM 2844 O O . ILE A 1 347 ? 1.887 2.336 -22.462 1.00 93.62 347 ILE A O 1
ATOM 2848 N N . THR A 1 348 ? -0.332 2.066 -22.571 1.00 93.00 348 THR A N 1
ATOM 2849 C CA . THR A 1 348 ? -0.315 1.336 -23.845 1.00 93.00 348 THR A CA 1
ATOM 2850 C C . THR A 1 348 ? 0.240 2.191 -24.985 1.00 93.00 348 THR A C 1
ATOM 2852 O O . THR A 1 348 ? 1.057 1.702 -25.765 1.00 93.00 348 THR A O 1
ATOM 2855 N N . GLU A 1 349 ? -0.154 3.464 -25.071 1.00 94.38 349 GLU A N 1
ATOM 2856 C CA . GLU A 1 349 ? 0.388 4.400 -26.066 1.00 94.38 349 GLU A CA 1
ATOM 2857 C C . GLU A 1 349 ? 1.870 4.683 -25.813 1.00 94.38 349 GLU A C 1
ATOM 2859 O O . GLU A 1 349 ? 2.670 4.613 -26.743 1.00 94.38 349 GLU A O 1
ATOM 2864 N N . VAL A 1 350 ? 2.266 4.904 -24.556 1.00 96.81 350 VAL A N 1
ATOM 2865 C CA . VAL A 1 350 ? 3.675 5.099 -24.180 1.00 96.81 350 VAL A CA 1
ATOM 2866 C C . VAL A 1 350 ? 4.526 3.883 -24.560 1.00 96.81 350 VAL A C 1
ATOM 2868 O O . VAL A 1 350 ? 5.587 4.029 -25.159 1.00 96.81 350 VAL A O 1
ATOM 2871 N N . LEU A 1 351 ? 4.057 2.670 -24.263 1.00 97.12 351 LEU A N 1
ATOM 2872 C CA . LEU A 1 351 ? 4.760 1.427 -24.591 1.00 97.12 351 LEU A CA 1
ATOM 2873 C C . LEU A 1 351 ? 4.843 1.166 -26.094 1.00 97.12 351 LEU A C 1
ATOM 2875 O O . LEU A 1 351 ? 5.795 0.532 -26.546 1.00 97.12 351 LEU A O 1
ATOM 2879 N N . SER A 1 352 ? 3.891 1.678 -26.879 1.00 95.81 352 SER A N 1
ATOM 2880 C CA . SER A 1 352 ? 3.927 1.542 -28.336 1.00 95.81 352 SER A CA 1
ATOM 2881 C C . SER A 1 352 ? 5.152 2.217 -28.966 1.00 95.81 352 SER A C 1
ATOM 2883 O O . SER A 1 352 ? 5.595 1.783 -30.026 1.00 95.81 352 SER A O 1
ATOM 2885 N N . LEU A 1 353 ? 5.782 3.176 -28.273 1.00 97.31 353 LEU A N 1
ATOM 2886 C CA . LEU A 1 353 ? 7.043 3.809 -28.682 1.00 97.31 353 LEU A CA 1
ATOM 2887 C C . LEU A 1 353 ? 8.256 2.855 -28.652 1.00 97.31 353 LEU A C 1
ATOM 2889 O O . LEU A 1 353 ? 9.331 3.190 -29.155 1.00 97.31 353 LEU A O 1
ATOM 2893 N N . LEU A 1 354 ? 8.104 1.645 -28.102 1.00 97.44 354 LEU A N 1
ATOM 2894 C CA . LEU A 1 354 ? 9.102 0.580 -28.237 1.00 97.44 354 LEU A CA 1
ATOM 2895 C C . LEU A 1 354 ? 9.070 -0.093 -29.621 1.00 97.44 354 LEU A C 1
ATOM 2897 O O . LEU A 1 354 ? 10.050 -0.731 -30.008 1.00 97.44 354 LEU A O 1
ATOM 2901 N N . LYS A 1 355 ? 7.990 0.069 -30.397 1.00 96.06 355 LYS A N 1
ATOM 2902 C CA . LYS A 1 355 ? 7.842 -0.550 -31.722 1.00 96.06 355 LYS A CA 1
ATOM 2903 C C . LYS A 1 355 ? 8.807 0.050 -32.762 1.00 96.06 355 LYS A C 1
ATOM 2905 O O . LYS A 1 355 ? 9.228 1.200 -32.610 1.00 96.06 355 LYS A O 1
ATOM 2910 N N . PRO A 1 356 ? 9.134 -0.694 -33.841 1.00 96.31 356 PRO A N 1
ATOM 2911 C CA . PRO A 1 356 ? 10.093 -0.255 -34.860 1.00 96.31 356 PRO A CA 1
ATOM 2912 C C . PRO A 1 356 ? 9.782 1.108 -35.491 1.00 96.31 356 PRO A C 1
ATOM 2914 O O . PRO A 1 356 ? 10.710 1.873 -35.745 1.00 96.31 356 PRO A O 1
ATOM 2917 N N . ASP A 1 357 ? 8.501 1.443 -35.668 1.00 94.81 357 ASP A N 1
ATOM 2918 C CA . ASP A 1 357 ? 8.053 2.699 -36.292 1.00 94.81 357 ASP A CA 1
ATOM 2919 C C . ASP A 1 357 ? 8.551 3.951 -35.551 1.00 94.81 357 ASP A C 1
ATOM 2921 O O . ASP A 1 357 ? 8.769 4.997 -36.159 1.00 94.81 357 ASP A O 1
ATOM 2925 N N . HIS A 1 358 ? 8.792 3.838 -34.242 1.00 95.94 358 HIS A N 1
ATOM 2926 C CA . HIS A 1 358 ? 9.268 4.935 -33.398 1.00 95.94 358 HIS A CA 1
ATOM 2927 C C . HIS A 1 358 ? 10.763 4.855 -33.079 1.00 95.94 358 HIS A C 1
ATOM 2929 O O . HIS A 1 358 ? 11.274 5.701 -32.344 1.00 95.94 358 HIS A O 1
ATOM 2935 N N . LYS A 1 359 ? 11.487 3.877 -33.643 1.00 97.12 359 LYS A N 1
ATOM 2936 C CA . LYS A 1 359 ? 12.907 3.652 -33.349 1.00 97.12 359 LYS A CA 1
ATOM 2937 C C . LYS A 1 359 ? 13.742 4.908 -33.585 1.00 97.12 359 LYS A C 1
ATOM 2939 O O . LYS A 1 359 ? 14.482 5.316 -32.703 1.00 97.12 359 LYS A O 1
ATOM 2944 N N . SER A 1 360 ? 13.585 5.567 -34.734 1.00 97.31 360 SER A N 1
ATOM 2945 C CA . SER A 1 360 ? 14.380 6.762 -35.054 1.00 97.31 360 SER A CA 1
ATOM 2946 C C . SER A 1 360 ? 14.176 7.901 -34.048 1.00 97.31 360 SER A C 1
ATOM 2948 O O . SER A 1 360 ? 15.157 8.513 -33.632 1.00 97.31 360 SER A O 1
ATOM 2950 N N . ASP A 1 361 ? 12.933 8.179 -33.644 1.00 97.31 361 ASP A N 1
ATOM 2951 C CA . ASP A 1 361 ? 12.642 9.229 -32.663 1.00 97.31 361 ASP A CA 1
ATOM 2952 C C . ASP A 1 361 ? 13.144 8.843 -31.260 1.00 97.31 361 ASP A C 1
ATOM 2954 O O . ASP A 1 361 ? 13.666 9.694 -30.536 1.00 97.31 361 ASP A O 1
ATOM 2958 N N . ARG A 1 362 ? 13.027 7.560 -30.890 1.00 97.62 362 ARG A N 1
ATOM 2959 C CA . ARG A 1 362 ? 13.501 7.025 -29.610 1.00 97.62 362 ARG A CA 1
ATOM 2960 C C . ARG A 1 362 ? 15.022 7.095 -29.483 1.00 97.62 362 ARG A C 1
ATOM 2962 O O . ARG A 1 362 ? 15.512 7.615 -28.481 1.00 97.62 362 ARG A O 1
ATOM 2969 N N . GLU A 1 363 ? 15.750 6.644 -30.502 1.00 98.38 363 GLU A N 1
ATOM 2970 C CA . GLU A 1 363 ? 17.214 6.700 -30.510 1.00 98.38 363 GLU A CA 1
ATOM 2971 C C . GLU A 1 363 ? 17.706 8.151 -30.547 1.00 98.38 363 GLU A C 1
ATOM 2973 O O . GLU A 1 363 ? 18.569 8.518 -29.760 1.00 98.38 363 GLU A O 1
ATOM 2978 N N . ALA A 1 364 ? 17.095 9.029 -31.354 1.00 97.62 364 ALA A N 1
ATOM 2979 C CA . ALA A 1 364 ? 17.468 10.446 -31.382 1.00 97.62 364 ALA A CA 1
ATOM 2980 C C . ALA A 1 364 ? 17.253 11.145 -30.026 1.00 97.62 364 ALA A C 1
ATOM 2982 O O . ALA A 1 364 ? 18.080 11.954 -29.596 1.00 97.62 364 ALA A O 1
ATOM 2983 N N . PHE A 1 365 ? 16.152 10.835 -29.335 1.00 97.19 365 PHE A N 1
ATOM 2984 C CA . PHE A 1 365 ? 15.895 11.340 -27.988 1.00 97.19 365 PHE A CA 1
ATOM 2985 C C . PHE A 1 365 ? 16.942 10.846 -26.989 1.00 97.19 365 PHE A C 1
ATOM 2987 O O . PHE A 1 365 ? 17.479 11.650 -26.225 1.00 97.19 365 PHE A O 1
ATOM 2994 N N . ALA A 1 366 ? 17.243 9.548 -26.994 1.00 97.31 366 ALA A N 1
ATOM 2995 C CA . ALA A 1 366 ? 18.216 8.963 -26.082 1.00 97.31 366 ALA A CA 1
ATOM 2996 C C . ALA A 1 366 ? 19.638 9.460 -26.346 1.00 97.31 366 ALA A C 1
ATOM 2998 O O . ALA A 1 366 ? 20.326 9.834 -25.399 1.00 97.31 366 ALA A O 1
ATOM 2999 N N . ASN A 1 367 ? 20.038 9.565 -27.615 1.00 97.44 367 ASN A N 1
ATOM 3000 C CA . ASN A 1 367 ? 21.323 10.111 -28.034 1.00 97.44 367 ASN A CA 1
ATOM 3001 C C . ASN A 1 367 ? 21.548 11.504 -27.439 1.00 97.44 367 ASN A C 1
ATOM 3003 O O . ASN A 1 367 ? 22.530 11.737 -26.739 1.00 97.44 367 ASN A O 1
ATOM 3007 N N . ALA A 1 368 ? 20.568 12.401 -27.600 1.00 96.19 368 ALA A N 1
ATOM 3008 C CA . ALA A 1 368 ? 20.640 13.747 -27.042 1.00 96.19 368 ALA A CA 1
ATOM 3009 C C . ALA A 1 368 ? 20.791 13.744 -25.507 1.00 96.19 368 ALA A C 1
ATOM 3011 O O . ALA A 1 368 ? 21.496 14.590 -24.951 1.00 96.19 368 ALA A O 1
ATOM 3012 N N . ARG A 1 369 ? 20.151 12.798 -24.803 1.00 95.12 369 ARG A N 1
ATOM 3013 C CA . ARG A 1 369 ? 20.302 12.642 -23.345 1.00 95.12 369 ARG A CA 1
ATOM 3014 C C . ARG A 1 369 ? 21.677 12.114 -22.959 1.00 95.12 369 ARG A C 1
ATOM 3016 O O . ARG A 1 369 ? 22.268 12.643 -22.018 1.00 95.12 369 ARG A O 1
ATOM 3023 N N . LEU A 1 370 ? 22.182 11.115 -23.677 1.00 94.69 370 LEU A N 1
ATOM 3024 C CA . LEU A 1 370 ? 23.503 10.529 -23.461 1.00 94.69 370 LEU A CA 1
ATOM 3025 C C . LEU A 1 370 ? 24.611 11.552 -23.684 1.00 94.69 370 LEU A C 1
ATOM 3027 O O . LEU A 1 370 ? 25.460 11.709 -22.811 1.00 94.69 370 LEU A O 1
ATOM 3031 N N . THR A 1 371 ? 24.568 12.303 -24.787 1.00 93.81 371 THR A N 1
ATOM 3032 C CA . THR A 1 371 ? 25.549 13.357 -25.079 1.00 93.81 371 THR A CA 1
ATOM 3033 C C . THR A 1 371 ? 25.608 14.371 -23.942 1.00 93.81 371 THR A C 1
ATOM 3035 O O . THR A 1 371 ? 26.676 14.599 -23.381 1.00 93.81 371 THR A O 1
ATOM 3038 N N . GLN A 1 372 ? 24.455 14.896 -23.510 1.00 92.50 372 GLN A N 1
ATOM 3039 C CA . GLN A 1 372 ? 24.405 15.843 -22.392 1.00 92.50 372 GLN A CA 1
ATOM 3040 C C . GLN A 1 372 ? 24.912 15.236 -21.078 1.00 92.50 372 GLN A C 1
ATOM 3042 O O . GLN A 1 372 ? 25.527 15.927 -20.269 1.00 92.50 372 GLN A O 1
ATOM 3047 N N . LEU A 1 373 ? 24.623 13.961 -20.821 1.00 91.44 373 LEU A N 1
ATOM 3048 C CA . LEU A 1 373 ? 25.087 13.258 -19.628 1.00 91.44 373 LEU A CA 1
ATOM 3049 C C . LEU A 1 373 ? 26.616 13.111 -19.634 1.00 91.44 373 LEU A C 1
ATOM 3051 O O . LEU A 1 373 ? 27.247 13.397 -18.616 1.00 91.44 373 LEU A O 1
ATOM 3055 N N . ILE A 1 374 ? 27.204 12.724 -20.769 1.00 89.56 374 ILE A N 1
ATOM 3056 C CA . ILE A 1 374 ? 28.652 12.549 -20.952 1.00 89.56 374 ILE A CA 1
ATOM 3057 C C . ILE A 1 374 ? 29.381 13.895 -20.859 1.00 89.56 374 ILE A C 1
ATOM 3059 O O . ILE A 1 374 ? 30.355 14.015 -20.117 1.00 89.56 374 ILE A O 1
ATOM 3063 N N . GLU A 1 375 ? 28.877 14.936 -21.527 1.00 89.44 375 GLU A N 1
ATOM 3064 C CA . GLU A 1 375 ? 29.437 16.293 -21.454 1.00 89.44 375 GLU A CA 1
ATOM 3065 C C . GLU A 1 375 ? 29.508 16.804 -20.010 1.00 89.44 375 GLU A C 1
ATOM 3067 O O . GLU A 1 375 ? 30.522 17.362 -19.586 1.00 89.44 375 GLU A O 1
ATOM 3072 N N . ARG A 1 376 ? 28.462 16.558 -19.211 1.00 89.25 376 ARG A N 1
ATOM 3073 C CA . ARG A 1 376 ? 28.436 16.946 -17.793 1.00 89.25 376 ARG A CA 1
ATOM 3074 C C . ARG A 1 376 ? 29.453 16.192 -16.938 1.00 89.25 376 ARG A C 1
ATOM 3076 O O . ARG A 1 376 ? 29.850 16.721 -15.900 1.00 89.25 376 ARG A O 1
ATOM 3083 N N . TYR A 1 377 ? 29.848 14.975 -17.313 1.00 84.69 377 TYR A N 1
ATOM 3084 C CA . TYR A 1 377 ? 30.966 14.295 -16.653 1.00 84.69 377 TYR A CA 1
ATOM 3085 C C . TYR A 1 377 ? 32.304 14.941 -17.026 1.00 84.69 377 TYR A C 1
ATOM 3087 O O . TYR A 1 377 ? 33.117 15.172 -16.135 1.00 84.69 377 TYR A O 1
ATOM 3095 N N . GLY A 1 378 ? 32.495 15.336 -18.290 1.00 75.56 378 GLY A N 1
ATOM 3096 C CA . GLY A 1 378 ? 33.702 16.045 -18.739 1.00 75.56 378 GLY A CA 1
ATOM 3097 C C . GLY A 1 378 ? 33.889 17.435 -18.111 1.00 75.56 378 GLY A C 1
ATOM 3098 O O . GLY A 1 378 ? 35.017 17.868 -17.894 1.00 75.56 378 GLY A O 1
ATOM 3099 N N . GLN A 1 379 ? 32.792 18.109 -17.751 1.00 78.00 379 GLN A N 1
ATOM 3100 C CA . GLN A 1 379 ? 32.793 19.425 -17.090 1.00 78.00 379 GLN A CA 1
ATOM 3101 C C . GLN A 1 379 ? 32.881 19.358 -15.548 1.00 78.00 379 GLN A C 1
ATOM 3103 O O . GLN A 1 379 ? 32.862 20.396 -14.885 1.00 78.00 379 GLN A O 1
ATOM 3108 N N . GLY A 1 380 ? 32.906 18.158 -14.956 1.00 66.38 380 GLY A N 1
ATOM 3109 C CA . GLY A 1 380 ? 32.985 17.962 -13.504 1.00 66.38 380 GLY A CA 1
ATOM 3110 C C . GLY A 1 380 ? 34.388 18.195 -12.935 1.00 66.38 380 GLY A C 1
ATOM 3111 O O . GLY A 1 380 ? 35.360 18.216 -13.674 1.00 66.38 380 GLY A O 1
ATOM 3112 N N . VAL A 1 381 ? 34.500 18.321 -11.606 1.00 59.84 381 VAL A N 1
ATOM 3113 C CA . VAL A 1 381 ? 35.784 18.573 -10.908 1.00 59.84 381 VAL A CA 1
ATOM 3114 C C . VAL A 1 381 ? 36.809 17.457 -11.159 1.00 59.84 381 VAL A C 1
ATOM 3116 O O . VAL A 1 381 ? 37.993 17.743 -11.284 1.00 59.84 381 VAL A O 1
ATOM 3119 N N . ASP A 1 382 ? 36.343 16.212 -11.296 1.00 62.78 382 ASP A N 1
ATOM 3120 C CA . ASP A 1 382 ? 37.189 15.049 -11.588 1.00 62.78 382 ASP A CA 1
ATOM 3121 C C . ASP A 1 382 ? 37.310 14.748 -13.101 1.00 62.78 382 ASP A C 1
ATOM 3123 O O . ASP A 1 382 ? 38.071 13.862 -13.485 1.00 62.78 382 ASP A O 1
ATOM 3127 N N . SER A 1 383 ? 36.562 15.454 -13.970 1.00 67.19 383 SER A N 1
ATOM 3128 C CA . SER A 1 383 ? 36.500 15.290 -15.443 1.00 67.19 383 SER A CA 1
ATOM 3129 C C . SER A 1 383 ? 36.535 13.843 -15.973 1.00 67.19 383 SER A C 1
ATOM 3131 O O . SER A 1 383 ? 36.983 13.601 -17.093 1.00 67.19 383 SER A O 1
ATOM 3133 N N . THR A 1 384 ? 36.068 12.866 -15.195 1.00 77.25 384 THR A N 1
ATOM 3134 C CA . THR A 1 384 ? 36.115 11.442 -15.546 1.00 77.25 384 THR A CA 1
ATOM 3135 C C . THR A 1 384 ? 34.722 10.836 -15.526 1.00 77.25 384 THR A C 1
ATOM 3137 O O . THR A 1 384 ? 33.910 11.087 -14.629 1.00 77.25 384 THR A O 1
ATOM 3140 N N . ILE A 1 385 ? 34.435 10.039 -16.554 1.00 83.25 385 ILE A N 1
ATOM 3141 C CA . ILE A 1 385 ? 33.223 9.230 -16.619 1.00 83.25 385 ILE A CA 1
ATOM 3142 C C . ILE A 1 385 ? 33.396 8.078 -15.614 1.00 83.25 385 ILE A C 1
ATOM 3144 O O . ILE A 1 385 ? 34.474 7.485 -15.555 1.00 83.25 385 ILE A O 1
ATOM 3148 N N . PRO A 1 386 ? 32.380 7.744 -14.796 1.00 88.75 386 PRO A N 1
ATOM 3149 C CA . PRO A 1 386 ? 32.493 6.628 -13.867 1.00 88.75 386 PRO A CA 1
ATOM 3150 C C . PRO A 1 386 ? 32.780 5.308 -14.608 1.00 88.75 386 PRO A C 1
ATOM 3152 O O . PRO A 1 386 ? 32.147 5.061 -15.640 1.00 88.75 386 PRO A O 1
ATOM 3155 N N . PRO A 1 387 ? 33.659 4.425 -14.093 1.00 90.94 387 PRO A N 1
ATOM 3156 C CA . PRO A 1 387 ? 34.031 3.183 -14.777 1.00 90.94 387 PRO A CA 1
ATOM 3157 C C . PRO A 1 387 ? 32.837 2.285 -15.124 1.00 90.94 387 PRO A C 1
ATOM 3159 O O . PRO A 1 387 ? 32.847 1.583 -16.130 1.00 90.94 387 PRO A O 1
ATOM 3162 N N . GLU A 1 388 ? 31.796 2.279 -14.293 1.00 91.75 388 GLU A N 1
ATOM 3163 C CA . GLU A 1 388 ? 30.542 1.577 -14.562 1.00 91.75 388 GLU A CA 1
ATOM 3164 C C . GLU A 1 388 ? 29.794 2.114 -15.785 1.00 91.75 388 GLU A C 1
ATOM 3166 O O . GLU A 1 388 ? 29.285 1.325 -16.579 1.00 91.75 388 GLU A O 1
ATOM 3171 N N . VAL A 1 389 ? 29.807 3.430 -15.998 1.00 92.50 389 VAL A N 1
ATOM 3172 C CA . VAL A 1 389 ? 29.201 4.069 -17.171 1.00 92.50 389 VAL A CA 1
ATOM 3173 C C . VAL A 1 389 ? 30.036 3.785 -18.418 1.00 92.50 389 VAL A C 1
ATOM 3175 O O . VAL A 1 389 ? 29.476 3.430 -19.452 1.00 92.50 389 VAL A O 1
ATOM 3178 N N . GLU A 1 390 ? 31.368 3.856 -18.325 1.00 93.00 390 GLU A N 1
ATOM 3179 C CA . GLU A 1 390 ? 32.263 3.498 -19.437 1.00 93.00 390 GLU A CA 1
ATOM 3180 C C . GLU A 1 390 ? 32.073 2.044 -19.883 1.00 93.00 390 GLU A C 1
ATOM 3182 O O . GLU A 1 390 ? 31.993 1.768 -21.083 1.00 93.00 390 GLU A O 1
ATOM 3187 N N . ARG A 1 391 ? 31.931 1.110 -18.929 1.00 94.88 391 ARG A N 1
ATOM 3188 C CA . ARG A 1 391 ? 31.631 -0.293 -19.245 1.00 94.88 391 ARG A CA 1
ATOM 3189 C C . ARG A 1 391 ? 30.338 -0.423 -20.043 1.00 94.88 391 ARG A C 1
ATOM 3191 O O . ARG A 1 391 ? 30.340 -1.135 -21.041 1.00 94.88 391 ARG A O 1
ATOM 3198 N N . ILE A 1 392 ? 29.268 0.270 -19.653 1.00 95.75 392 ILE A N 1
ATOM 3199 C CA . ILE A 1 392 ? 27.984 0.211 -20.369 1.00 95.75 392 ILE A CA 1
ATOM 3200 C C . ILE A 1 392 ? 28.117 0.797 -21.779 1.00 95.75 392 ILE A C 1
ATOM 3202 O O . ILE A 1 392 ? 27.701 0.160 -22.743 1.00 95.75 392 ILE A O 1
ATOM 3206 N N . LEU A 1 393 ? 28.775 1.952 -21.927 1.00 94.38 393 LEU A N 1
ATOM 3207 C CA . LEU A 1 393 ? 29.043 2.557 -23.239 1.00 94.38 393 LEU A CA 1
ATOM 3208 C C . LEU A 1 393 ? 29.838 1.612 -24.160 1.00 94.38 393 LEU A C 1
ATOM 3210 O O . LEU A 1 393 ? 29.611 1.577 -25.369 1.00 94.38 393 LEU A O 1
ATOM 3214 N N . SER A 1 394 ? 30.737 0.800 -23.594 1.00 95.00 394 SER A N 1
ATOM 3215 C CA . SER A 1 394 ? 31.538 -0.168 -24.352 1.00 95.00 394 SER A CA 1
ATOM 3216 C C . SER A 1 394 ? 30.739 -1.356 -24.908 1.00 95.00 394 SER A C 1
ATOM 3218 O O . SER A 1 394 ? 31.200 -1.993 -25.858 1.00 95.00 394 SER A O 1
ATOM 3220 N N . LEU A 1 395 ? 29.535 -1.627 -24.378 1.00 95.62 395 LEU A N 1
ATOM 3221 C CA . LEU A 1 395 ? 28.657 -2.709 -24.848 1.00 95.62 395 LEU A CA 1
ATOM 3222 C C . LEU A 1 395 ? 28.042 -2.424 -26.224 1.00 95.62 395 LEU A C 1
ATOM 3224 O O . LEU A 1 395 ? 27.579 -3.359 -26.874 1.00 95.62 395 LEU A O 1
ATOM 3228 N N . LYS A 1 396 ? 28.058 -1.158 -26.676 1.00 92.75 396 LYS A N 1
ATOM 3229 C CA . LYS A 1 396 ? 27.512 -0.716 -27.973 1.00 92.75 396 LYS A CA 1
ATOM 3230 C C . LYS A 1 396 ? 26.057 -1.158 -28.192 1.00 92.75 396 LYS A C 1
ATOM 3232 O O . LYS A 1 396 ? 25.707 -1.643 -29.269 1.00 92.75 396 LYS A O 1
ATOM 3237 N N . LEU A 1 397 ? 25.232 -1.013 -27.154 1.00 96.38 397 LEU A N 1
ATOM 3238 C CA . LEU A 1 397 ? 23.781 -1.183 -27.258 1.00 96.38 397 LEU A CA 1
ATOM 3239 C C . LEU A 1 397 ? 23.177 -0.030 -28.079 1.00 96.38 397 LEU A C 1
ATOM 3241 O O . LEU A 1 397 ? 23.867 0.937 -28.406 1.00 96.38 397 LEU A O 1
ATOM 3245 N N . GLU A 1 398 ? 21.883 -0.112 -28.394 1.00 97.19 398 GLU A N 1
ATOM 3246 C CA . GLU A 1 398 ? 21.153 1.048 -28.922 1.00 97.19 398 GLU A CA 1
ATOM 3247 C C . GLU A 1 398 ? 21.182 2.202 -27.898 1.00 97.19 398 GLU A C 1
ATOM 3249 O O . GLU A 1 398 ? 21.366 1.975 -26.697 1.00 97.19 398 GLU A O 1
ATOM 3254 N N . ASP A 1 399 ? 21.044 3.450 -28.350 1.00 97.94 399 ASP A N 1
ATOM 3255 C CA . ASP A 1 399 ? 21.211 4.632 -27.496 1.00 97.94 399 ASP A CA 1
ATOM 3256 C C . ASP A 1 399 ? 20.166 4.646 -26.374 1.00 97.94 399 ASP A C 1
ATOM 3258 O O . ASP A 1 399 ? 20.473 4.981 -25.226 1.00 97.94 399 ASP A O 1
ATOM 3262 N N . PHE A 1 400 ? 18.929 4.244 -26.675 1.00 98.00 400 PHE A N 1
ATOM 3263 C CA . PHE A 1 400 ? 17.877 4.168 -25.665 1.00 98.00 400 PHE A CA 1
ATOM 3264 C C . PHE A 1 400 ? 18.181 3.130 -24.585 1.00 98.00 400 PHE A C 1
ATOM 3266 O O . PHE A 1 400 ? 18.119 3.458 -23.398 1.00 98.00 400 PHE A O 1
ATOM 3273 N N . ASP A 1 401 ? 18.580 1.921 -24.975 1.00 97.75 401 ASP A N 1
ATOM 3274 C CA . ASP A 1 401 ? 18.940 0.862 -24.029 1.00 97.75 401 ASP A CA 1
ATOM 3275 C C . ASP A 1 401 ? 20.174 1.256 -23.209 1.00 97.75 401 ASP A C 1
ATOM 3277 O O . ASP A 1 401 ? 20.171 1.137 -21.986 1.00 97.75 401 ASP A O 1
ATOM 3281 N N . THR A 1 402 ? 21.189 1.838 -23.855 1.00 98.12 402 THR A N 1
ATOM 3282 C CA . THR A 1 402 ? 22.387 2.379 -23.193 1.00 98.12 402 THR A CA 1
ATOM 3283 C C . THR A 1 402 ? 22.015 3.410 -22.127 1.00 98.12 402 THR A C 1
ATOM 3285 O O . THR A 1 402 ? 22.531 3.371 -21.008 1.00 98.12 402 THR A O 1
ATOM 3288 N N . TYR A 1 403 ? 21.094 4.328 -22.440 1.00 97.38 403 TYR A N 1
ATOM 3289 C CA . TYR A 1 403 ? 20.632 5.333 -21.487 1.00 97.38 403 TYR A CA 1
ATOM 3290 C C . TYR A 1 403 ? 19.903 4.704 -20.298 1.00 97.38 403 TYR A C 1
ATOM 3292 O O . TYR A 1 403 ? 20.201 5.055 -19.155 1.00 97.38 403 TYR A O 1
ATOM 3300 N N . ILE A 1 404 ? 18.989 3.758 -20.534 1.00 97.81 404 ILE A N 1
ATOM 3301 C CA . ILE A 1 404 ? 18.274 3.065 -19.455 1.00 97.81 404 ILE A CA 1
ATOM 3302 C C . ILE A 1 404 ? 19.239 2.272 -18.568 1.00 97.81 404 ILE A C 1
ATOM 3304 O O . ILE A 1 404 ? 19.148 2.395 -17.345 1.00 97.81 404 ILE A O 1
ATOM 3308 N N . GLU A 1 405 ? 20.187 1.530 -19.142 1.00 97.62 405 GLU A N 1
ATOM 3309 C CA . GLU A 1 405 ? 21.186 0.768 -18.382 1.00 97.62 405 GLU A CA 1
ATOM 3310 C C . GLU A 1 405 ? 22.052 1.684 -17.505 1.00 97.62 405 GLU A C 1
ATOM 3312 O O . GLU A 1 405 ? 22.250 1.399 -16.325 1.00 97.62 405 GLU A O 1
ATOM 3317 N N . ILE A 1 406 ? 22.477 2.849 -18.012 1.00 96.56 406 ILE A N 1
ATOM 3318 C CA . ILE A 1 406 ? 23.195 3.849 -17.202 1.00 96.56 406 ILE A CA 1
ATOM 3319 C C . ILE A 1 406 ? 22.331 4.340 -16.031 1.00 96.56 406 ILE A C 1
ATOM 3321 O O . ILE A 1 406 ? 22.825 4.481 -14.909 1.00 96.56 406 ILE A O 1
ATOM 3325 N N . LEU A 1 407 ? 21.037 4.605 -16.251 1.00 96.12 407 LEU A N 1
ATOM 3326 C CA . LEU A 1 407 ? 20.139 5.013 -15.165 1.00 96.12 407 LEU A CA 1
ATOM 3327 C C . LEU A 1 407 ? 19.977 3.902 -14.122 1.00 96.12 407 LEU A C 1
ATOM 3329 O O . LEU A 1 407 ? 20.032 4.180 -12.923 1.00 96.12 407 LEU A O 1
ATOM 3333 N N . VAL A 1 408 ? 19.793 2.655 -14.557 1.00 96.69 408 VAL A N 1
ATOM 3334 C CA . VAL A 1 408 ? 19.647 1.496 -13.667 1.00 96.69 408 VAL A CA 1
ATOM 3335 C C . VAL A 1 408 ? 20.926 1.250 -12.873 1.00 96.69 408 VAL A C 1
ATOM 3337 O O . VAL A 1 408 ? 20.840 1.046 -11.665 1.00 96.69 408 VAL A O 1
ATOM 3340 N N . GLU A 1 409 ? 22.099 1.350 -13.485 1.00 95.88 409 GLU A N 1
ATOM 3341 C CA . GLU A 1 409 ? 23.377 1.183 -12.790 1.00 95.88 409 GLU A CA 1
ATOM 3342 C C . GLU A 1 409 ? 23.580 2.276 -11.729 1.00 95.88 409 GLU A C 1
ATOM 3344 O O . GLU A 1 409 ? 23.819 1.996 -10.552 1.00 95.88 409 GLU A O 1
ATOM 3349 N N . LEU A 1 410 ? 23.380 3.543 -12.103 1.00 93.75 410 LEU A N 1
ATOM 3350 C CA . LEU A 1 410 ? 23.644 4.677 -11.213 1.00 93.75 410 LEU A CA 1
ATOM 3351 C C . LEU A 1 410 ? 22.581 4.869 -10.120 1.00 93.75 410 LEU A C 1
ATOM 3353 O O . LEU A 1 410 ? 22.847 5.505 -9.095 1.00 93.75 410 LEU A O 1
ATOM 3357 N N . ARG A 1 411 ? 21.343 4.410 -10.341 1.00 94.88 411 ARG A N 1
ATOM 3358 C CA . ARG A 1 411 ? 20.192 4.702 -9.462 1.00 94.88 411 ARG A CA 1
ATOM 3359 C C . ARG A 1 411 ? 19.426 3.476 -8.990 1.00 94.88 411 ARG A C 1
ATOM 3361 O O . ARG A 1 411 ? 18.622 3.600 -8.063 1.00 94.88 411 ARG A O 1
ATOM 3368 N N . GLY A 1 412 ? 19.665 2.307 -9.568 1.00 95.38 412 GLY A N 1
ATOM 3369 C CA . GLY A 1 412 ? 18.918 1.088 -9.275 1.00 95.38 412 GLY A CA 1
ATOM 3370 C C . GLY A 1 412 ? 19.057 0.642 -7.827 1.00 95.38 412 GLY A C 1
ATOM 3371 O O . GLY A 1 412 ? 18.058 0.287 -7.208 1.00 95.38 412 GLY A O 1
ATOM 3372 N N . SER A 1 413 ? 20.249 0.750 -7.234 1.00 95.69 413 SER A N 1
ATOM 3373 C CA . SER A 1 413 ? 20.469 0.424 -5.816 1.00 95.69 413 SER A CA 1
ATOM 3374 C C . SER A 1 413 ? 19.640 1.309 -4.872 1.00 95.69 413 SER A C 1
ATOM 3376 O O . SER A 1 413 ? 19.003 0.798 -3.949 1.00 95.69 413 SER A O 1
ATOM 3378 N N . TYR A 1 414 ? 19.576 2.616 -5.149 1.00 95.75 414 TYR A N 1
ATOM 3379 C CA . TYR A 1 414 ? 18.760 3.578 -4.405 1.00 95.75 414 TYR A CA 1
ATOM 3380 C C . TYR A 1 414 ? 17.268 3.244 -4.505 1.00 95.75 414 TYR A C 1
ATOM 3382 O O . TYR A 1 414 ? 16.595 3.118 -3.482 1.00 95.75 414 TYR A O 1
ATOM 3390 N N . HIS A 1 415 ? 16.752 3.049 -5.724 1.00 96.75 415 HIS A N 1
ATOM 3391 C CA . HIS A 1 415 ? 15.335 2.728 -5.923 1.00 96.75 415 HIS A CA 1
ATOM 3392 C C . HIS A 1 415 ? 14.974 1.356 -5.363 1.00 96.75 415 HIS A C 1
ATOM 3394 O O . HIS A 1 415 ? 13.893 1.199 -4.805 1.00 96.75 415 HIS A O 1
ATOM 3400 N N . ARG A 1 416 ? 15.889 0.385 -5.422 1.00 97.44 416 ARG A N 1
ATOM 3401 C CA . ARG A 1 416 ? 15.712 -0.920 -4.783 1.00 97.44 416 ARG A CA 1
ATOM 3402 C C . ARG A 1 416 ? 15.584 -0.788 -3.269 1.00 97.44 416 ARG A C 1
ATOM 3404 O O . ARG A 1 416 ? 14.689 -1.404 -2.707 1.00 97.44 416 ARG A O 1
ATOM 3411 N N . GLY A 1 417 ? 16.441 0.001 -2.618 1.00 97.19 417 GLY A N 1
ATOM 3412 C CA . GLY A 1 417 ? 16.327 0.280 -1.182 1.00 97.19 417 GLY A CA 1
ATOM 3413 C C . GLY A 1 417 ? 14.983 0.921 -0.830 1.00 97.19 417 GLY A C 1
ATOM 3414 O O . GLY A 1 417 ? 14.260 0.405 0.014 1.00 97.19 417 GLY A O 1
ATOM 3415 N N . ALA A 1 418 ? 14.602 1.967 -1.566 1.00 97.06 418 ALA A N 1
ATOM 3416 C CA . ALA A 1 418 ? 13.335 2.670 -1.377 1.00 97.06 418 ALA A CA 1
ATOM 3417 C C . ALA A 1 418 ? 12.111 1.743 -1.560 1.00 97.06 418 ALA A C 1
ATOM 3419 O O . ALA A 1 418 ? 11.231 1.686 -0.704 1.00 97.06 418 ALA A O 1
ATOM 3420 N N . LEU A 1 419 ? 12.095 0.930 -2.623 1.00 97.94 419 LEU A N 1
ATOM 3421 C CA . LEU A 1 419 ? 11.056 -0.075 -2.875 1.00 97.94 419 LEU A CA 1
ATOM 3422 C C . LEU A 1 419 ? 10.968 -1.117 -1.758 1.00 97.94 419 LEU A C 1
ATOM 3424 O O . LEU A 1 419 ? 9.866 -1.490 -1.367 1.00 97.94 419 LEU A O 1
ATOM 3428 N N . ILE A 1 420 ? 12.109 -1.581 -1.241 1.00 97.62 420 ILE A N 1
ATOM 3429 C CA . ILE A 1 420 ? 12.154 -2.512 -0.109 1.00 97.62 420 ILE A CA 1
ATOM 3430 C C . ILE A 1 420 ? 11.529 -1.875 1.132 1.00 97.62 420 ILE A C 1
ATOM 3432 O O . ILE A 1 420 ? 10.682 -2.504 1.758 1.00 97.62 420 ILE A O 1
ATOM 3436 N N . ASP A 1 421 ? 11.908 -0.642 1.466 1.00 97.38 421 ASP A N 1
ATOM 3437 C CA . ASP A 1 421 ? 11.378 0.062 2.638 1.00 97.38 421 ASP A CA 1
ATOM 3438 C C . ASP A 1 421 ? 9.873 0.329 2.498 1.00 97.38 421 ASP A C 1
ATOM 3440 O O . ASP A 1 421 ? 9.110 0.150 3.448 1.00 97.38 421 ASP A O 1
ATOM 3444 N N . CYS A 1 422 ? 9.427 0.689 1.292 1.00 98.31 422 CYS A N 1
ATOM 3445 C CA . CYS A 1 422 ? 8.018 0.863 0.968 1.00 98.31 422 CYS A CA 1
ATOM 3446 C C . CYS A 1 422 ? 7.237 -0.449 1.135 1.00 98.31 422 CYS A C 1
ATOM 3448 O O . CYS A 1 422 ? 6.262 -0.490 1.883 1.00 98.31 422 CYS A O 1
ATOM 3450 N N . LEU A 1 423 ? 7.689 -1.543 0.515 1.00 98.38 423 LEU A N 1
ATOM 3451 C CA . LEU A 1 423 ? 7.055 -2.859 0.630 1.00 98.38 423 LEU A CA 1
ATOM 3452 C C . LEU A 1 423 ? 7.034 -3.369 2.076 1.00 98.38 423 LEU A C 1
ATOM 3454 O O . LEU A 1 423 ? 6.011 -3.884 2.522 1.00 98.38 423 LEU A O 1
ATOM 3458 N N . ASP A 1 424 ? 8.127 -3.189 2.820 1.00 97.81 424 ASP A N 1
ATOM 3459 C CA . ASP A 1 424 ? 8.204 -3.543 4.237 1.00 97.81 424 ASP A CA 1
ATOM 3460 C C . ASP A 1 424 ? 7.162 -2.761 5.062 1.00 97.81 424 ASP A C 1
ATOM 3462 O O . ASP A 1 424 ? 6.546 -3.338 5.960 1.00 97.81 424 ASP A O 1
ATOM 3466 N N . SER A 1 425 ? 6.938 -1.480 4.743 1.00 98.19 425 SER A N 1
ATOM 3467 C CA . SER A 1 425 ? 5.925 -0.647 5.405 1.00 98.19 425 SER A CA 1
ATOM 3468 C C . SER A 1 425 ? 4.490 -1.055 5.044 1.00 98.19 425 SER A C 1
ATOM 3470 O O . SER A 1 425 ? 3.680 -1.277 5.940 1.00 98.19 425 SER A O 1
ATOM 3472 N N . LEU A 1 426 ? 4.193 -1.295 3.758 1.00 98.38 426 LEU A N 1
ATOM 3473 C CA . LEU A 1 426 ? 2.868 -1.731 3.295 1.00 98.38 426 LEU A CA 1
ATOM 3474 C C . LEU A 1 426 ? 2.501 -3.131 3.808 1.00 98.38 426 LEU A C 1
ATOM 3476 O O . LEU A 1 426 ? 1.352 -3.397 4.150 1.00 98.38 426 LEU A O 1
ATOM 3480 N N . MET A 1 427 ? 3.478 -4.033 3.917 1.00 98.44 427 MET A N 1
ATOM 3481 C CA . MET A 1 427 ? 3.286 -5.349 4.536 1.00 98.44 427 MET A CA 1
ATOM 3482 C C . MET A 1 427 ? 3.393 -5.316 6.065 1.00 98.44 427 MET A C 1
ATOM 3484 O O . MET A 1 427 ? 3.367 -6.378 6.690 1.00 98.44 427 MET A O 1
ATOM 3488 N N . ARG A 1 428 ? 3.537 -4.127 6.666 1.00 97.69 428 ARG A N 1
ATOM 3489 C CA . ARG A 1 428 ? 3.648 -3.878 8.111 1.00 97.69 428 ARG A CA 1
ATOM 3490 C C . ARG A 1 428 ? 4.604 -4.859 8.793 1.00 97.69 428 ARG A C 1
ATOM 3492 O O . ARG A 1 428 ? 4.235 -5.572 9.733 1.00 97.69 428 ARG A O 1
ATOM 3499 N N . LYS A 1 429 ? 5.829 -4.941 8.266 1.00 97.75 429 LYS A N 1
ATOM 3500 C CA . LYS A 1 429 ? 6.851 -5.917 8.664 1.00 97.75 429 LYS A CA 1
ATOM 3501 C C . LYS A 1 429 ? 7.026 -5.973 10.184 1.00 97.75 429 LYS A C 1
ATOM 3503 O O . LYS A 1 429 ? 7.216 -4.946 10.826 1.00 97.75 429 LYS A O 1
ATOM 3508 N N . ASN A 1 430 ? 7.065 -7.188 10.732 1.00 96.75 430 ASN A N 1
ATOM 3509 C CA . ASN A 1 430 ? 7.227 -7.463 12.164 1.00 96.75 430 ASN A CA 1
ATOM 3510 C C . ASN A 1 430 ? 6.091 -6.917 13.054 1.00 96.75 430 ASN A C 1
ATOM 3512 O O . ASN A 1 430 ? 6.330 -6.632 14.225 1.00 96.75 430 ASN A O 1
ATOM 3516 N N . SER A 1 431 ? 4.869 -6.804 12.528 1.00 96.19 431 SER A N 1
ATOM 3517 C CA . SER A 1 431 ? 3.678 -6.443 13.308 1.00 96.19 431 SER A CA 1
ATOM 3518 C C . SER A 1 431 ? 2.586 -7.513 13.225 1.00 96.19 431 SER A C 1
ATOM 3520 O O . SER A 1 431 ? 2.553 -8.317 12.290 1.00 96.19 431 SER A O 1
ATOM 3522 N N . ASP A 1 432 ? 1.649 -7.490 14.174 1.00 95.56 432 ASP A N 1
ATOM 3523 C CA . ASP A 1 432 ? 0.505 -8.415 14.199 1.00 95.56 432 ASP A CA 1
ATOM 3524 C C . ASP A 1 432 ? -0.532 -8.140 13.107 1.00 95.56 432 ASP A C 1
ATOM 3526 O O . ASP A 1 432 ? -1.402 -8.961 12.848 1.00 95.56 432 ASP A O 1
ATOM 3530 N N . SER A 1 433 ? -0.440 -7.002 12.437 1.00 96.25 433 SER A N 1
ATOM 3531 C CA . SER A 1 433 ? -1.286 -6.615 11.304 1.00 96.25 433 SER A CA 1
ATOM 3532 C C . SER A 1 433 ? -0.551 -6.750 9.969 1.00 96.25 433 SER A C 1
ATOM 3534 O O . SER A 1 433 ? -1.040 -6.294 8.938 1.00 96.25 433 SER A O 1
ATOM 3536 N N . GLY A 1 434 ? 0.636 -7.360 9.988 1.00 96.44 434 GLY A N 1
ATOM 3537 C CA . GLY A 1 434 ? 1.498 -7.500 8.828 1.00 96.44 434 GLY A CA 1
ATOM 3538 C C . GLY A 1 434 ? 1.477 -8.872 8.173 1.00 96.44 434 GLY A C 1
ATOM 3539 O O . GLY A 1 434 ? 1.005 -9.865 8.729 1.00 96.44 434 GLY A O 1
ATOM 3540 N N . LEU A 1 435 ? 2.066 -8.897 6.979 1.00 97.75 435 LEU A N 1
ATOM 3541 C CA . LEU A 1 435 ? 2.249 -10.067 6.119 1.00 97.75 435 LEU A CA 1
ATOM 3542 C C . LEU A 1 435 ? 3.719 -10.535 6.077 1.00 97.75 435 LEU A C 1
ATOM 3544 O O . LEU A 1 435 ? 4.063 -11.491 5.389 1.00 97.75 435 LEU A O 1
ATOM 3548 N N . LEU A 1 436 ? 4.626 -9.843 6.771 1.00 98.12 436 LEU A N 1
ATOM 3549 C CA . LEU A 1 436 ? 6.067 -10.030 6.608 1.00 98.12 436 LEU A CA 1
ATOM 3550 C C . LEU A 1 436 ? 6.798 -10.053 7.948 1.00 98.12 436 LEU A C 1
ATOM 3552 O O . LEU A 1 436 ? 6.542 -9.227 8.826 1.00 98.12 436 LEU A O 1
ATOM 3556 N N . ARG A 1 437 ? 7.777 -10.948 8.080 1.00 97.44 437 ARG A N 1
ATOM 3557 C CA . ARG A 1 437 ? 8.746 -10.938 9.179 1.00 97.44 437 ARG A CA 1
ATOM 3558 C C . ARG A 1 437 ? 10.179 -10.906 8.679 1.00 97.44 437 ARG A C 1
ATOM 3560 O O . ARG A 1 437 ? 10.496 -11.325 7.567 1.00 97.44 437 ARG A O 1
ATOM 3567 N N . GLN A 1 438 ? 11.046 -10.375 9.530 1.00 96.12 438 GLN A N 1
ATOM 3568 C CA . GLN A 1 438 ? 12.489 -10.377 9.363 1.00 96.12 438 GLN A CA 1
ATOM 3569 C C . GLN A 1 438 ? 13.145 -10.316 10.741 1.00 96.12 438 GLN A C 1
ATOM 3571 O O . GLN A 1 438 ? 12.856 -9.415 11.534 1.00 96.12 438 GLN A O 1
ATOM 3576 N N . SER A 1 439 ? 14.062 -11.244 11.011 1.00 93.62 439 SER A N 1
ATOM 3577 C CA . SER A 1 439 ? 14.857 -11.237 12.239 1.00 93.62 439 SER A CA 1
ATOM 3578 C C . SER A 1 439 ? 15.677 -9.949 12.364 1.00 93.62 439 SER A C 1
ATOM 3580 O O . SER A 1 439 ? 16.083 -9.354 11.367 1.00 93.62 439 SER A O 1
ATOM 3582 N N . ARG A 1 440 ? 15.961 -9.526 13.603 1.00 89.12 440 ARG A N 1
ATOM 3583 C CA . ARG A 1 440 ? 16.674 -8.264 13.887 1.00 89.12 440 ARG A CA 1
ATOM 3584 C C . ARG A 1 440 ? 18.124 -8.233 13.382 1.00 89.12 440 ARG A C 1
ATOM 3586 O O . ARG A 1 440 ? 18.688 -7.151 13.254 1.00 89.12 440 ARG A O 1
ATOM 3593 N N . ALA A 1 441 ? 18.737 -9.387 13.110 1.00 90.25 441 ALA A N 1
ATOM 3594 C CA . ALA A 1 441 ? 20.113 -9.442 12.629 1.00 90.25 441 ALA A CA 1
ATOM 3595 C C . ALA A 1 441 ? 20.241 -8.830 11.223 1.00 90.25 441 ALA A C 1
ATOM 3597 O O . ALA A 1 441 ? 19.412 -9.073 10.337 1.00 90.25 441 ALA A O 1
ATOM 3598 N N . LYS A 1 442 ? 21.299 -8.040 11.012 1.00 84.50 442 LYS A N 1
ATOM 3599 C CA . LYS A 1 442 ? 21.567 -7.362 9.738 1.00 84.50 442 LYS A CA 1
ATOM 3600 C C . LYS A 1 442 ? 21.650 -8.385 8.601 1.00 84.50 442 LYS A C 1
ATOM 3602 O O . LYS A 1 442 ? 22.371 -9.368 8.705 1.00 84.50 442 LYS A O 1
ATOM 3607 N N . GLY A 1 443 ? 20.917 -8.136 7.517 1.00 84.88 443 GLY A N 1
ATOM 3608 C CA . GLY A 1 443 ? 20.905 -9.016 6.343 1.00 84.88 443 GLY A CA 1
ATOM 3609 C C . GLY A 1 443 ? 20.048 -10.277 6.485 1.00 84.88 443 GLY A C 1
ATOM 3610 O O . GLY A 1 443 ? 20.054 -11.095 5.571 1.00 84.88 443 GLY A O 1
ATOM 3611 N N . SER A 1 444 ? 19.289 -10.436 7.577 1.00 92.88 444 SER A N 1
ATOM 3612 C CA . SER A 1 444 ? 18.399 -11.592 7.741 1.00 92.88 444 SER A CA 1
ATOM 3613 C C . SER A 1 444 ? 17.390 -11.695 6.592 1.00 92.88 444 SER A C 1
ATOM 3615 O O . SER A 1 444 ? 16.853 -10.664 6.164 1.00 92.88 444 SER A O 1
ATOM 3617 N N . PRO A 1 445 ? 17.077 -12.912 6.117 1.00 95.56 445 PRO A N 1
ATOM 3618 C CA . PRO A 1 445 ? 16.054 -13.104 5.103 1.00 95.56 445 PRO A CA 1
ATOM 3619 C C . PRO A 1 445 ? 14.681 -12.687 5.638 1.00 95.56 445 PRO A C 1
ATOM 3621 O O . PRO A 1 445 ? 14.378 -12.835 6.826 1.00 95.56 445 PRO A O 1
ATOM 3624 N N . ARG A 1 446 ? 13.854 -12.159 4.736 1.00 97.50 446 ARG A N 1
ATOM 3625 C CA . ARG A 1 446 ? 12.431 -11.914 4.981 1.00 97.50 446 ARG A CA 1
ATOM 3626 C C . ARG A 1 446 ? 11.650 -13.193 4.708 1.00 97.50 446 ARG A C 1
ATOM 3628 O O . ARG A 1 446 ? 12.086 -13.999 3.892 1.00 97.50 446 ARG A O 1
ATOM 3635 N N . TRP A 1 447 ? 10.504 -13.358 5.349 1.00 98.19 447 TRP A N 1
ATOM 3636 C CA . TRP A 1 447 ? 9.554 -14.416 5.013 1.00 98.19 447 TRP A CA 1
ATOM 3637 C C . TRP A 1 447 ? 8.126 -13.947 5.239 1.00 98.19 447 TRP A C 1
ATOM 3639 O O . TRP A 1 447 ? 7.880 -13.092 6.099 1.00 98.19 447 TRP A O 1
ATOM 3649 N N . PHE A 1 448 ? 7.198 -14.482 4.446 1.00 98.62 448 PHE A N 1
ATOM 3650 C CA . PHE A 1 448 ? 5.790 -14.164 4.619 1.00 98.62 448 PHE A CA 1
ATOM 3651 C C . PHE A 1 448 ? 5.212 -14.912 5.813 1.00 98.62 448 PHE A C 1
ATOM 3653 O O . PHE A 1 448 ? 5.472 -16.096 6.024 1.00 98.62 448 PHE A O 1
ATOM 3660 N N . VAL A 1 449 ? 4.409 -14.193 6.582 1.00 98.25 449 VAL A N 1
ATOM 3661 C CA . VAL A 1 449 ? 3.644 -14.709 7.715 1.00 98.25 449 VAL A CA 1
ATOM 3662 C C . VAL A 1 449 ? 2.265 -14.091 7.686 1.00 98.25 449 VAL A C 1
ATOM 3664 O O . VAL A 1 449 ? 2.057 -13.098 7.003 1.00 98.25 449 VAL A O 1
ATOM 3667 N N . LEU A 1 450 ? 1.343 -14.603 8.487 1.00 97.44 450 LEU A N 1
ATOM 3668 C CA . LEU A 1 450 ? 0.061 -13.944 8.694 1.00 97.44 450 LEU A CA 1
ATOM 3669 C C . LEU A 1 450 ? -0.018 -13.440 10.132 1.00 97.44 450 LEU A C 1
ATOM 3671 O O . LEU A 1 450 ? -0.091 -14.241 11.062 1.00 97.44 450 LEU A O 1
ATOM 3675 N N . GLY A 1 451 ? 0.061 -12.127 10.350 1.00 96.62 451 GLY A N 1
ATOM 3676 C CA . GLY A 1 451 ? -0.122 -11.537 11.677 1.00 96.62 451 GLY A CA 1
ATOM 3677 C C . GLY A 1 451 ? -1.529 -11.806 12.231 1.00 96.62 451 GLY A C 1
ATOM 3678 O O . GLY A 1 451 ? -2.464 -12.013 11.463 1.00 96.62 451 GLY A O 1
ATOM 3679 N N . SER A 1 452 ? -1.696 -11.853 13.558 1.00 94.81 452 SER A N 1
ATOM 3680 C CA . SER A 1 452 ? -2.983 -12.226 14.176 1.00 94.81 452 SER A CA 1
ATOM 3681 C C . SER A 1 452 ? -4.112 -11.243 13.859 1.00 94.81 452 SER A C 1
ATOM 3683 O O . SER A 1 452 ? -5.221 -11.676 13.569 1.00 94.81 452 SER A O 1
ATOM 3685 N N . ARG A 1 453 ? -3.824 -9.937 13.834 1.00 95.88 453 ARG A N 1
ATOM 3686 C CA . ARG A 1 453 ? -4.792 -8.897 13.465 1.00 95.88 453 ARG A CA 1
ATOM 3687 C C . ARG A 1 453 ? -5.102 -8.912 11.967 1.00 95.88 453 ARG A C 1
ATOM 3689 O O . ARG A 1 453 ? -6.244 -8.689 11.594 1.00 95.88 453 ARG A O 1
ATOM 3696 N N . LEU A 1 454 ? -4.120 -9.201 11.107 1.00 98.06 454 LEU A N 1
ATOM 3697 C CA . LEU A 1 454 ? -4.392 -9.377 9.674 1.00 98.06 454 LEU A CA 1
ATOM 3698 C C . LEU A 1 454 ? -5.266 -10.615 9.432 1.00 98.06 454 LEU A C 1
ATOM 3700 O O . LEU A 1 454 ? -6.252 -10.518 8.714 1.00 98.06 454 LEU A O 1
ATOM 3704 N N . LEU A 1 455 ? -4.947 -11.748 10.070 1.00 97.31 455 LEU A N 1
ATOM 3705 C CA . LEU A 1 455 ? -5.771 -12.958 10.014 1.00 97.31 455 LEU A CA 1
ATOM 3706 C C . LEU A 1 455 ? -7.210 -12.657 10.445 1.00 97.31 455 LEU A C 1
ATOM 3708 O O . LEU A 1 455 ? -8.132 -12.966 9.706 1.00 97.31 455 LEU A O 1
ATOM 3712 N N . GLU A 1 456 ? -7.394 -12.002 11.588 1.00 95.62 456 GLU A N 1
ATOM 3713 C CA . GLU A 1 456 ? -8.705 -11.591 12.099 1.00 95.62 456 GLU A CA 1
ATOM 3714 C C . GLU A 1 456 ? -9.513 -10.767 11.080 1.00 95.62 456 GLU A C 1
ATOM 3716 O O . GLU A 1 456 ? -10.667 -11.098 10.820 1.00 95.62 456 GLU A O 1
ATOM 3721 N N . VAL A 1 457 ? -8.906 -9.759 10.440 1.00 97.31 457 VAL A N 1
ATOM 3722 C CA . VAL A 1 457 ? -9.566 -8.961 9.387 1.00 97.31 457 VAL A CA 1
ATOM 3723 C C . VAL A 1 457 ? -9.994 -9.837 8.209 1.00 97.31 457 VAL A C 1
ATOM 3725 O O . VAL A 1 457 ? -11.135 -9.753 7.761 1.00 97.31 457 VAL A O 1
ATOM 3728 N N . LEU A 1 458 ? -9.104 -10.706 7.721 1.00 98.00 458 LEU A N 1
ATOM 3729 C CA . LEU A 1 458 ? -9.413 -11.572 6.581 1.00 98.00 458 LEU A CA 1
ATOM 3730 C C . LEU A 1 458 ? -10.488 -12.616 6.912 1.00 98.00 458 LEU A C 1
ATOM 3732 O O . LEU A 1 458 ? -11.257 -12.977 6.028 1.00 98.00 458 LEU A O 1
ATOM 3736 N N . LEU A 1 459 ? -10.576 -13.081 8.163 1.00 95.88 459 LEU A N 1
ATOM 3737 C CA . LEU A 1 459 ? -11.634 -13.996 8.604 1.00 95.88 459 LEU A CA 1
ATOM 3738 C C . LEU A 1 459 ? -13.001 -13.326 8.614 1.00 95.88 459 LEU A C 1
ATOM 3740 O O . LEU A 1 459 ? -13.951 -13.920 8.119 1.00 95.88 459 LEU A O 1
ATOM 3744 N N . GLN A 1 460 ? -13.094 -12.095 9.125 1.00 94.44 460 GLN A N 1
ATOM 3745 C CA . GLN A 1 460 ? -14.345 -11.330 9.095 1.00 94.44 460 GLN A CA 1
ATOM 3746 C C . GLN A 1 460 ? -14.832 -11.138 7.653 1.00 94.44 460 GLN A C 1
ATOM 3748 O O . GLN A 1 460 ? -16.009 -11.282 7.359 1.00 94.44 460 GLN A O 1
ATOM 3753 N N . ILE A 1 461 ? -13.917 -10.907 6.713 1.00 96.31 461 ILE A N 1
ATOM 3754 C CA . ILE A 1 461 ? -14.259 -10.824 5.289 1.00 96.31 461 ILE A CA 1
ATOM 3755 C C . ILE A 1 461 ? -14.690 -12.194 4.731 1.00 96.31 461 ILE A C 1
ATOM 3757 O O . ILE A 1 461 ? -15.632 -12.263 3.938 1.00 96.31 461 ILE A O 1
ATOM 3761 N N . ALA A 1 462 ? -14.005 -13.273 5.125 1.00 95.75 462 ALA A N 1
ATOM 3762 C CA . ALA A 1 462 ? -14.218 -14.624 4.603 1.00 95.75 462 ALA A CA 1
ATOM 3763 C C . ALA A 1 462 ? -15.559 -15.247 5.009 1.00 95.75 462 ALA A C 1
ATOM 3765 O O . ALA A 1 462 ? -16.100 -16.042 4.249 1.00 95.75 462 ALA A O 1
ATOM 3766 N N . VAL A 1 463 ? -16.087 -14.903 6.187 1.00 94.62 463 VAL A N 1
ATOM 3767 C CA . VAL A 1 463 ? -17.372 -15.432 6.682 1.00 94.62 463 VAL A CA 1
ATOM 3768 C C . VAL A 1 463 ? -18.596 -14.732 6.089 1.00 94.62 463 VAL A C 1
ATOM 3770 O O . VAL A 1 463 ? -19.722 -15.075 6.441 1.00 94.62 463 VAL A O 1
ATOM 3773 N N . LEU A 1 464 ? -18.398 -13.728 5.232 1.00 94.56 464 LEU A N 1
ATOM 3774 C CA . LEU A 1 464 ? -19.476 -13.007 4.565 1.00 94.56 464 LEU A CA 1
ATOM 3775 C C . LEU A 1 464 ? -19.781 -13.610 3.193 1.00 94.56 464 LEU A C 1
ATOM 3777 O O . LEU A 1 464 ? -18.891 -13.793 2.361 1.00 94.56 464 LEU A O 1
ATOM 3781 N N . GLU A 1 465 ? -21.061 -13.793 2.899 1.00 91.62 465 GLU A N 1
ATOM 3782 C CA . GLU A 1 465 ? -21.558 -14.152 1.573 1.00 91.62 465 GLU A CA 1
ATOM 3783 C C . GLU A 1 465 ? -22.426 -13.020 1.008 1.00 91.62 465 GLU A C 1
ATOM 3785 O O . GLU A 1 465 ? -23.266 -12.477 1.734 1.00 91.62 465 GLU A O 1
ATOM 3790 N N . PRO A 1 466 ? -22.242 -12.634 -0.269 1.00 89.69 466 PRO A N 1
ATOM 3791 C CA . PRO A 1 466 ? -23.101 -11.650 -0.916 1.00 89.69 466 PRO A CA 1
ATOM 3792 C C . PRO A 1 466 ? -24.552 -12.134 -0.985 1.00 89.69 466 PRO A C 1
ATOM 3794 O O . PRO A 1 466 ? -24.830 -13.224 -1.486 1.00 89.69 466 PRO A O 1
ATOM 3797 N N . LYS A 1 467 ? -25.494 -11.288 -0.567 1.00 87.00 467 LYS A N 1
ATOM 3798 C CA . LYS A 1 467 ? -26.933 -11.546 -0.666 1.00 87.00 467 LYS A CA 1
ATOM 3799 C C . LYS A 1 467 ? -27.653 -10.283 -1.131 1.00 87.00 467 LYS A C 1
ATOM 3801 O O . LYS A 1 467 ? -27.857 -9.346 -0.364 1.00 87.00 467 LYS A O 1
ATOM 3806 N N . GLY A 1 468 ? -28.056 -10.262 -2.402 1.00 83.38 468 GLY A N 1
ATOM 3807 C CA . GLY A 1 468 ? -28.638 -9.065 -3.014 1.00 83.38 468 GLY A CA 1
ATOM 3808 C C . GLY A 1 468 ? -27.620 -7.923 -3.063 1.00 83.38 468 GLY A C 1
ATOM 3809 O O . GLY A 1 468 ? -26.562 -8.076 -3.670 1.00 83.38 468 GLY A O 1
ATOM 3810 N N . THR A 1 469 ? -27.946 -6.794 -2.434 1.00 78.12 469 THR A N 1
ATOM 3811 C CA . THR A 1 469 ? -27.071 -5.613 -2.315 1.00 78.12 469 THR A CA 1
ATOM 3812 C C . THR A 1 469 ? -26.207 -5.606 -1.052 1.00 78.12 469 THR A C 1
ATOM 3814 O O . THR A 1 469 ? -25.338 -4.748 -0.939 1.00 78.12 469 THR A O 1
ATOM 3817 N N . GLY A 1 470 ? -26.428 -6.538 -0.118 1.00 87.06 470 GLY A N 1
ATOM 3818 C CA . GLY A 1 470 ? -25.711 -6.622 1.156 1.00 87.06 470 GLY A CA 1
ATOM 3819 C C . GLY A 1 470 ? -24.973 -7.947 1.343 1.00 87.06 470 GLY A C 1
ATOM 3820 O O . GLY A 1 470 ? -24.759 -8.708 0.395 1.00 87.06 470 GLY A O 1
ATOM 3821 N N . PHE A 1 471 ? -24.606 -8.239 2.590 1.00 93.75 471 PHE A N 1
ATOM 3822 C CA . PHE A 1 471 ? -23.923 -9.473 2.970 1.00 93.75 471 PHE A CA 1
ATOM 3823 C C . PHE A 1 471 ? -24.638 -10.163 4.128 1.00 93.75 471 PHE A C 1
ATOM 3825 O O . PHE A 1 471 ? -25.280 -9.522 4.957 1.00 93.75 471 PHE A O 1
ATOM 3832 N N . THR A 1 472 ? -24.500 -11.482 4.204 1.00 94.19 472 THR A N 1
ATOM 3833 C CA . THR A 1 472 ? -24.903 -12.266 5.374 1.00 94.19 472 THR A CA 1
ATOM 3834 C C . THR A 1 472 ? -23.751 -13.127 5.843 1.00 94.19 472 THR A C 1
ATOM 3836 O O . THR A 1 472 ? -22.976 -13.623 5.029 1.00 94.19 472 THR A O 1
ATOM 3839 N N . THR A 1 473 ? -23.641 -13.325 7.151 1.00 93.38 473 THR A N 1
ATOM 3840 C CA . THR A 1 473 ? -22.600 -14.191 7.710 1.00 93.38 473 THR A CA 1
ATOM 3841 C C . THR A 1 473 ? -22.989 -15.660 7.680 1.00 93.38 473 THR A C 1
ATOM 3843 O O . THR A 1 473 ? -24.136 -15.992 7.985 1.00 93.38 473 THR A O 1
ATOM 3846 N N . HIS A 1 474 ? -22.019 -16.533 7.427 1.00 92.06 474 HIS A N 1
ATOM 3847 C CA . HIS A 1 474 ? -22.158 -17.982 7.538 1.00 92.06 474 HIS A CA 1
ATOM 3848 C C . HIS A 1 474 ? -20.910 -18.617 8.161 1.00 92.06 474 HIS A C 1
ATOM 3850 O O . HIS A 1 474 ? -19.830 -18.029 8.192 1.00 92.06 474 HIS A O 1
ATOM 3856 N N . GLU A 1 475 ? -21.055 -19.843 8.655 1.00 92.12 475 GLU A N 1
ATOM 3857 C CA . GLU A 1 475 ? -19.901 -20.645 9.057 1.00 92.12 475 GLU A CA 1
ATOM 3858 C C . GLU A 1 475 ? -19.091 -21.079 7.833 1.00 92.12 475 GLU A C 1
ATOM 3860 O O . GLU A 1 475 ? -19.651 -21.382 6.779 1.00 92.12 475 GLU A O 1
ATOM 3865 N N . VAL A 1 476 ? -17.767 -21.117 7.975 1.00 91.75 476 VAL A N 1
ATOM 3866 C CA . VAL A 1 476 ? -16.844 -21.496 6.894 1.00 91.75 476 VAL A CA 1
ATOM 3867 C C . VAL A 1 476 ? -16.024 -22.688 7.341 1.00 91.75 476 VAL A C 1
ATOM 3869 O O . VAL A 1 476 ? -15.408 -22.658 8.409 1.00 91.75 476 VAL A O 1
ATOM 3872 N N . ARG A 1 477 ? -15.957 -23.744 6.532 1.00 91.19 477 ARG A N 1
ATOM 3873 C CA . ARG A 1 477 ? -15.080 -24.876 6.854 1.00 91.19 477 ARG A CA 1
ATOM 3874 C C . ARG A 1 477 ? -13.611 -24.492 6.713 1.00 91.19 477 ARG A C 1
ATOM 3876 O O . ARG A 1 477 ? -13.246 -23.654 5.891 1.00 91.19 477 ARG A O 1
ATOM 3883 N N . VAL A 1 478 ? -12.722 -25.142 7.465 1.00 91.19 478 VAL A N 1
ATOM 3884 C CA . VAL A 1 478 ? -11.284 -24.816 7.396 1.00 91.19 478 VAL A CA 1
ATOM 3885 C C . VAL A 1 478 ? -10.692 -25.025 5.987 1.00 91.19 478 VAL A C 1
ATOM 3887 O O . VAL A 1 478 ? -9.862 -24.217 5.573 1.00 91.19 478 VAL A O 1
ATOM 3890 N N . ASP A 1 479 ? -11.103 -26.043 5.219 1.00 93.00 479 ASP A N 1
ATOM 3891 C CA . ASP A 1 479 ? -10.664 -26.206 3.817 1.00 93.00 479 ASP A CA 1
ATOM 3892 C C . ASP A 1 479 ? -11.165 -25.102 2.889 1.00 93.00 479 ASP A C 1
ATOM 3894 O O . ASP A 1 479 ? -10.426 -24.646 2.008 1.00 93.00 479 ASP A O 1
ATOM 3898 N N . GLU A 1 480 ? -12.412 -24.681 3.077 1.00 94.75 480 GLU A N 1
ATOM 3899 C CA . GLU A 1 480 ? -13.018 -23.596 2.308 1.00 94.75 480 GLU A CA 1
ATOM 3900 C C . GLU A 1 480 ? -12.300 -22.285 2.603 1.00 94.75 480 GLU A C 1
ATOM 3902 O O . GLU A 1 480 ? -11.948 -21.565 1.675 1.00 94.75 480 GLU A O 1
ATOM 3907 N N . LEU A 1 481 ? -11.961 -22.025 3.867 1.00 95.56 481 LEU A N 1
ATOM 3908 C CA . LEU A 1 481 ? -11.178 -20.861 4.263 1.00 95.56 481 LEU A CA 1
ATOM 3909 C C . LEU A 1 481 ? -9.759 -20.884 3.677 1.00 95.56 481 LEU A C 1
ATOM 3911 O O . LEU A 1 481 ? -9.290 -19.873 3.156 1.00 95.56 481 LEU A O 1
ATOM 3915 N N . LEU A 1 482 ? -9.062 -22.024 3.733 1.00 97.19 482 LEU A N 1
ATOM 3916 C CA . LEU A 1 482 ? -7.744 -22.172 3.101 1.00 97.19 482 LEU A CA 1
ATOM 3917 C C . LEU A 1 482 ? -7.827 -21.902 1.592 1.00 97.19 482 LEU A C 1
ATOM 3919 O O . LEU A 1 482 ? -6.938 -21.271 1.021 1.00 97.19 482 LEU A O 1
ATOM 3923 N N . THR A 1 483 ? -8.913 -22.341 0.955 1.00 96.62 483 THR A N 1
ATOM 3924 C CA . THR A 1 483 ? -9.192 -22.065 -0.456 1.00 96.62 483 THR A CA 1
ATOM 3925 C C . THR A 1 483 ? -9.502 -20.593 -0.692 1.00 96.62 483 THR A C 1
ATOM 3927 O O . THR A 1 483 ? -8.897 -19.997 -1.573 1.00 96.62 483 THR A O 1
ATOM 3930 N N . PHE A 1 484 ? -10.337 -19.966 0.130 1.00 96.75 484 PHE A N 1
ATOM 3931 C CA . PHE A 1 484 ? -10.645 -18.542 0.052 1.00 96.75 484 PHE A CA 1
ATOM 3932 C C . PHE A 1 484 ? -9.376 -17.687 0.144 1.00 96.75 484 PHE A C 1
ATOM 3934 O O . PHE A 1 484 ? -9.118 -16.871 -0.736 1.00 96.75 484 PHE A O 1
ATOM 3941 N N . LEU A 1 485 ? -8.530 -17.913 1.156 1.00 97.88 485 LEU A N 1
ATOM 3942 C CA . LEU A 1 485 ? -7.281 -17.167 1.340 1.00 97.88 485 LEU A CA 1
ATOM 3943 C C . LEU A 1 485 ? -6.322 -17.347 0.149 1.00 97.88 485 LEU A C 1
ATOM 3945 O O . LEU A 1 485 ? -5.691 -16.384 -0.302 1.00 97.88 485 LEU A O 1
ATOM 3949 N N . ARG A 1 486 ? -6.248 -18.563 -0.398 1.00 96.88 486 ARG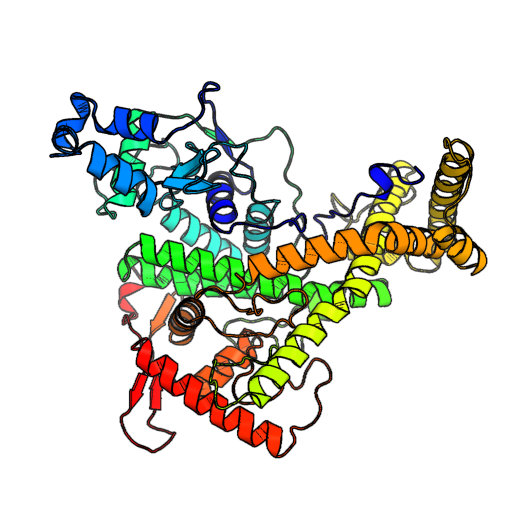 A N 1
ATOM 3950 C CA . ARG A 1 486 ? -5.410 -18.889 -1.554 1.00 96.88 486 ARG A CA 1
ATOM 3951 C C . ARG A 1 486 ? -5.929 -18.260 -2.844 1.00 96.88 486 ARG A C 1
ATOM 3953 O O . ARG A 1 486 ? -5.187 -17.527 -3.490 1.00 96.88 486 ARG A O 1
ATOM 3960 N N . GLU A 1 487 ? -7.178 -18.519 -3.209 1.00 96.19 487 GLU A N 1
ATOM 3961 C CA . GLU A 1 487 ? -7.753 -18.087 -4.487 1.00 96.19 487 GLU A CA 1
ATOM 3962 C C . GLU A 1 487 ? -8.020 -16.579 -4.508 1.00 96.19 487 GLU A C 1
ATOM 3964 O O . GLU A 1 487 ? -7.850 -15.936 -5.540 1.00 96.19 487 GLU A O 1
ATOM 3969 N N . ARG A 1 488 ? -8.399 -15.974 -3.375 1.00 96.69 488 ARG A N 1
ATOM 3970 C CA . ARG A 1 488 ? -8.699 -14.537 -3.304 1.00 96.69 488 ARG A CA 1
ATOM 3971 C C . ARG A 1 488 ? -7.452 -13.674 -3.182 1.00 96.69 488 ARG A C 1
ATOM 3973 O O . ARG A 1 488 ? -7.363 -12.643 -3.850 1.00 96.69 488 ARG A O 1
ATOM 3980 N N . TYR A 1 489 ? -6.485 -14.080 -2.362 1.00 97.75 489 TYR A N 1
ATOM 3981 C CA . TYR A 1 489 ? -5.339 -13.232 -2.010 1.00 97.75 489 TYR A CA 1
ATOM 3982 C C . TYR A 1 489 ? -3.984 -13.790 -2.430 1.00 97.75 489 TYR A C 1
ATOM 3984 O O . TYR A 1 489 ? -2.990 -13.063 -2.386 1.00 97.75 489 TYR A O 1
ATOM 3992 N N . GLY A 1 490 ? -3.921 -15.054 -2.847 1.00 97.19 490 GLY A N 1
ATOM 3993 C CA . GLY A 1 490 ? -2.655 -15.724 -3.107 1.00 97.19 490 GLY A CA 1
ATOM 3994 C C . GLY A 1 490 ? -1.927 -16.145 -1.834 1.00 97.19 490 GLY A C 1
ATOM 3995 O O . GLY A 1 490 ? -0.701 -16.221 -1.849 1.00 97.19 490 GLY A O 1
ATOM 3996 N N . LEU A 1 491 ? -2.642 -16.373 -0.725 1.00 98.50 491 LEU A N 1
ATOM 3997 C CA . LEU A 1 491 ? -2.064 -16.795 0.554 1.00 98.50 491 LEU A CA 1
ATOM 3998 C C . LEU A 1 491 ? -2.088 -18.323 0.669 1.00 98.50 491 LEU A C 1
ATOM 4000 O O . LEU A 1 491 ? -3.130 -18.933 0.894 1.00 98.50 491 LEU A O 1
ATOM 4004 N N . TYR A 1 492 ? -0.924 -18.944 0.518 1.00 98.38 492 TYR A N 1
ATOM 4005 C CA . TYR A 1 492 ? -0.750 -20.391 0.502 1.00 98.38 492 TYR A CA 1
ATOM 4006 C C . TYR A 1 492 ? -0.260 -20.888 1.864 1.00 98.38 492 TYR A C 1
ATOM 4008 O O . TYR A 1 492 ? 0.882 -20.639 2.249 1.00 98.38 492 TYR A O 1
ATOM 4016 N N . ILE A 1 493 ? -1.128 -21.595 2.590 1.00 98.44 493 ILE A N 1
ATOM 4017 C CA . ILE A 1 493 ? -0.847 -22.134 3.935 1.00 98.44 493 ILE A CA 1
ATOM 4018 C C . ILE A 1 493 ? -0.677 -23.661 3.895 1.00 98.44 493 ILE A C 1
ATOM 4020 O O . ILE A 1 493 ? 0.173 -24.207 4.598 1.00 98.44 493 ILE A O 1
ATOM 4024 N N . ASP A 1 494 ? -1.476 -24.347 3.073 1.00 97.25 494 ASP A N 1
ATOM 4025 C CA . ASP A 1 494 ? -1.602 -25.810 3.024 1.00 97.25 494 ASP A CA 1
ATOM 4026 C C . ASP A 1 494 ? -0.844 -26.474 1.864 1.00 97.25 494 ASP A C 1
ATOM 4028 O O . ASP A 1 494 ? -0.657 -27.691 1.868 1.00 97.25 494 ASP A O 1
ATOM 4032 N N . ARG A 1 495 ? -0.410 -25.696 0.867 1.00 96.31 495 ARG A N 1
ATOM 4033 C CA . ARG A 1 495 ? 0.263 -26.189 -0.347 1.00 96.31 495 ARG A CA 1
ATOM 4034 C C . ARG A 1 495 ? 1.235 -25.168 -0.930 1.00 96.31 495 ARG A C 1
ATOM 4036 O O . ARG A 1 495 ? 1.250 -24.020 -0.500 1.00 96.31 495 ARG A O 1
ATOM 4043 N N . LEU A 1 496 ? 2.024 -25.573 -1.924 1.00 96.88 496 LEU A N 1
ATOM 4044 C CA . LEU A 1 496 ? 2.843 -24.644 -2.710 1.00 96.88 496 LEU A CA 1
ATOM 4045 C C . LEU A 1 496 ? 2.027 -24.030 -3.864 1.00 96.88 496 LEU A C 1
ATOM 4047 O O . LEU A 1 496 ? 1.104 -24.683 -4.357 1.00 96.88 496 LEU A O 1
ATOM 4051 N N . PRO A 1 497 ? 2.338 -22.794 -4.297 1.00 95.12 497 PRO A N 1
ATOM 4052 C CA . PRO A 1 497 ? 1.695 -22.173 -5.447 1.00 95.12 497 PRO A CA 1
ATOM 4053 C C . PRO A 1 497 ? 1.888 -22.960 -6.737 1.00 95.12 497 PRO A C 1
ATOM 4055 O O . PRO A 1 497 ? 2.949 -23.518 -6.967 1.00 95.12 497 PRO A O 1
ATOM 4058 N N . HIS A 1 498 ? 0.890 -22.938 -7.619 1.00 88.75 498 HIS A N 1
ATOM 4059 C CA . HIS A 1 498 ? 1.050 -23.414 -9.002 1.00 88.75 498 HIS A CA 1
ATOM 4060 C C . HIS A 1 498 ? 1.618 -22.320 -9.926 1.00 88.75 498 HIS A C 1
ATOM 4062 O O . HIS A 1 498 ? 2.085 -22.587 -11.029 1.00 88.75 498 HIS A O 1
ATOM 4068 N N . VAL A 1 499 ? 1.575 -21.067 -9.467 1.00 84.81 499 VAL A N 1
ATOM 4069 C CA . VAL A 1 499 ? 2.146 -19.898 -10.142 1.00 84.81 499 VAL A CA 1
ATOM 4070 C C . VAL A 1 499 ? 3.580 -19.659 -9.684 1.00 84.81 499 VAL A C 1
ATOM 4072 O O . VAL A 1 499 ? 4.044 -20.267 -8.732 1.00 84.81 499 VAL A O 1
ATOM 4075 N N . ASP A 1 500 ? 4.282 -18.722 -10.322 1.00 86.06 500 ASP A N 1
ATOM 4076 C CA . ASP A 1 500 ? 5.590 -18.234 -9.864 1.00 86.06 500 ASP A CA 1
ATOM 4077 C C . ASP A 1 500 ? 6.731 -19.284 -9.875 1.00 86.06 500 ASP A C 1
ATOM 4079 O O . ASP A 1 500 ? 7.792 -19.044 -9.307 1.00 86.06 500 ASP A O 1
ATOM 4083 N N . GLY A 1 501 ? 6.568 -20.394 -10.607 1.00 82.19 501 GLY A N 1
ATOM 4084 C CA . GLY A 1 501 ? 7.655 -21.332 -10.928 1.00 82.19 501 GLY A CA 1
ATOM 4085 C C . GLY A 1 501 ? 7.999 -22.337 -9.826 1.00 82.19 501 GLY A C 1
ATOM 4086 O O . GLY A 1 501 ? 9.117 -22.849 -9.801 1.00 82.19 501 GLY A O 1
ATOM 4087 N N . TYR A 1 502 ? 7.069 -22.611 -8.911 1.00 88.75 502 TYR A N 1
ATOM 4088 C CA . TYR A 1 502 ? 7.224 -23.679 -7.923 1.00 88.75 502 TYR A CA 1
ATOM 4089 C C . TYR A 1 502 ? 7.113 -25.060 -8.578 1.00 88.75 502 TYR A C 1
ATOM 4091 O O . TYR A 1 502 ? 6.337 -25.266 -9.509 1.00 88.75 502 TYR A O 1
ATOM 4099 N N . SER A 1 503 ? 7.899 -26.006 -8.069 1.00 86.50 503 SER A N 1
ATOM 4100 C CA . SER A 1 503 ? 7.819 -27.421 -8.428 1.00 86.50 503 SER A CA 1
ATOM 4101 C C . SER A 1 503 ? 6.837 -28.170 -7.529 1.00 86.50 503 SER A C 1
ATOM 4103 O O . SER A 1 503 ? 6.429 -27.669 -6.479 1.00 86.50 503 SER A O 1
ATOM 4105 N N . GLU A 1 504 ? 6.534 -29.414 -7.903 1.00 89.38 504 GLU A N 1
ATOM 4106 C CA . GLU A 1 504 ? 5.821 -30.347 -7.029 1.00 89.38 504 GLU A CA 1
ATOM 4107 C C . GLU A 1 504 ? 6.506 -30.453 -5.650 1.00 89.38 504 GLU A C 1
ATOM 4109 O O . GLU A 1 504 ? 7.743 -30.502 -5.579 1.00 89.38 504 GLU A O 1
ATOM 4114 N N . PRO A 1 505 ? 5.733 -30.468 -4.548 1.00 92.31 505 PRO A N 1
ATOM 4115 C CA . PRO A 1 505 ? 6.282 -30.485 -3.200 1.00 92.31 505 PRO A CA 1
ATOM 4116 C C . PRO A 1 505 ? 6.927 -31.838 -2.881 1.00 92.31 505 PRO A C 1
ATOM 4118 O O . PRO A 1 505 ? 6.329 -32.897 -3.081 1.00 92.31 505 PRO A O 1
ATOM 4121 N N . SER A 1 506 ? 8.127 -31.802 -2.299 1.00 95.75 506 SER A N 1
ATOM 4122 C CA . SER A 1 506 ? 8.792 -32.991 -1.759 1.00 95.75 506 SER A CA 1
ATOM 4123 C C . SER A 1 506 ? 8.060 -33.547 -0.528 1.00 95.75 506 SER A C 1
ATOM 4125 O O . SER A 1 506 ? 7.216 -32.882 0.075 1.00 95.75 506 SER A O 1
ATOM 4127 N N . ILE A 1 507 ? 8.429 -34.754 -0.084 1.00 95.62 507 ILE A N 1
ATOM 4128 C CA . ILE A 1 507 ? 7.883 -35.356 1.148 1.00 95.62 507 ILE A CA 1
ATOM 4129 C C . ILE A 1 507 ? 8.110 -34.437 2.362 1.00 95.62 507 ILE A C 1
ATOM 4131 O O . ILE A 1 507 ? 7.225 -34.293 3.204 1.00 95.62 507 ILE A O 1
ATOM 4135 N N . ILE A 1 508 ? 9.274 -33.784 2.435 1.00 96.56 508 ILE A N 1
ATOM 4136 C CA . ILE A 1 508 ? 9.615 -32.857 3.523 1.00 96.56 508 ILE A CA 1
ATOM 4137 C C . ILE A 1 508 ? 8.741 -31.598 3.439 1.00 96.56 508 ILE A C 1
ATOM 4139 O O . ILE A 1 508 ? 8.215 -31.155 4.461 1.00 96.56 508 ILE A O 1
ATOM 4143 N N . ASP A 1 509 ? 8.507 -31.067 2.232 1.00 97.44 509 ASP A N 1
ATOM 4144 C CA . ASP A 1 509 ? 7.601 -29.928 2.034 1.00 97.44 509 ASP A CA 1
ATOM 4145 C C . ASP A 1 509 ? 6.178 -30.279 2.484 1.00 97.44 509 ASP A C 1
ATOM 4147 O O . ASP A 1 509 ? 5.564 -29.529 3.239 1.00 97.44 509 ASP A O 1
ATOM 4151 N N . GLN A 1 510 ? 5.667 -31.453 2.099 1.00 96.94 510 GLN A N 1
ATOM 4152 C CA . GLN A 1 510 ? 4.333 -31.911 2.498 1.00 96.94 510 GLN A CA 1
ATOM 4153 C C . GLN A 1 510 ? 4.199 -32.065 4.020 1.00 96.94 510 GLN A C 1
ATOM 4155 O O . GLN A 1 510 ? 3.172 -31.692 4.590 1.00 96.94 510 GLN A O 1
ATOM 4160 N N . GLN A 1 511 ? 5.222 -32.591 4.701 1.00 97.19 511 GLN A N 1
ATOM 4161 C CA . GLN A 1 511 ? 5.228 -32.684 6.165 1.00 97.19 511 GLN A CA 1
ATOM 4162 C C . GLN A 1 511 ? 5.206 -31.299 6.824 1.00 97.19 511 GLN A C 1
ATOM 4164 O O . GLN A 1 511 ? 4.439 -31.084 7.766 1.00 97.19 511 GLN A O 1
ATOM 4169 N N . ALA A 1 512 ? 6.006 -30.357 6.320 1.00 98.00 512 ALA A N 1
ATOM 4170 C CA . ALA A 1 512 ? 6.042 -28.988 6.825 1.00 98.00 512 ALA A CA 1
ATOM 4171 C C . ALA A 1 512 ? 4.706 -28.262 6.616 1.00 98.00 512 ALA A C 1
ATOM 4173 O O . ALA A 1 512 ? 4.211 -27.624 7.544 1.00 98.00 512 ALA A O 1
ATOM 4174 N N . LEU A 1 513 ? 4.078 -28.421 5.448 1.00 98.12 513 LEU A N 1
ATOM 4175 C CA . LEU A 1 513 ? 2.767 -27.847 5.134 1.00 98.12 513 LEU A CA 1
ATOM 4176 C C . LEU A 1 513 ? 1.658 -28.416 6.031 1.00 98.12 513 LEU A C 1
ATOM 4178 O O . LEU A 1 513 ? 0.841 -27.664 6.556 1.00 98.12 513 LEU A O 1
ATOM 4182 N N . ARG A 1 514 ? 1.657 -29.730 6.300 1.00 97.25 514 ARG A N 1
ATOM 4183 C CA . ARG A 1 514 ? 0.699 -30.346 7.241 1.00 97.25 514 ARG A CA 1
ATOM 4184 C C . ARG A 1 514 ? 0.833 -29.779 8.653 1.00 97.25 514 ARG A C 1
ATOM 4186 O O . ARG A 1 514 ? -0.176 -29.448 9.273 1.00 97.25 514 ARG A O 1
ATOM 4193 N N . LYS A 1 515 ? 2.066 -29.632 9.151 1.00 97.69 515 LYS A N 1
ATOM 4194 C CA . LYS A 1 515 ? 2.329 -28.977 10.443 1.00 97.69 515 LYS A CA 1
ATOM 4195 C C . LYS A 1 515 ? 1.875 -27.515 10.431 1.00 97.69 515 LYS A C 1
ATOM 4197 O O . LYS A 1 515 ? 1.238 -27.074 11.378 1.00 97.69 515 LYS A O 1
ATOM 4202 N N . ASN A 1 516 ? 2.113 -26.795 9.335 1.00 98.44 516 ASN A N 1
ATOM 4203 C CA . ASN A 1 516 ? 1.685 -25.406 9.173 1.00 98.44 516 ASN A CA 1
ATOM 4204 C C . ASN A 1 516 ? 0.156 -25.247 9.261 1.00 98.44 516 ASN A C 1
ATOM 4206 O O . ASN A 1 516 ? -0.329 -24.320 9.906 1.00 98.44 516 ASN A O 1
ATOM 4210 N N . VAL A 1 517 ? -0.610 -26.187 8.691 1.00 97.50 517 VAL A N 1
ATOM 4211 C CA . VAL A 1 517 ? -2.078 -26.235 8.828 1.00 97.50 517 VAL A CA 1
ATOM 4212 C C . VAL A 1 517 ? -2.507 -26.504 10.275 1.00 97.50 517 VAL A C 1
ATOM 4214 O O . VAL A 1 517 ? -3.486 -25.920 10.736 1.00 97.50 517 VAL A O 1
ATOM 4217 N N . ALA A 1 518 ? -1.787 -27.344 11.025 1.00 95.44 518 ALA A N 1
ATOM 4218 C CA . ALA A 1 518 ? -2.070 -27.542 12.449 1.00 95.44 518 ALA A CA 1
ATOM 4219 C C . ALA A 1 518 ? -1.856 -26.243 13.249 1.00 95.44 518 ALA A C 1
ATOM 4221 O O . ALA A 1 518 ? -2.716 -25.854 14.041 1.00 95.44 518 ALA A O 1
ATOM 4222 N N . THR A 1 519 ? -0.771 -25.516 12.972 1.00 96.50 519 THR A N 1
ATOM 4223 C CA . THR A 1 519 ? -0.500 -24.197 13.565 1.00 96.50 519 THR A CA 1
ATOM 4224 C C . THR A 1 519 ? -1.552 -23.166 13.168 1.00 96.50 519 THR A C 1
ATOM 4226 O O . THR A 1 519 ? -1.991 -22.386 14.010 1.00 96.50 519 THR A O 1
ATOM 4229 N N . PHE A 1 520 ? -2.012 -23.183 11.913 1.00 96.44 520 PHE A N 1
ATOM 4230 C CA . PHE A 1 520 ? -3.122 -22.347 11.457 1.00 96.44 520 PHE A CA 1
ATOM 4231 C C . PHE A 1 520 ? -4.377 -22.575 12.303 1.00 96.44 520 PHE A C 1
ATOM 4233 O O . PHE A 1 520 ? -4.908 -21.620 12.862 1.00 96.44 520 PHE A O 1
ATOM 4240 N N . LYS A 1 521 ? -4.795 -23.835 12.481 1.00 94.00 521 LYS A N 1
ATOM 4241 C CA . LYS A 1 521 ? -5.956 -24.191 13.315 1.00 94.00 521 LYS A CA 1
ATOM 4242 C C . LYS A 1 521 ? -5.790 -23.751 14.770 1.00 94.00 521 LYS A C 1
ATOM 4244 O O . LYS A 1 521 ? -6.724 -23.191 15.337 1.00 94.00 521 LYS A O 1
ATOM 4249 N N . SER A 1 522 ? -4.604 -23.943 15.357 1.00 92.06 522 SER A N 1
ATOM 4250 C CA . SER A 1 522 ? -4.315 -23.453 16.714 1.00 92.06 522 SER A CA 1
ATOM 4251 C C . SER A 1 522 ? -4.518 -21.944 16.806 1.00 92.06 522 SER A C 1
ATOM 4253 O O . SER A 1 522 ? -5.205 -21.467 17.701 1.00 92.06 522 SER A O 1
ATOM 4255 N N . ARG A 1 523 ? -4.004 -21.189 15.831 1.00 92.88 523 ARG A N 1
ATOM 4256 C CA . ARG A 1 523 ? -4.145 -19.733 15.823 1.00 92.88 523 ARG A CA 1
ATOM 4257 C C . ARG A 1 523 ? -5.582 -19.274 15.627 1.00 92.88 523 ARG A C 1
ATOM 4259 O O . ARG A 1 523 ? -5.944 -18.284 16.247 1.00 92.88 523 ARG A O 1
ATOM 4266 N N . LEU A 1 524 ? -6.395 -19.975 14.827 1.00 92.06 524 LEU A N 1
ATOM 4267 C CA . LEU A 1 524 ? -7.838 -19.705 14.714 1.00 92.06 524 LEU A CA 1
ATOM 4268 C C . LEU A 1 524 ? -8.559 -19.872 16.065 1.00 92.06 524 LEU A C 1
ATOM 4270 O O . LEU A 1 524 ? -9.463 -19.095 16.380 1.00 92.06 524 LEU A O 1
ATOM 4274 N N . ARG A 1 525 ? -8.135 -20.855 16.872 1.00 87.88 525 ARG A N 1
ATOM 4275 C CA . ARG A 1 525 ? -8.632 -21.067 18.239 1.00 87.88 525 ARG A CA 1
ATOM 4276 C C . ARG A 1 525 ? -8.211 -19.931 19.169 1.00 87.88 525 ARG A C 1
ATOM 4278 O O . ARG A 1 525 ? -9.062 -19.398 19.873 1.00 87.88 525 ARG A O 1
ATOM 4285 N N . ASP A 1 526 ? -6.950 -19.509 19.109 1.00 86.81 526 ASP A N 1
ATOM 4286 C CA . ASP A 1 526 ? -6.411 -18.444 19.968 1.00 86.81 526 ASP A CA 1
ATOM 4287 C C . ASP A 1 526 ? -7.122 -17.095 19.765 1.00 86.81 526 ASP A C 1
ATOM 4289 O O . ASP A 1 526 ? -7.329 -16.347 20.717 1.00 86.81 526 ASP A O 1
ATOM 4293 N N . ILE A 1 527 ? -7.530 -16.783 18.531 1.00 84.88 527 ILE A N 1
ATOM 4294 C CA . ILE A 1 527 ? -8.275 -15.550 18.211 1.00 84.88 527 ILE A CA 1
ATOM 4295 C C . ILE A 1 527 ? -9.797 -15.682 18.408 1.00 84.88 527 ILE A C 1
ATOM 4297 O O . ILE A 1 527 ? -10.535 -14.726 18.155 1.00 84.88 527 ILE A O 1
ATOM 4301 N N . GLY A 1 528 ? -10.278 -16.847 18.853 1.00 80.44 528 GLY A N 1
ATOM 4302 C CA . GLY A 1 528 ? -11.683 -17.086 19.194 1.00 80.44 528 GLY A CA 1
ATOM 4303 C C . GLY A 1 528 ? -12.626 -17.263 18.001 1.00 80.44 528 GLY A C 1
ATOM 4304 O O . GLY A 1 528 ? -13.820 -17.030 18.145 1.00 80.44 528 GLY A O 1
ATOM 4305 N N . PHE A 1 529 ? -12.113 -17.648 16.829 1.00 74.69 529 PHE A N 1
ATOM 4306 C CA . PHE A 1 529 ? -12.913 -17.855 15.611 1.00 74.69 529 PHE A CA 1
ATOM 4307 C C . PHE A 1 529 ? -13.199 -19.335 15.311 1.00 74.69 529 PHE A C 1
ATOM 4309 O O . PHE A 1 529 ? -13.858 -19.627 14.321 1.00 74.69 529 PHE A O 1
ATOM 4316 N N . PHE A 1 530 ? -12.708 -20.276 16.123 1.00 73.88 530 PHE A N 1
ATOM 4317 C CA . PHE A 1 530 ? -12.759 -21.715 15.839 1.00 73.88 530 PHE A CA 1
ATOM 4318 C C . PHE A 1 530 ? -13.570 -22.492 16.881 1.00 73.88 530 PHE A C 1
ATOM 4320 O O . PHE A 1 530 ? -13.281 -22.392 18.075 1.00 73.88 530 PHE A O 1
ATOM 4327 N N . GLN A 1 531 ? -14.521 -23.314 16.425 1.00 61.38 531 GLN A N 1
ATOM 4328 C CA . GLN A 1 531 ? -15.201 -24.317 17.252 1.00 61.38 531 GLN A CA 1
ATOM 4329 C C . GLN A 1 531 ? -14.808 -25.731 16.807 1.00 61.38 531 GLN A C 1
ATOM 4331 O O . GLN A 1 531 ? -14.847 -26.065 15.625 1.00 61.38 531 GLN A O 1
ATOM 4336 N N . ASP A 1 532 ? -14.417 -26.563 17.774 1.00 60.84 532 ASP A N 1
ATOM 4337 C CA . ASP A 1 532 ? -14.006 -27.950 17.547 1.00 60.84 532 ASP A CA 1
ATOM 4338 C C . ASP A 1 532 ? -15.143 -28.878 17.985 1.00 60.84 532 ASP A C 1
ATOM 4340 O O . ASP A 1 532 ? -15.267 -29.212 19.163 1.00 60.84 532 ASP A O 1
ATOM 4344 N N . LEU A 1 533 ? -16.039 -29.219 17.054 1.00 50.59 533 LEU A N 1
ATOM 4345 C CA . LEU A 1 533 ? -17.191 -30.076 17.354 1.00 50.59 533 LEU A CA 1
ATOM 4346 C C . LEU A 1 533 ? -16.849 -31.578 17.264 1.00 50.59 533 LEU A C 1
ATOM 4348 O O . LEU A 1 533 ? -17.564 -32.383 17.858 1.00 50.59 533 LEU A O 1
ATOM 4352 N N . SER A 1 534 ? -15.769 -31.969 16.562 1.00 50.34 534 SER A N 1
ATOM 4353 C CA . SER A 1 534 ? -15.190 -33.330 16.573 1.00 50.34 534 SER A CA 1
ATOM 4354 C C . SER A 1 534 ? -13.836 -33.414 15.832 1.00 50.34 534 SER A C 1
ATOM 4356 O O . SER A 1 534 ? -13.513 -32.534 15.032 1.00 50.34 534 SER A O 1
ATOM 4358 N N . ASP A 1 535 ? -13.096 -34.522 16.013 1.00 54.19 535 ASP A N 1
ATOM 4359 C CA . ASP A 1 535 ? -11.833 -34.842 15.308 1.00 54.19 535 ASP A CA 1
ATOM 4360 C C . ASP A 1 535 ? -11.985 -35.024 13.780 1.00 54.19 535 ASP A C 1
ATOM 4362 O O . ASP A 1 535 ? -10.992 -35.077 13.043 1.00 54.19 535 ASP A O 1
ATOM 4366 N N . ALA A 1 536 ? -13.216 -35.134 13.267 1.00 54.84 536 ALA A N 1
ATOM 4367 C CA . ALA A 1 536 ? -13.462 -35.235 11.837 1.00 54.84 536 ALA A CA 1
ATOM 4368 C C . ALA A 1 536 ? -13.261 -33.873 11.151 1.00 54.84 536 ALA A C 1
ATOM 4370 O O . ALA A 1 536 ? -13.868 -32.869 11.511 1.00 54.84 536 ALA A O 1
ATOM 4371 N N . TYR A 1 537 ? -12.470 -33.847 10.074 1.00 52.25 537 TYR A N 1
ATOM 4372 C CA . TYR A 1 537 ? -12.172 -32.630 9.301 1.00 52.25 537 TYR A CA 1
ATOM 4373 C C . TYR A 1 537 ? -13.425 -31.868 8.813 1.00 52.25 537 TYR A C 1
ATOM 4375 O O . TYR A 1 537 ? -13.375 -30.659 8.616 1.00 52.25 537 TYR A O 1
ATOM 4383 N N . VAL A 1 538 ? -14.551 -32.570 8.647 1.00 55.12 538 VAL A N 1
ATOM 4384 C CA . VAL A 1 538 ? -15.832 -32.035 8.150 1.00 55.12 538 VAL A CA 1
ATOM 4385 C C . VAL A 1 538 ? -16.592 -31.220 9.210 1.00 55.12 538 VAL A C 1
ATOM 4387 O O . VAL A 1 538 ? -17.472 -30.446 8.856 1.00 55.12 538 VAL A O 1
ATOM 4390 N N . THR A 1 539 ? -16.253 -31.345 10.497 1.00 57.94 539 THR A N 1
ATOM 4391 C CA . THR A 1 539 ? -16.956 -30.664 11.607 1.00 57.94 539 THR A CA 1
ATOM 4392 C C . THR A 1 539 ? -16.174 -29.489 12.198 1.00 57.94 539 THR A C 1
ATOM 4394 O O . THR A 1 539 ? -16.524 -28.995 13.265 1.00 57.94 539 THR A O 1
ATOM 4397 N N . GLN A 1 540 ? -15.083 -29.077 11.549 1.00 69.31 540 GLN A N 1
ATOM 4398 C CA . GLN A 1 540 ? -14.210 -27.997 12.006 1.00 69.31 540 GLN A CA 1
ATOM 4399 C C . GLN A 1 540 ? -14.537 -26.711 11.242 1.00 69.31 540 GLN A C 1
ATOM 4401 O O . GLN A 1 540 ? -14.139 -26.558 10.080 1.00 69.31 540 GLN A O 1
ATOM 4406 N N . THR A 1 541 ? -15.261 -25.795 11.889 1.00 80.75 541 THR A N 1
ATOM 4407 C CA . THR A 1 541 ? -15.751 -24.556 11.272 1.00 80.75 541 THR A CA 1
ATOM 4408 C C . THR A 1 541 ? -15.194 -23.305 11.944 1.00 80.75 541 THR A C 1
ATOM 4410 O O . THR A 1 541 ? -14.864 -23.267 13.134 1.00 80.75 541 THR A O 1
ATOM 4413 N N . VAL A 1 542 ? -15.052 -22.267 11.125 1.00 83.75 542 VAL A N 1
ATOM 4414 C CA . VAL A 1 542 ? -14.858 -20.894 11.562 1.00 83.75 542 VAL A CA 1
ATOM 4415 C C . VAL A 1 542 ? -16.224 -20.254 11.744 1.00 83.75 542 VAL A C 1
ATOM 4417 O O . VAL A 1 542 ? -17.035 -20.253 10.817 1.00 83.75 542 VAL A O 1
ATOM 4420 N N . VAL A 1 543 ? -16.459 -19.713 12.937 1.00 83.12 543 VAL A N 1
ATOM 4421 C CA . VAL A 1 543 ? -17.739 -19.117 13.324 1.00 83.12 543 VAL A CA 1
ATOM 4422 C C . VAL A 1 543 ? -17.642 -17.592 13.223 1.00 83.12 543 VAL A C 1
ATOM 4424 O O . VAL A 1 543 ? -16.671 -17.012 13.723 1.00 83.12 543 VAL A O 1
ATOM 4427 N N . PRO A 1 544 ? -18.626 -16.917 12.597 1.00 84.81 544 PRO A N 1
ATOM 4428 C CA . PRO A 1 544 ? -18.683 -15.462 12.577 1.00 84.81 544 PRO A CA 1
ATOM 4429 C C . PRO A 1 544 ? -18.701 -14.893 13.996 1.00 84.81 544 PRO A C 1
ATOM 4431 O O . PRO A 1 544 ? -19.518 -15.295 14.824 1.00 84.81 544 PRO A O 1
ATOM 4434 N N . ARG A 1 545 ? -17.836 -13.912 14.278 1.00 85.25 545 ARG A N 1
ATOM 4435 C CA . ARG A 1 545 ? -17.847 -13.226 15.581 1.00 85.25 545 ARG A CA 1
ATOM 4436 C C . ARG A 1 545 ? -19.097 -12.361 15.758 1.00 85.25 545 ARG A C 1
ATOM 4438 O O . ARG A 1 545 ? -19.609 -12.239 16.866 1.00 85.25 545 ARG A O 1
ATOM 4445 N N . TYR A 1 546 ? -19.570 -11.771 14.666 1.00 87.75 546 TYR A N 1
ATOM 4446 C CA . TYR A 1 546 ? -20.788 -10.972 14.614 1.00 87.75 546 TYR A CA 1
ATOM 4447 C C . TYR A 1 546 ? -21.727 -11.617 13.605 1.00 87.75 546 TYR A C 1
ATOM 4449 O O . TYR A 1 546 ? -21.298 -11.910 12.494 1.00 87.75 546 TYR A O 1
ATOM 4457 N N . ALA A 1 547 ? -22.977 -11.863 13.987 1.00 88.38 547 ALA A N 1
ATOM 4458 C CA . ALA A 1 547 ? -23.974 -12.423 13.084 1.00 88.38 547 ALA A CA 1
ATOM 4459 C C . ALA A 1 547 ? -24.691 -11.289 12.342 1.00 88.38 547 ALA A C 1
ATOM 4461 O O . ALA A 1 547 ? -25.412 -10.519 12.972 1.00 88.38 547 ALA A O 1
ATOM 4462 N N . ILE A 1 548 ? -24.520 -11.221 11.022 1.00 88.38 548 ILE A N 1
ATOM 4463 C CA . ILE A 1 548 ? -25.216 -10.266 10.152 1.00 88.38 548 ILE A CA 1
ATOM 4464 C C . ILE A 1 548 ? -26.352 -11.006 9.452 1.00 88.38 548 ILE A C 1
ATOM 4466 O O . ILE A 1 548 ? -26.117 -11.965 8.703 1.00 88.38 548 ILE A O 1
ATOM 4470 N N . ARG A 1 549 ? -27.593 -10.586 9.717 1.00 84.31 549 ARG A N 1
ATOM 4471 C CA . ARG A 1 549 ? -28.799 -11.177 9.127 1.00 84.31 549 ARG A CA 1
ATOM 4472 C C . ARG A 1 549 ? -29.312 -10.281 8.007 1.00 84.31 549 ARG A C 1
ATOM 4474 O O . ARG A 1 549 ? -29.110 -9.078 8.012 1.00 84.31 549 ARG A O 1
ATOM 4481 N N . SER A 1 550 ? -30.046 -10.855 7.053 1.00 60.38 550 SER A N 1
ATOM 4482 C CA . SER A 1 550 ? -30.514 -10.110 5.872 1.00 60.38 550 SER A CA 1
ATOM 4483 C C . SER A 1 550 ? -31.478 -8.955 6.165 1.00 60.38 550 SER A C 1
ATOM 4485 O O . SER A 1 550 ? -31.768 -8.197 5.254 1.00 60.38 550 SER A O 1
ATOM 4487 N N . VAL A 1 551 ? -31.988 -8.835 7.394 1.00 53.78 551 VAL A N 1
ATOM 4488 C CA . VAL A 1 551 ? -32.865 -7.730 7.820 1.00 53.78 551 VAL A CA 1
ATOM 4489 C C . VAL A 1 551 ? -32.049 -6.487 8.206 1.00 53.78 551 VAL A C 1
ATOM 4491 O O . VAL A 1 551 ? -32.559 -5.378 8.130 1.00 53.78 551 VAL A O 1
ATOM 4494 N N . ASP A 1 552 ? -30.766 -6.657 8.538 1.00 50.25 552 ASP A N 1
ATOM 4495 C CA . ASP A 1 552 ? -29.880 -5.569 8.970 1.00 50.25 552 ASP A CA 1
ATOM 4496 C C . ASP A 1 552 ? -29.278 -4.788 7.778 1.00 50.25 552 ASP A C 1
ATOM 4498 O O . ASP A 1 552 ? -28.616 -3.774 7.972 1.00 50.25 552 ASP A O 1
ATOM 4502 N N . ALA A 1 553 ? -29.513 -5.246 6.538 1.00 38.44 553 ALA A N 1
ATOM 4503 C CA . ALA A 1 553 ? -28.970 -4.669 5.301 1.00 38.44 553 ALA A CA 1
ATOM 4504 C C . ALA A 1 553 ? -29.922 -3.686 4.580 1.00 38.44 553 ALA A C 1
ATOM 4506 O O . ALA A 1 553 ? -29.567 -3.170 3.522 1.00 38.44 553 ALA A O 1
ATOM 4507 N N . GLU A 1 554 ? -31.126 -3.448 5.117 1.00 32.19 554 GLU A N 1
ATOM 4508 C CA . GLU A 1 554 ? -32.157 -2.568 4.525 1.00 32.19 554 GLU A CA 1
ATOM 4509 C C . GLU A 1 554 ? -32.437 -1.293 5.343 1.00 32.19 554 GLU A C 1
ATOM 4511 O O . GLU A 1 554 ? -33.382 -0.566 5.037 1.00 32.19 554 GLU A O 1
ATOM 4516 N N . SER A 1 555 ? -31.642 -1.011 6.379 1.00 33.47 555 SER A N 1
ATOM 4517 C CA . SER A 1 555 ? -31.866 0.123 7.293 1.00 33.47 555 SER A CA 1
ATOM 4518 C C . SER A 1 555 ? -30.772 1.166 7.248 1.00 33.47 555 SER A C 1
ATOM 4520 O O . SER A 1 555 ? -29.625 0.767 7.560 1.00 33.47 555 SER A O 1
#

Secondary structure (DSSP, 8-state):
----TTTT----TTT-S--SS---HHHHHHHHHHHHHTTTPPEEE---SPPP-HHHHHHHHTSGGGTTTSTTTTT-HHHHHHHIIIIIEEEESTTSTT-EEEEE-TTSGGGGGG--TTT---TTHHHHHHHHHHH-SSSHHHHHHHHHHHHTTTEETTTTEE-TT----HHHHHHHHHHHHH---EEE--SSPPP-PPPS-HHHHHHHHHHHHHHHTTGGGS-HHHHHHHHHHHHHHHHHHHHHHHHHHHHHHHHHTS--HHHHT----TTSSSTTTT-TT---EEPB---TT-HHHHHHHHHHHHHHHTTHHHHHHHHHHHHHHHHHHHHHHHTTS---SSSS--HHHHHHTTSGGGHHHHHHHHHHHHHHHHHHHHTSTT----HHHHHHHHT---HHHHHHHHHHHHHHHHHHHHHHHHHHHHTTTTSTT-SEEE-SSTTPPEEEB--HHHHHHHHHHHTEEEETTEEEE--EEHHHHHHHHHHHH-EESSS--SSTTPPPPPHHHHHHHHHHHHHHHHHHHHTT-EEE--SSGGGEEEPPSS---TTTT--

Sequence (555 aa):
MGLIKQDKEFRLSKITYVDFKYIEIERTLLNFFPRLKFDGYPGKVRRGATHLTIERFLETFLLEENYNKFQGFVDYPQIVQKWLETELLDLVNRGRPTQAVVSPRPLHGNTYKYRNTKYARDYGSSEQVFWMLYYARKLGLPARDALKEFVFEGLDLHTDKILPKEEVDVETQAILHFDSIEEVEDRADHSEEPSRYAPLCIGQADLMADDILRLLTYERHMPRSVLVDYLKTLLSFHLALYHLRLLKLLPALVRQASGDPVCNRCPMNPNHLSPHGDCPHQIGLVIDMGDPGNPHMTDLARRSADLHYRRLPGFIGSHFTVKKLDELAHYLHKRSKLAPASTEFTITEVLSLLKPDHKSDREAFANARLTQLIERYGQGVDSTIPPEVERILSLKLEDFDTYIEILVELRGSYHRGALIDCLDSLMRKNSDSGLLRQSRAKGSPRWFVLGSRLLEVLLQIAVLEPKGTGFTTHEVRVDELLTFLRERYGLYIDRLPHVDGYSEPSIIDQQALRKNVATFKSRLRDIGFFQDLSDAYVTQTVVPRYAIRSVDAES

pLDDT: mean 91.48, std 9.62, range [32.19, 98.81]

Foldseek 3Di:
DQDDPLLQDQDDVLANQAPLFQFDLQLLLLQLLVCLLAVLFTKDWDDDPDFDFLVVLLVLCCDPVNCVVNPCCVVPSVVVSVCCLPPFFDWDPPPDPPIGTQWTGQLASCGSNGGPPVNSDRRRLSSRLSLLLVLQDPLSVVLSVLCNCRRHPQAPSVVRDGHPDDPADPSVVSSNVVCVVVVIDMDGDVVDDDDRHHHLQSLLSNLLSLLSQLLSLCVVPDHSVLSVVLNSLSSLQSVLLSVLLLLVQLLVCLVVLARDPCSVVQQADLQDLQRRPPPQSDAAQQAFADDPVQVVSQVVQLVSQVLSLVSLLSSSLSSSLLSVLQVLQVVCVVVVNHDDPDPGHRSRNSSNCVDPVNLVSLLVSLVVSVVSSLVVCCVDPVNDDPPLLVVLVVVPDRSNSSSSSVSCVVCVVVSSVSNVSHSCSSQVEPALSGQKYFDPDPPGGMGGHHRLSVVVSLLSSQQWHDDPPHTWGDKDQLVSSQSSCCSSRNYHQQAGDPHSDDDHDDPSRNVSSVVSSVSVLVSLVVSPQWDDPDPDSVRTIGGNPDGDDPVSVPD

Radius of gyration: 25.71 Å; chains: 1; bounding box: 70×66×75 Å